Protein 4FPP (pdb70)

CATH classification: 1.10.287.130 (+1 more: 3.30.565.10)

B-factor: mean 61.93, std 11.4, range [32.65, 135.32]

InterPro domains:
  IPR018762 Histidine phosphotransferase ChpT, C-terminal [PF10090] (123-243)
  IPR036890 Histidine kinase/HSP90-like ATPase superfamily [G3DSA:3.30.565.10] (117-253)

GO terms:
  GO:0042802 identical protein binding (F, IPI)
  GO:0005515 protein binding (F, IPI)

Radius of gyration: 26.77 Å; Cα contacts (8 Å, |Δi|>4): 1273; chains: 3; bounding box: 65×86×62 Å

Foldseek 3Di:
DVLVVLQVVLLCVQLVVLVVLLVVLVVLCPDPPNVVCVPVSVVSNVVSVLLNVLSVVLCCQLPVDDPDWDKDWVVVLVSSLCSNVVPAAEDEAEDEDTDIDIRLRSSLQSLQSVLLRVLCRPYFYWYWYWDDDDQKIKIKIKRADANRDNDPLLVCLLVLHDGDDDDSNSNSSNVVNNVSLVVQPKHKDKDDDHRMIMIMIMGGD/DDDPPLVVLQVVLLCVQLVVLVVQQVVLVVVCPPPPDCVCVVVSVVSNVVSVLLNVLVVVLCCQLPVDDPDKDWDWLVVLVVSQQSNCVVDAEEEAEAEDTDTHIRLRSNLQSLQSVLLVVQERPYFYWYWYWDDDDQKIKIKIKGAAAPGDDDVLLVCLLVLHDDPDDDSNSNSSNVVNNVSQVVQVKHKDKDDDHSMIMIMMMGGD/DPDPVLVVLQVVLVCVQLVVLVVLLVVLVVLCVDPVNVVCVPVSVVSNVVSVLLNVLSVVLCCQLPVDDLDKDKDWVVVLVSSLQSNLVPAAEDEAEDEDTDIGIRLRSNLQSLQSVLLSVQANPYFYWYWYWDADDQKIKIKIKHAYQRRDRDPLLVCLLVLHDRDDDDSNSNSSNVVNNVSQVVQVKHWDWDDDHRMIMIMIMGGD

Nearest PDB structures (foldseek):
  4fmt-assembly1_A  TM=9.912E-01  e=1.846E-37  Caulobacter vibrioides CB15
  4qpk-assembly1_A  TM=8.972E-01  e=1.925E-17  Brucella abortus 2308
  4qpj-assembly1_B  TM=9.052E-01  e=1.692E-16  Brucella abortus 2308
  4q20-assembly1_A  TM=5.730E-01  e=1.114E-08  Caulobacter vibrioides CB15
  5c93-assembly1_A  TM=5.324E-01  e=6.746E-09  Lactiplantibacillus plantarum 16

Secondary structure (DSSP, 8-state):
-HHHHHHHHHHHHHHHHHHHHHHHHHHHHH-TT-GGGHHHHHHHHHHHHHHHHHHHHHHHHHTT--SS---EEHHHHHHHHHHHHTTSSSEEEE-PPS-EE-HHHHHHHHHHHHHHHTT-TT--EEEEEEEEETTEEEEEEEEESTT----HHHHHHHTTPPP-SS-HHHHHHHHHHHHHHHHTT-EEEEEEETTEEEEEEEEE-/----HHHHHHHHHHHHHHHHHHHHHHHHHHHHH--S-GGGHHHHHHHHHHHHHHHHHHHHHHHHHTT--SS--EEEHHHHHHHHHHHHTTSSSEEEE---S-EEEHHHHHHHHHHHHHHHHT-SS--EEEEEEE--TTEEEEEEEEESTT----HHHHHHHTT---SSS-HHHHHHHHHHHHHHHHTT-EEEEEEETTEEEEEEEEE-/--SHHHHHHHHHHHHHHHHHHHHHHHHHHHHHH-TT-GGGHHHHHHHHHHHHHHHHHHHHHHHHHTS---SS--EEHHHHHHHHHHHHTTSSSEEEE-PPS-EE-HHHHHHHHHHHHHHHHT-TT--EEEEEEEEETTEEEEEEEEESTT----HHHHHHTTTPPP-SS-HHHHHHHHHHHHHHHHTT-EEEEEEETTEEEEEEEEE-

Organism: Caulobacter vibrioides (strain ATCC 19089 / CIP 103742 / CB 15) (NCBI:txid190650)

Solvent-accessible surface area: 27509 Å² total; per-residue (Å²): 151,122,80,66,60,49,25,52,62,28,41,68,134,49,40,111,42,4,40,46,8,33,99,10,0,87,76,15,21,144,48,126,102,14,75,153,26,123,109,11,2,106,68,19,26,59,42,6,46,44,60,36,60,22,22,86,48,4,15,179,8,0,16,58,20,65,93,68,108,97,110,30,67,1,101,80,0,21,64,7,0,14,5,8,8,13,28,66,105,6,14,4,22,22,69,10,131,62,56,66,3,35,3,33,0,0,27,0,0,0,0,0,0,26,7,0,4,55,2,1,87,9,8,25,59,0,20,0,88,7,91,60,47,146,56,97,4,48,4,51,0,30,0,115,14,73,124,12,136,12,75,82,15,7,55,23,0,5,156,47,81,111,56,90,166,35,116,22,22,23,27,0,5,0,10,25,0,16,58,17,0,153,96,29,48,5,107,34,60,52,93,114,25,168,74,96,2,4,0,21,4,52,1,65,92,137,154,8,1,58,17,0,5,64,2,1,39,32,4,1,137,41,2,42,62,3,7,60,23,0,35,57,0,24,31,72,13,140,35,113,100,47,75,138,97,129,107,92,1,51,93,74,1,18,62,8,1,88,63,1,22,39,27,0,64,6,8,82,15,0,2,10,13,60,71,79,103,98,101,42,53,1,142,108,1,65,162,34,1,76,16,11,6,62,62,72,165,6,78,16,66,26,99,15,134,88,48,74,2,30,6,34,0,0,9,0,0,0,0,0,0,29,6,0,7,68,2,5,99,42,10,22,67,0,27,0,79,8,87,67,49,145,71,96,6,44,4,54,0,31,0,144,10,69,226,13,140,12,84,82,26,13,60,27,0,10,130,43,81,107,51,97,161,46,105,22,20,27,24,0,6,0,8,0,0,8,31,4,0,142,80,28,48,7,112,41,60,50,90,110,25,170,73,84,0,0,0,17,4,49,1,59,106,69,104,32,26,70,14,0,1,46,2,1,34,27,2,0,136,48,1,31,41,3,2,37,8,0,30,9,0,5,60,15,16,124,61,119,104,14,71,159,21,121,116,8,2,49,74,17,2,36,45,6,4,43,59,2,39,28,22,1,69,4,7,123,11,0,3,12,12,71,58,74,109,88,105,35,73,1,112,81,0,19,76,10,1,15,10,6,9,13,30,63,160,6,21,4,21,24,60,10,120,73,53,74,4,37,6,34,0,0,9,0,0,0,0,0,1,26,4,0,5,51,2,1,86,11,6,29,65,0,23,0,84,3,89,62,50,147,58,92,5,49,4,50,0,31,0,109,11,78,162,11,137,10,74,82,14,6,54,16,0,6,140,42,86,106,63,98,147,25,123,18,20,22,24,0,4,0,5,0,0,14,8,6,0,112,49,28,52,8,111,39,59,48,95,111,26,170,73,79,1,2,0,23,3,51,1,60,87

Structure (mmCIF, N/CA/C/O backbone):
data_4FPP
#
_entry.id   4FPP
#
_cell.length_a   103.540
_cell.length_b   210.160
_cell.length_c   93.930
_cell.angle_alpha   90.00
_cell.angle_beta   90.00
_cell.angle_gamma   90.00
#
_symmetry.space_group_name_H-M   'C 2 2 21'
#
loop_
_entity.id
_entity.type
_entity.pdbx_description
1 polymer phosphotransferase
2 non-polymer 'NICKEL (II) ION'
3 non-polymer GLYCEROL
4 non-polymer 'MAGNESIUM ION'
5 water water
#
loop_
_atom_site.group_PDB
_atom_site.id
_atom_site.type_symbol
_atom_site.label_atom_id
_atom_site.label_alt_id
_atom_site.label_comp_id
_atom_site.label_asym_id
_atom_site.label_entity_id
_atom_site.label_seq_id
_atom_site.pdbx_PDB_ins_code
_atom_site.Cartn_x
_atom_site.Cartn_y
_atom_site.Cartn_z
_atom_site.occupancy
_atom_site.B_iso_or_equiv
_atom_site.auth_seq_id
_atom_site.auth_comp_id
_atom_site.auth_asym_id
_atom_site.auth_atom_id
_atom_site.pdbx_PDB_model_num
ATOM 1 N N . PRO A 1 43 ? 57.871 -1.851 70.708 1.00 62.34 21 PRO A N 1
ATOM 2 C CA . PRO A 1 43 ? 57.371 -0.415 70.814 1.00 60.44 21 PRO A CA 1
ATOM 3 C C . PRO A 1 43 ? 57.494 0.396 69.511 1.00 59.60 21 PRO A C 1
ATOM 4 O O . PRO A 1 43 ? 57.470 1.670 69.502 1.00 59.97 21 PRO A O 1
ATOM 8 N N . ASP A 1 44 ? 57.628 -0.338 68.426 1.00 56.66 22 ASP A N 1
ATOM 9 C CA . ASP A 1 44 ? 57.751 0.203 67.122 1.00 55.61 22 ASP A CA 1
ATOM 10 C C . ASP A 1 44 ? 56.468 0.893 66.668 1.00 52.86 22 ASP A C 1
ATOM 11 O O . ASP A 1 44 ? 56.526 1.928 66.018 1.00 51.73 22 ASP A O 1
ATOM 16 N N . PHE A 1 45 ? 55.322 0.300 66.944 1.00 49.80 23 PHE A N 1
ATOM 17 C CA . PHE A 1 45 ? 54.057 0.895 66.533 1.00 49.33 23 PHE A CA 1
ATOM 18 C C . PHE A 1 45 ? 53.834 2.224 67.282 1.00 50.07 23 PHE A C 1
ATOM 19 O O . PHE A 1 45 ? 53.582 3.263 66.661 1.00 49.06 23 PHE A O 1
ATOM 27 N N . ALA A 1 46 ? 53.919 2.161 68.615 1.00 49.20 24 ALA A N 1
ATOM 28 C CA . ALA A 1 46 ? 53.791 3.301 69.508 1.00 48.79 24 ALA A CA 1
ATOM 29 C C . ALA A 1 46 ? 54.690 4.510 69.072 1.00 48.27 24 ALA A C 1
ATOM 30 O O . ALA A 1 46 ? 54.217 5.627 68.960 1.00 48.07 24 ALA A O 1
ATOM 32 N N . ALA A 1 47 ? 55.975 4.242 68.810 1.00 48.07 25 ALA A N 1
ATOM 33 C CA . ALA A 1 47 ? 56.902 5.241 68.364 1.00 47.63 25 ALA A CA 1
ATOM 34 C C . ALA A 1 47 ? 56.478 5.812 67.036 1.00 47.57 25 ALA A C 1
ATOM 35 O O . ALA A 1 47 ? 56.565 6.988 66.829 1.00 48.24 25 ALA A O 1
ATOM 37 N N . MET A 1 48 ? 56.003 5.012 66.131 1.00 48.25 26 MET A N 1
ATOM 38 C CA . MET A 1 48 ? 55.532 5.603 64.884 1.00 50.45 26 MET A CA 1
ATOM 39 C C . MET A 1 48 ? 54.357 6.492 65.104 1.00 48.67 26 MET A C 1
ATOM 40 O O . MET A 1 48 ? 54.257 7.498 64.447 1.00 47.33 26 MET A O 1
ATOM 45 N N . LEU A 1 49 ? 53.463 6.125 66.013 1.00 47.70 27 LEU A N 1
ATOM 46 C CA . LEU A 1 49 ? 52.317 7.010 66.227 1.00 47.69 27 LEU A CA 1
ATOM 47 C C . LEU A 1 49 ? 52.809 8.339 66.882 1.00 47.50 27 LEU A C 1
ATOM 48 O O . LEU A 1 49 ? 52.355 9.446 66.531 1.00 47.21 27 LEU A O 1
ATOM 53 N N . ALA A 1 50 ? 53.797 8.218 67.765 1.00 46.68 28 ALA A N 1
ATOM 54 C CA . ALA A 1 50 ? 54.348 9.412 68.445 1.00 46.74 28 ALA A CA 1
ATOM 55 C C . ALA A 1 50 ? 54.999 10.313 67.403 1.00 45.56 28 ALA A C 1
ATOM 56 O O . ALA A 1 50 ? 54.879 11.500 67.517 1.00 45.44 28 ALA A O 1
ATOM 58 N N . ALA A 1 51 ? 55.714 9.726 66.447 1.00 45.16 29 ALA A N 1
ATOM 59 C CA . ALA A 1 51 ? 56.379 10.478 65.379 1.00 45.08 29 ALA A CA 1
ATOM 60 C C . ALA A 1 51 ? 55.292 11.200 64.585 1.00 45.94 29 ALA A C 1
ATOM 61 O O . ALA A 1 51 ? 55.399 12.360 64.313 1.00 44.59 29 ALA A O 1
ATOM 63 N N . ARG A 1 52 ? 54.212 10.509 64.244 1.00 46.78 30 ARG A N 1
ATOM 64 C CA . ARG A 1 52 ? 53.115 11.169 63.537 1.00 48.42 30 ARG A CA 1
ATOM 65 C C . ARG A 1 52 ? 52.677 12.453 64.255 1.00 48.46 30 ARG A C 1
ATOM 66 O O . ARG A 1 52 ? 52.754 13.551 63.703 1.00 46.11 30 ARG A O 1
ATOM 74 N N . LEU A 1 53 ? 52.220 12.286 65.491 1.00 49.40 31 LEU A N 1
ATOM 75 C CA . LEU A 1 53 ? 51.748 13.359 66.356 1.00 49.63 31 LEU A CA 1
ATOM 76 C C . LEU A 1 53 ? 52.746 14.497 66.389 1.00 50.05 31 LEU A C 1
ATOM 77 O O . LEU A 1 53 ? 52.355 15.666 66.186 1.00 51.08 31 LEU A O 1
ATOM 82 N N . CYS A 1 54 ? 54.017 14.180 66.611 1.00 49.68 32 CYS A N 1
ATOM 83 C CA . CYS A 1 54 ? 55.018 15.222 66.665 1.00 50.70 32 CYS A CA 1
ATOM 84 C C . CYS A 1 54 ? 55.126 15.991 65.371 1.00 51.32 32 CYS A C 1
ATOM 85 O O . CYS A 1 54 ? 55.304 17.199 65.383 1.00 50.77 32 CYS A O 1
ATOM 88 N N . HIS A 1 55 ? 55.046 15.290 64.259 1.00 51.48 33 HIS A N 1
ATOM 89 C CA . HIS A 1 55 ? 55.151 15.952 62.988 1.00 52.99 33 HIS A CA 1
ATOM 90 C C . HIS A 1 55 ? 53.953 16.903 62.742 1.00 51.15 33 HIS A C 1
ATOM 91 O O . HIS A 1 55 ? 54.130 17.943 62.231 1.00 48.70 33 HIS A O 1
ATOM 98 N N . ASP A 1 56 ? 52.732 16.513 63.117 1.00 50.70 34 ASP A N 1
ATOM 99 C CA . ASP A 1 56 ? 51.632 17.350 62.894 1.00 50.76 34 ASP A CA 1
ATOM 100 C C . ASP A 1 56 ? 51.696 18.582 63.814 1.00 51.04 34 ASP A C 1
ATOM 101 O O . ASP A 1 56 ? 51.298 19.667 63.410 1.00 50.76 34 ASP A O 1
ATOM 106 N N . PHE A 1 57 ? 52.198 18.428 65.041 1.00 48.93 35 PHE A N 1
ATOM 107 C CA . PHE A 1 57 ? 52.165 19.548 65.966 1.00 48.42 35 PHE A CA 1
ATOM 108 C C . PHE A 1 57 ? 53.287 20.547 65.705 1.00 48.55 35 PHE A C 1
ATOM 109 O O . PHE A 1 57 ? 53.110 21.699 65.947 1.00 48.00 35 PHE A O 1
ATOM 117 N N . ILE A 1 58 ? 54.417 20.069 65.192 1.00 49.52 36 ILE A N 1
ATOM 118 C CA . ILE A 1 58 ? 55.613 20.849 65.002 1.00 50.65 36 ILE A CA 1
ATOM 119 C C . ILE A 1 58 ? 55.461 21.998 63.995 1.00 51.55 36 ILE A C 1
ATOM 120 O O . ILE A 1 58 ? 56.066 23.080 64.185 1.00 51.04 36 ILE A O 1
ATOM 125 N N . SER A 1 59 ? 54.647 21.796 62.964 1.00 50.74 37 SER A N 1
ATOM 126 C CA . SER A 1 59 ? 54.454 22.884 62.030 1.00 50.79 37 SER A CA 1
ATOM 127 C C . SER A 1 59 ? 53.881 24.145 62.707 1.00 49.32 37 SER A C 1
ATOM 128 O O . SER A 1 59 ? 54.484 25.236 62.627 1.00 48.62 37 SER A O 1
ATOM 131 N N . PRO A 1 60 ? 52.703 24.002 63.347 1.00 47.90 38 PRO A N 1
ATOM 132 C CA . PRO A 1 60 ? 52.176 25.282 63.843 1.00 46.16 38 PRO A CA 1
ATOM 133 C C . PRO A 1 60 ? 52.992 25.843 65.012 1.00 46.38 38 PRO A C 1
ATOM 134 O O . PRO A 1 60 ? 52.993 27.075 65.248 1.00 46.88 38 PRO A O 1
ATOM 138 N N . ALA A 1 61 ? 53.698 24.976 65.725 1.00 45.61 39 ALA A N 1
ATOM 139 C CA . ALA A 1 61 ? 54.468 25.386 66.917 1.00 44.42 39 ALA A CA 1
ATOM 140 C C . ALA A 1 61 ? 55.726 26.116 66.429 1.00 44.22 39 ALA A C 1
ATOM 141 O O . ALA A 1 61 ? 56.145 27.123 66.980 1.00 42.62 39 ALA A O 1
ATOM 143 N N . SER A 1 62 ? 56.336 25.611 65.380 1.00 44.24 40 SER A N 1
ATOM 144 C CA . SER A 1 62 ? 57.438 26.343 64.808 1.00 46.42 40 SER A CA 1
ATOM 145 C C . SER A 1 62 ? 56.963 27.746 64.302 1.00 45.96 40 SER A C 1
ATOM 146 O O . SER A 1 62 ? 57.598 28.764 64.535 1.00 46.90 40 SER A O 1
ATOM 149 N N . ALA A 1 63 ? 55.823 27.778 63.651 1.00 45.83 41 ALA A N 1
ATOM 150 C CA . ALA A 1 63 ? 55.255 29.019 63.176 1.00 46.13 41 ALA A CA 1
ATOM 151 C C . ALA A 1 63 ? 55.093 30.079 64.255 1.00 46.67 41 ALA A C 1
ATOM 152 O O . ALA A 1 63 ? 55.385 31.225 64.044 1.00 48.74 41 ALA A O 1
ATOM 154 N N . ILE A 1 64 ? 54.621 29.691 65.414 1.00 45.47 42 ILE A N 1
ATOM 155 C CA . ILE A 1 64 ? 54.514 30.605 66.504 1.00 44.83 42 ILE A CA 1
ATOM 156 C C . ILE A 1 64 ? 55.882 31.096 66.867 1.00 46.34 42 ILE A C 1
ATOM 157 O O . ILE A 1 64 ? 56.085 32.251 67.052 1.00 47.39 42 ILE A O 1
ATOM 162 N N . VAL A 1 65 ? 56.842 30.213 66.944 1.00 46.77 43 VAL A N 1
ATOM 163 C CA . VAL A 1 65 ? 58.152 30.643 67.334 1.00 47.74 43 VAL A CA 1
ATOM 164 C C . VAL A 1 65 ? 58.667 31.634 66.327 1.00 49.50 43 VAL A C 1
ATOM 165 O O . VAL A 1 65 ? 59.164 32.659 66.685 1.00 48.22 43 VAL A O 1
ATOM 169 N N . SER A 1 66 ? 58.511 31.324 65.062 1.00 49.31 44 SER A N 1
ATOM 170 C CA . SER A 1 66 ? 58.959 32.214 64.025 1.00 50.24 44 SER A CA 1
ATOM 171 C C . SER A 1 66 ? 58.263 33.550 64.119 1.00 50.20 44 SER A C 1
ATOM 172 O O . SER A 1 66 ? 58.888 34.572 64.086 1.00 50.79 44 SER A O 1
ATOM 175 N N . GLY A 1 67 ? 56.957 33.529 64.255 1.00 49.80 45 GLY A N 1
ATOM 176 C CA . GLY A 1 67 ? 56.215 34.748 64.396 1.00 49.29 45 GLY A CA 1
ATOM 177 C C . GLY A 1 67 ? 56.772 35.647 65.466 1.00 49.63 45 GLY A C 1
ATOM 178 O O . GLY A 1 67 ? 56.933 36.814 65.270 1.00 48.85 45 GLY A O 1
ATOM 179 N N . LEU A 1 68 ? 57.045 35.092 66.619 1.00 48.63 46 LEU A N 1
ATOM 180 C CA . LEU A 1 68 ? 57.554 35.879 67.726 1.00 48.28 46 LEU A CA 1
ATOM 181 C C . LEU A 1 68 ? 59.011 36.358 67.520 1.00 50.03 46 LEU A C 1
ATOM 182 O O . LEU A 1 68 ? 59.399 37.407 68.061 1.00 50.64 46 LEU A O 1
ATOM 187 N N . ASP A 1 69 ? 59.816 35.598 66.772 1.00 49.80 47 ASP A N 1
ATOM 188 C CA . ASP A 1 69 ? 61.156 36.017 66.375 1.00 52.14 47 ASP A CA 1
ATOM 189 C C . ASP A 1 69 ? 61.067 37.304 65.501 1.00 53.86 47 ASP A C 1
ATOM 190 O O . ASP A 1 69 ? 61.800 38.274 65.715 1.00 53.80 47 ASP A O 1
ATOM 195 N N . LEU A 1 70 ? 60.107 37.318 64.576 1.00 54.50 48 LEU A N 1
ATOM 196 C CA . LEU A 1 70 ? 59.838 38.485 63.755 1.00 56.65 48 LEU A CA 1
ATOM 197 C C . LEU A 1 70 ? 59.408 39.694 64.575 1.00 58.49 48 LEU A C 1
ATOM 198 O O . LEU A 1 70 ? 59.961 40.759 64.409 1.00 59.59 48 LEU A O 1
ATOM 203 N N . LEU A 1 71 ? 58.469 39.532 65.499 1.00 60.15 49 LEU A N 1
ATOM 204 C CA . LEU A 1 71 ? 58.134 40.608 66.453 1.00 62.14 49 LEU A CA 1
ATOM 205 C C . LEU A 1 71 ? 59.342 41.243 67.103 1.00 64.44 49 LEU A C 1
ATOM 206 O O . LEU A 1 71 ? 59.486 42.465 67.087 1.00 66.68 49 LEU A O 1
ATOM 211 N N . GLU A 1 72 ? 60.230 40.428 67.648 1.00 65.83 50 GLU A N 1
ATOM 212 C CA . GLU A 1 72 ? 61.458 40.924 68.305 1.00 68.24 50 GLU A CA 1
ATOM 213 C C . GLU A 1 72 ? 62.588 41.446 67.393 1.00 67.86 50 GLU A C 1
ATOM 214 O O . GLU A 1 72 ? 63.465 42.147 67.875 1.00 68.51 50 GLU A O 1
ATOM 220 N N . ASP A 1 73 ? 62.590 41.080 66.117 1.00 66.89 51 ASP A N 1
ATOM 221 C CA . ASP A 1 73 ? 63.712 41.362 65.257 1.00 67.17 51 ASP A CA 1
ATOM 222 C C . ASP A 1 73 ? 63.601 42.838 64.819 1.00 68.96 51 ASP A C 1
ATOM 223 O O . ASP A 1 73 ? 62.632 43.204 64.108 1.00 68.62 51 ASP A O 1
ATOM 228 N N . PRO A 1 74 ? 64.582 43.694 65.222 1.00 70.28 52 PRO A N 1
ATOM 229 C CA . PRO A 1 74 ? 64.316 45.130 65.068 1.00 71.10 52 PRO A CA 1
ATOM 230 C C . PRO A 1 74 ? 64.324 45.506 63.585 1.00 71.85 52 PRO A C 1
ATOM 231 O O . PRO A 1 74 ? 64.011 46.635 63.241 1.00 73.84 52 PRO A O 1
ATOM 235 N N . SER A 1 75 ? 64.648 44.540 62.729 1.00 71.69 53 SER A N 1
ATOM 236 C CA . SER A 1 75 ? 64.796 44.713 61.307 1.00 71.28 53 SER A CA 1
ATOM 237 C C . SER A 1 75 ? 63.617 44.136 60.439 1.00 71.04 53 SER A C 1
ATOM 238 O O . SER A 1 75 ? 63.639 44.246 59.199 1.00 71.17 53 SER A O 1
ATOM 241 N N . ALA A 1 76 ? 62.591 43.537 61.071 1.00 69.47 54 ALA A N 1
ATOM 242 C CA . ALA A 1 76 ? 61.412 43.026 60.342 1.00 67.96 54 ALA A CA 1
ATOM 243 C C . ALA A 1 76 ? 60.126 43.716 60.762 1.00 67.93 54 ALA A C 1
ATOM 244 O O . ALA A 1 76 ? 59.008 43.196 60.538 1.00 66.43 54 ALA A O 1
ATOM 246 N N . GLN A 1 77 ? 60.276 44.846 61.445 1.00 68.72 55 GLN A N 1
ATOM 247 C CA . GLN A 1 77 ? 59.123 45.655 61.900 1.00 69.96 55 GLN A CA 1
ATOM 248 C C . GLN A 1 77 ? 58.119 45.947 60.782 1.00 69.63 55 GLN A C 1
ATOM 249 O O . GLN A 1 77 ? 56.921 46.178 61.018 1.00 70.27 55 GLN A O 1
ATOM 255 N N . ASP A 1 78 ? 58.574 45.796 59.551 1.00 69.63 56 ASP A N 1
ATOM 256 C CA . ASP A 1 78 ? 57.648 45.865 58.408 1.00 70.42 56 ASP A CA 1
ATOM 257 C C . ASP A 1 78 ? 56.563 44.771 58.358 1.00 69.23 56 ASP A C 1
ATOM 258 O O . ASP A 1 78 ? 55.553 44.927 57.617 1.00 69.33 56 ASP A O 1
ATOM 263 N N . MET A 1 79 ? 56.764 43.686 59.122 1.00 66.77 57 MET A N 1
ATOM 264 C CA . MET A 1 79 ? 55.863 42.539 59.063 1.00 65.52 57 MET A CA 1
ATOM 265 C C . MET A 1 79 ? 55.179 42.266 60.383 1.00 63.76 57 MET A C 1
ATOM 266 O O . MET A 1 79 ? 54.690 41.142 60.577 1.00 63.50 57 MET A O 1
ATOM 271 N N . ARG A 1 80 ? 55.193 43.230 61.295 1.00 61.33 58 ARG A N 1
ATOM 272 C CA . ARG A 1 80 ? 54.690 43.049 62.635 1.00 60.31 58 ARG A CA 1
ATOM 273 C C . ARG A 1 80 ? 53.303 42.457 62.594 1.00 59.74 58 ARG A C 1
ATOM 274 O O . ARG A 1 80 ? 53.014 41.513 63.324 1.00 58.16 58 ARG A O 1
ATOM 282 N N . ASP A 1 81 ? 52.427 42.995 61.747 1.00 58.80 59 ASP A N 1
ATOM 283 C CA . ASP A 1 81 ? 51.061 42.500 61.761 1.00 59.86 59 ASP A CA 1
ATOM 284 C C . ASP A 1 81 ? 50.832 41.059 61.216 1.00 57.75 59 ASP A C 1
ATOM 285 O O . ASP A 1 81 ? 49.916 40.363 61.643 1.00 56.12 59 ASP A O 1
ATOM 290 N N . ASP A 1 82 ? 51.625 40.685 60.233 1.00 55.74 60 ASP A N 1
ATOM 291 C CA . ASP A 1 82 ? 51.538 39.387 59.653 1.00 55.39 60 ASP A CA 1
ATOM 292 C C . ASP A 1 82 ? 52.105 38.363 60.639 1.00 55.27 60 ASP A C 1
ATOM 293 O O . ASP A 1 82 ? 51.592 37.258 60.731 1.00 55.08 60 ASP A O 1
ATOM 298 N N . ALA A 1 83 ? 53.117 38.780 61.419 1.00 54.39 61 ALA A N 1
ATOM 299 C CA . ALA A 1 83 ? 53.765 37.954 62.448 1.00 52.81 61 ALA A CA 1
ATOM 300 C C . ALA A 1 83 ? 52.757 37.666 63.560 1.00 52.46 61 ALA A C 1
ATOM 301 O O . ALA A 1 83 ? 52.503 36.499 63.886 1.00 52.20 61 ALA A O 1
ATOM 303 N N . MET A 1 84 ? 52.099 38.706 64.051 1.00 51.52 62 MET A N 1
ATOM 304 C CA . MET A 1 84 ? 51.088 38.609 65.112 1.00 52.46 62 MET A CA 1
ATOM 305 C C . MET A 1 84 ? 49.925 37.744 64.666 1.00 52.05 62 MET A C 1
ATOM 306 O O . MET A 1 84 ? 49.484 36.928 65.421 1.00 51.83 62 MET A O 1
ATOM 311 N N . ASN A 1 85 ? 49.416 37.946 63.447 1.00 51.90 63 ASN A N 1
ATOM 312 C CA . ASN A 1 85 ? 48.408 37.076 62.834 1.00 50.71 63 ASN A CA 1
ATOM 313 C C . ASN A 1 85 ? 48.833 35.611 62.701 1.00 49.20 63 ASN A C 1
ATOM 314 O O . ASN A 1 85 ? 48.021 34.707 62.896 1.00 46.64 63 ASN A O 1
ATOM 319 N N . LEU A 1 86 ? 50.099 35.393 62.382 1.00 48.98 64 LEU A N 1
ATOM 320 C CA . LEU A 1 86 ? 50.608 34.037 62.262 1.00 49.84 64 LEU A CA 1
ATOM 321 C C . LEU A 1 86 ? 50.686 33.352 63.652 1.00 49.82 64 LEU A C 1
ATOM 322 O O . LEU A 1 86 ? 50.408 32.168 63.759 1.00 50.15 64 LEU A O 1
ATOM 327 N N . ILE A 1 87 ? 51.020 34.101 64.714 1.00 49.30 65 ILE A N 1
ATOM 328 C CA . ILE A 1 87 ? 51.068 33.519 66.052 1.00 47.71 65 ILE A CA 1
ATOM 329 C C . ILE A 1 87 ? 49.626 33.122 66.441 1.00 47.30 65 ILE A C 1
ATOM 330 O O . ILE A 1 87 ? 49.370 32.055 66.976 1.00 46.86 65 ILE A O 1
ATOM 335 N N . ALA A 1 88 ? 48.677 33.975 66.118 1.00 45.76 66 ALA A N 1
ATOM 336 C CA . ALA A 1 88 ? 47.274 33.794 66.537 1.00 46.50 66 ALA A CA 1
ATOM 337 C C . ALA A 1 88 ? 46.681 32.599 65.807 1.00 47.04 66 ALA A C 1
ATOM 338 O O . ALA A 1 88 ? 45.982 31.782 66.339 1.00 47.42 66 ALA A O 1
ATOM 340 N N . SER A 1 89 ? 46.986 32.515 64.536 1.00 46.13 67 SER A N 1
ATOM 341 C CA . SER A 1 89 ? 46.437 31.457 63.749 1.00 47.49 67 SER A CA 1
ATOM 342 C C . SER A 1 89 ? 47.083 30.128 64.010 1.00 47.03 67 SER A C 1
ATOM 343 O O . SER A 1 89 ? 46.413 29.143 64.011 1.00 47.34 67 SER A O 1
ATOM 346 N N . SER A 1 90 ? 48.376 30.108 64.227 1.00 45.42 68 SER A N 1
ATOM 347 C CA . SER A 1 90 ? 49.042 28.884 64.545 1.00 44.57 68 SER A CA 1
ATOM 348 C C . SER A 1 90 ? 48.526 28.343 65.844 1.00 44.47 68 SER A C 1
ATOM 349 O O . SER A 1 90 ? 48.298 27.184 65.983 1.00 43.62 68 SER A O 1
ATOM 352 N N . ALA A 1 91 ? 48.317 29.213 66.795 1.00 43.12 69 ALA A N 1
ATOM 353 C CA . ALA A 1 91 ? 47.883 28.785 68.081 1.00 44.17 69 ALA A CA 1
ATOM 354 C C . ALA A 1 91 ? 46.512 28.216 67.992 1.00 43.96 69 ALA A C 1
ATOM 355 O O . ALA A 1 91 ? 46.185 27.322 68.697 1.00 42.47 69 ALA A O 1
ATOM 357 N N . ARG A 1 92 ? 45.706 28.738 67.104 1.00 42.97 70 ARG A N 1
ATOM 358 C CA . ARG A 1 92 ? 44.405 28.199 66.917 1.00 43.35 70 ARG A CA 1
ATOM 359 C C . ARG A 1 92 ? 44.530 26.860 66.230 1.00 44.48 70 ARG A C 1
ATOM 360 O O . ARG A 1 92 ? 43.832 25.950 66.541 1.00 44.48 70 ARG A O 1
ATOM 368 N N . LYS A 1 93 ? 45.441 26.743 65.296 1.00 45.66 71 LYS A N 1
ATOM 369 C CA . LYS A 1 93 ? 45.596 25.472 64.556 1.00 46.35 71 LYS A CA 1
ATOM 370 C C . LYS A 1 93 ? 45.975 24.372 65.568 1.00 46.48 71 LYS A C 1
ATOM 371 O O . LYS A 1 93 ? 45.355 23.350 65.607 1.00 45.96 71 LYS A O 1
ATOM 377 N N . LEU A 1 94 ? 46.953 24.650 66.419 1.00 47.43 72 LEU A N 1
ATOM 378 C CA . LEU A 1 94 ? 47.379 23.742 67.453 1.00 48.02 72 LEU A CA 1
ATOM 379 C C . LEU A 1 94 ? 46.280 23.315 68.354 1.00 47.64 72 LEU A C 1
ATOM 380 O O . LEU A 1 94 ? 46.127 22.148 68.610 1.00 49.14 72 LEU A O 1
ATOM 385 N N . ALA A 1 95 ? 45.517 24.244 68.871 1.00 46.59 73 ALA A N 1
ATOM 386 C CA . ALA A 1 95 ? 44.369 23.852 69.696 1.00 47.47 73 ALA A CA 1
ATOM 387 C C . ALA A 1 95 ? 43.480 22.897 68.912 1.00 46.87 73 ALA A C 1
ATOM 388 O O . ALA A 1 95 ? 43.057 21.909 69.461 1.00 47.46 73 ALA A O 1
ATOM 390 N N . ASP A 1 96 ? 43.185 23.180 67.658 1.00 45.53 74 ASP A N 1
ATOM 391 C CA . ASP A 1 96 ? 42.272 22.316 66.897 1.00 44.26 74 ASP A CA 1
ATOM 392 C C . ASP A 1 96 ? 42.811 20.873 66.728 1.00 44.24 74 ASP A C 1
ATOM 393 O O . ASP A 1 96 ? 42.069 19.903 66.807 1.00 43.41 74 ASP A O 1
ATOM 398 N N . LEU A 1 97 ? 44.098 20.761 66.479 1.00 44.12 75 LEU A N 1
ATOM 399 C CA . LEU A 1 97 ? 44.779 19.512 66.285 1.00 45.41 75 LEU A CA 1
ATOM 400 C C . LEU A 1 97 ? 44.852 18.704 67.611 1.00 46.25 75 LEU A C 1
ATOM 401 O O . LEU A 1 97 ? 44.652 17.466 67.654 1.00 45.41 75 LEU A O 1
ATOM 406 N N . LEU A 1 98 ? 45.115 19.414 68.705 1.00 45.57 76 LEU A N 1
ATOM 407 C CA . LEU A 1 98 ?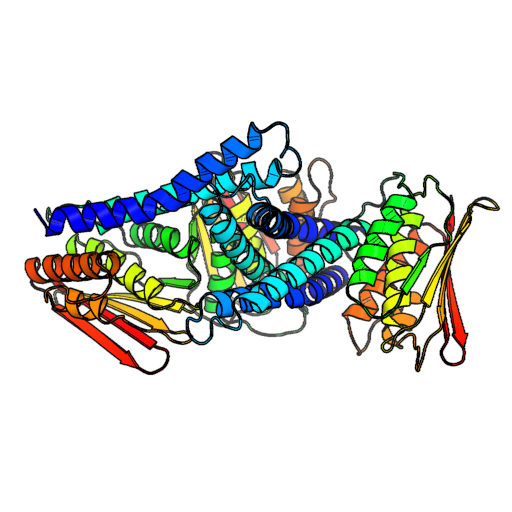 45.157 18.756 69.987 1.00 45.66 76 LEU A CA 1
ATOM 408 C C . LEU A 1 98 ? 43.775 18.314 70.455 1.00 46.48 76 LEU A C 1
ATOM 409 O O . LEU A 1 98 ? 43.659 17.177 70.921 1.00 46.70 76 LEU A O 1
ATOM 414 N N . GLN A 1 99 ? 42.751 19.163 70.357 1.00 46.18 77 GLN A N 1
ATOM 415 C CA . GLN A 1 99 ? 41.397 18.694 70.728 1.00 48.06 77 GLN A CA 1
ATOM 416 C C . GLN A 1 99 ? 40.985 17.384 69.952 1.00 47.64 77 GLN A C 1
ATOM 417 O O . GLN A 1 99 ? 40.544 16.403 70.524 1.00 47.10 77 GLN A O 1
ATOM 423 N N . PHE A 1 100 ? 41.227 17.385 68.654 1.00 47.55 78 PHE A N 1
ATOM 424 C CA . PHE A 1 100 ? 41.065 16.205 67.761 1.00 46.71 78 PHE A CA 1
ATOM 425 C C . PHE A 1 100 ? 41.925 14.986 68.172 1.00 45.26 78 PHE A C 1
ATOM 426 O O . PHE A 1 100 ? 41.389 13.930 68.329 1.00 43.55 78 PHE A O 1
ATOM 434 N N . THR A 1 101 ? 43.247 15.147 68.294 1.00 45.67 79 THR A N 1
ATOM 435 C CA . THR A 1 101 ? 44.150 14.021 68.635 1.00 47.28 79 THR A CA 1
ATOM 436 C C . THR A 1 101 ? 43.877 13.313 69.966 1.00 48.77 79 THR A C 1
ATOM 437 O O . THR A 1 101 ? 44.065 12.104 70.087 1.00 48.59 79 THR A O 1
ATOM 441 N N . ARG A 1 102 ? 43.432 14.061 70.950 1.00 48.66 80 ARG A N 1
ATOM 442 C CA . ARG A 1 102 ? 43.012 13.493 72.195 1.00 50.44 80 ARG A CA 1
ATOM 443 C C . ARG A 1 102 ? 41.878 12.442 72.047 1.00 49.45 80 ARG A C 1
ATOM 444 O O . ARG A 1 102 ? 41.826 11.474 72.804 1.00 49.28 80 ARG A O 1
ATOM 452 N N . VAL A 1 103 ? 40.907 12.655 71.180 1.00 49.18 81 VAL A N 1
ATOM 453 C CA . VAL A 1 103 ? 39.869 11.626 71.004 1.00 49.11 81 VAL A CA 1
ATOM 454 C C . VAL A 1 103 ? 40.217 10.613 69.900 1.00 50.64 81 VAL A C 1
ATOM 455 O O . VAL A 1 103 ? 40.043 9.400 70.069 1.00 51.09 81 VAL A O 1
ATOM 459 N N . ALA A 1 104 ? 40.720 11.101 68.775 1.00 49.90 82 ALA A N 1
ATOM 460 C CA . ALA A 1 104 ? 41.057 10.211 67.685 1.00 50.71 82 ALA A CA 1
ATOM 461 C C . ALA A 1 104 ? 42.137 9.185 68.048 1.00 50.25 82 ALA A C 1
ATOM 462 O O . ALA A 1 104 ? 42.091 8.041 67.604 1.00 48.67 82 ALA A O 1
ATOM 464 N N . PHE A 1 105 ? 43.096 9.590 68.858 1.00 50.04 83 PHE A N 1
ATOM 465 C CA . PHE A 1 105 ? 44.240 8.739 69.123 1.00 50.54 83 PHE A CA 1
ATOM 466 C C . PHE A 1 105 ? 44.382 8.406 70.587 1.00 52.53 83 PHE A C 1
ATOM 467 O O . PHE A 1 105 ? 44.837 7.312 70.921 1.00 51.87 83 PHE A O 1
ATOM 475 N N . GLY A 1 106 ? 44.010 9.363 71.450 1.00 53.83 84 GLY A N 1
ATOM 476 C CA . GLY A 1 106 ? 44.340 9.315 72.825 1.00 57.20 84 GLY A CA 1
ATOM 477 C C . GLY A 1 106 ? 43.326 8.607 73.679 1.00 59.88 84 GLY A C 1
ATOM 478 O O . GLY A 1 106 ? 43.605 8.365 74.835 1.00 62.90 84 GLY A O 1
ATOM 479 N N . ALA A 1 107 ? 42.152 8.293 73.155 1.00 60.73 85 ALA A N 1
ATOM 480 C CA . ALA A 1 107 ? 41.050 7.841 73.991 1.00 62.34 85 ALA A CA 1
ATOM 481 C C . ALA A 1 107 ? 41.382 6.388 74.299 1.00 65.56 85 ALA A C 1
ATOM 482 O O . ALA A 1 107 ? 42.096 5.738 73.488 1.00 68.02 85 ALA A O 1
ATOM 484 N N . SER A 1 108 ? 40.870 5.845 75.413 1.00 67.81 86 SER A N 1
ATOM 485 C CA . SER A 1 108 ? 40.979 4.361 75.635 1.00 70.10 86 SER A CA 1
ATOM 486 C C . SER A 1 108 ? 39.771 3.493 75.160 1.00 70.92 86 SER A C 1
ATOM 487 O O . SER A 1 108 ? 38.637 3.996 75.113 1.00 71.19 86 SER A O 1
ATOM 490 N N . ALA A 1 109 ? 40.031 2.193 74.853 1.00 72.31 87 ALA A N 1
ATOM 491 C CA . ALA A 1 109 ? 38.990 1.144 74.605 1.00 72.57 87 ALA A CA 1
ATOM 492 C C . ALA A 1 109 ? 37.791 1.069 75.576 1.00 73.08 87 ALA A C 1
ATOM 493 O O . ALA A 1 109 ? 36.735 0.467 75.245 1.00 73.10 87 ALA A O 1
ATOM 495 N N . SER A 1 110 ? 37.968 1.705 76.749 1.00 73.64 88 SER A N 1
ATOM 496 C CA . SER A 1 110 ? 36.994 1.748 77.860 1.00 73.89 88 SER A CA 1
ATOM 497 C C . SER A 1 110 ? 35.598 2.325 77.477 1.00 73.10 88 SER A C 1
ATOM 498 O O . SER A 1 110 ? 35.510 3.238 76.669 1.00 73.94 88 SER A O 1
ATOM 501 N N . ALA A 1 111 ? 34.506 1.789 78.027 1.00 72.19 89 ALA A N 1
ATOM 502 C CA . ALA A 1 111 ? 33.163 2.175 77.540 1.00 71.45 89 ALA A CA 1
ATOM 503 C C . ALA A 1 111 ? 32.697 3.593 77.926 1.00 71.11 89 ALA A C 1
ATOM 504 O O . ALA A 1 111 ? 32.640 3.936 79.096 1.00 72.02 89 ALA A O 1
ATOM 506 N N . GLU A 1 112 ? 32.302 4.383 76.929 1.00 69.90 90 GLU A N 1
ATOM 507 C CA . GLU A 1 112 ? 32.082 5.821 77.103 1.00 68.92 90 GLU A CA 1
ATOM 508 C C . GLU A 1 112 ? 31.353 6.324 75.842 1.00 67.15 90 GLU A C 1
ATOM 509 O O . GLU A 1 112 ? 31.773 5.998 74.740 1.00 67.95 90 GLU A O 1
ATOM 515 N N . ASN A 1 113 ? 30.269 7.069 75.989 1.00 64.85 91 ASN A N 1
ATOM 516 C CA . ASN A 1 113 ? 29.584 7.682 74.877 1.00 63.19 91 ASN A CA 1
ATOM 517 C C . ASN A 1 113 ? 30.058 9.134 74.577 1.00 62.72 91 ASN A C 1
ATOM 518 O O . ASN A 1 113 ? 30.414 9.893 75.500 1.00 62.43 91 ASN A O 1
ATOM 523 N N . PHE A 1 114 ? 30.045 9.526 73.296 1.00 59.61 92 PHE A N 1
ATOM 524 C CA . PHE A 1 114 ? 30.346 10.887 72.912 1.00 58.95 92 PHE A CA 1
ATOM 525 C C . PHE A 1 114 ? 29.162 11.417 72.193 1.00 59.29 92 PHE A C 1
ATOM 526 O O . PHE A 1 114 ? 28.498 10.649 71.497 1.00 60.49 92 PHE A O 1
ATOM 534 N N . ASP A 1 115 ? 28.914 12.729 72.295 1.00 58.54 93 ASP A N 1
ATOM 535 C CA . ASP A 1 115 ? 27.954 13.352 71.433 1.00 58.13 93 ASP A CA 1
ATOM 536 C C . ASP A 1 115 ? 28.543 13.610 70.016 1.00 56.95 93 ASP A C 1
ATOM 537 O O . ASP A 1 115 ? 29.614 14.199 69.901 1.00 55.96 93 ASP A O 1
ATOM 542 N N . SER A 1 116 ? 27.819 13.176 68.977 1.00 55.00 94 SER A N 1
ATOM 543 C CA . SER A 1 116 ? 28.226 13.348 67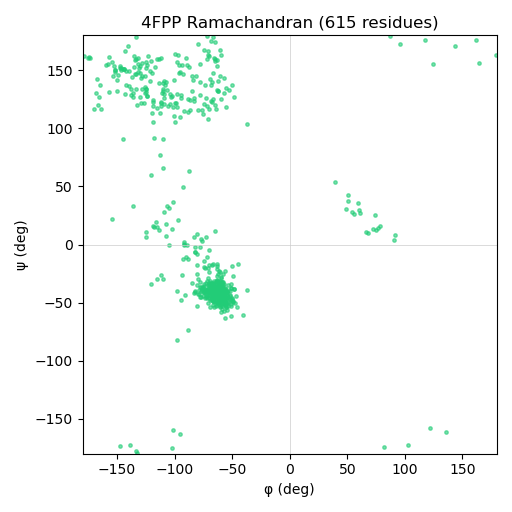.571 1.00 54.10 94 SER A CA 1
ATOM 544 C C . SER A 1 116 ? 28.446 14.804 67.168 1.00 53.52 94 SER A C 1
ATOM 545 O O . SER A 1 116 ? 29.328 15.090 66.389 1.00 53.60 94 SER A O 1
ATOM 548 N N . ARG A 1 117 ? 27.696 15.724 67.757 1.00 54.03 95 ARG A N 1
ATOM 549 C CA . ARG A 1 117 ? 27.924 17.158 67.598 1.00 54.09 95 ARG A CA 1
ATOM 550 C C . ARG A 1 117 ? 29.313 17.549 68.091 1.00 53.02 95 ARG A C 1
ATOM 551 O O . ARG A 1 117 ? 29.995 18.374 67.493 1.00 51.71 95 ARG A O 1
ATOM 559 N N . GLU A 1 118 ? 29.714 17.007 69.222 1.00 52.06 96 GLU A N 1
ATOM 560 C CA . GLU A 1 118 ? 31.041 17.296 69.683 1.00 52.96 96 GLU A CA 1
ATOM 561 C C . GLU A 1 118 ? 32.040 16.697 68.713 1.00 52.89 96 GLU A C 1
ATOM 562 O O . GLU A 1 118 ? 33.040 17.340 68.440 1.00 53.68 96 GLU A O 1
ATOM 568 N N . LEU A 1 119 ? 31.762 15.497 68.163 1.00 51.44 97 LEU A N 1
ATOM 569 C CA . LEU A 1 119 ? 32.669 14.907 67.159 1.00 50.59 97 LEU A CA 1
ATOM 570 C C . LEU A 1 119 ? 32.719 15.784 65.910 1.00 49.07 97 LEU A C 1
ATOM 571 O O . LEU A 1 119 ? 33.791 15.990 65.362 1.00 47.18 97 LEU A O 1
ATOM 576 N N . GLU A 1 120 ? 31.570 16.327 65.495 1.00 48.74 98 GLU A N 1
ATOM 577 C CA . GLU A 1 120 ? 31.522 17.205 64.341 1.00 48.57 98 GLU A CA 1
ATOM 578 C C . GLU A 1 120 ? 32.451 18.363 64.561 1.00 48.33 98 GLU A C 1
ATOM 579 O O . GLU A 1 120 ? 33.292 18.677 63.749 1.00 47.63 98 GLU A O 1
ATOM 585 N N . LYS A 1 121 ? 32.294 18.993 65.718 1.00 48.05 99 LYS A N 1
ATOM 586 C CA . LYS A 1 121 ? 33.198 20.028 66.086 1.00 48.02 99 LYS A CA 1
ATOM 587 C C . LYS A 1 121 ? 34.700 19.688 65.971 1.00 46.65 99 LYS A C 1
ATOM 588 O O . LYS A 1 121 ? 35.437 20.487 65.430 1.00 45.97 99 LYS A O 1
ATOM 594 N N . LEU A 1 122 ? 35.151 18.538 66.499 1.00 45.23 100 LEU A N 1
ATOM 595 C CA . LEU A 1 122 ? 36.559 18.115 66.386 1.00 45.16 100 LEU A CA 1
ATOM 596 C C . LEU A 1 122 ? 37.014 17.929 64.918 1.00 44.84 100 LEU A C 1
ATOM 597 O O . LEU A 1 122 ? 38.103 18.274 64.553 1.00 44.63 100 LEU A O 1
ATOM 602 N N . ALA A 1 123 ? 36.181 17.302 64.114 1.00 46.03 101 ALA A N 1
ATOM 603 C CA . ALA A 1 123 ? 36.494 17.053 62.678 1.00 46.88 101 ALA A CA 1
ATOM 604 C C . ALA A 1 123 ? 36.473 18.414 61.954 1.00 46.46 101 ALA A C 1
ATOM 605 O O . ALA A 1 123 ? 37.367 18.704 61.182 1.00 47.31 101 ALA A O 1
ATOM 607 N N . GLN A 1 124 ? 35.504 19.262 62.279 1.00 46.09 102 GLN A N 1
ATOM 608 C CA . GLN A 1 124 ? 35.494 20.614 61.671 1.00 46.11 102 GLN A CA 1
ATOM 609 C C . GLN A 1 124 ? 36.804 21.346 61.942 1.00 46.16 102 GLN A C 1
ATOM 610 O O . GLN A 1 124 ? 37.301 22.055 61.054 1.00 45.59 102 GLN A O 1
ATOM 616 N N . GLY A 1 125 ? 37.354 21.196 63.165 1.00 44.86 103 GLY A N 1
ATOM 617 C CA . GLY A 1 125 ? 38.588 21.869 63.498 1.00 44.57 103 GLY A CA 1
ATOM 618 C C . GLY A 1 125 ? 39.806 21.478 62.679 1.00 44.64 103 GLY A C 1
ATOM 619 O O . GLY A 1 125 ? 40.698 22.253 62.457 1.00 46.82 103 GLY A O 1
ATOM 620 N N . VAL A 1 126 ? 39.862 20.251 62.243 1.00 44.34 104 VAL A N 1
ATOM 621 C CA . VAL A 1 126 ? 40.959 19.724 61.510 1.00 45.17 104 VAL A CA 1
ATOM 622 C C . VAL A 1 126 ? 40.822 20.039 60.001 1.00 44.85 104 VAL A C 1
ATOM 623 O O . VAL A 1 126 ? 41.829 20.309 59.293 1.00 42.63 104 VAL A O 1
ATOM 627 N N . PHE A 1 127 ? 39.583 20.078 59.540 1.00 44.56 105 PHE A N 1
ATOM 628 C CA . PHE A 1 127 ? 39.302 20.499 58.165 1.00 45.55 105 PHE A CA 1
ATOM 629 C C . PHE A 1 127 ? 39.523 22.014 57.957 1.00 45.69 105 PHE A C 1
ATOM 630 O O . PHE A 1 127 ? 39.698 22.440 56.824 1.00 45.62 105 PHE A O 1
ATOM 638 N N . ALA A 1 128 ? 39.520 22.810 59.037 1.00 43.17 106 ALA A N 1
ATOM 639 C CA . ALA A 1 128 ? 39.812 24.222 58.962 1.00 42.64 106 ALA A CA 1
ATOM 640 C C . ALA A 1 128 ? 41.220 24.523 58.436 1.00 43.80 106 ALA A C 1
ATOM 641 O O . ALA A 1 128 ? 41.456 25.608 57.860 1.00 42.83 106 ALA A O 1
ATOM 643 N N . HIS A 1 129 ? 42.139 23.560 58.547 1.00 43.59 107 HIS A N 1
ATOM 644 C CA . HIS A 1 129 ? 43.561 23.819 58.274 1.00 43.93 107 HIS A CA 1
ATOM 645 C C . HIS A 1 129 ? 44.079 23.079 57.054 1.00 44.99 107 HIS A C 1
ATOM 646 O O . HIS A 1 129 ? 45.277 23.015 56.861 1.00 45.34 107 HIS A O 1
ATOM 653 N N . VAL A 1 130 ? 43.160 22.528 56.258 1.00 45.50 108 VAL A N 1
ATOM 654 C CA . VAL A 1 130 ? 43.481 21.878 54.967 1.00 46.45 108 VAL A CA 1
ATOM 655 C C . VAL A 1 130 ? 42.497 22.368 53.902 1.00 47.07 108 VAL A C 1
ATOM 656 O O . VAL A 1 130 ? 41.571 23.162 54.180 1.00 48.94 108 VAL A O 1
ATOM 660 N N . ARG A 1 131 ? 42.662 21.912 52.674 1.00 48.58 109 ARG A N 1
ATOM 661 C CA . ARG A 1 131 ? 41.866 22.425 51.556 1.00 48.63 109 ARG A CA 1
ATOM 662 C C . ARG A 1 131 ? 40.459 21.881 51.484 1.00 48.28 109 ARG A C 1
ATOM 663 O O . ARG A 1 131 ? 39.561 22.640 51.246 1.00 48.06 109 ARG A O 1
ATOM 671 N N . PRO A 1 132 ? 40.260 20.566 51.656 1.00 48.00 110 PRO A N 1
ATOM 672 C CA . PRO A 1 132 ? 38.898 20.114 51.420 1.00 48.07 110 PRO A CA 1
ATOM 673 C C . PRO A 1 132 ? 37.857 20.660 52.397 1.00 48.00 110 PRO A C 1
ATOM 674 O O . PRO A 1 132 ? 38.182 20.958 53.534 1.00 46.90 110 PRO A O 1
ATOM 678 N N . THR A 1 133 ? 36.592 20.629 51.998 1.00 48.67 111 THR A N 1
ATOM 679 C CA . THR A 1 133 ? 35.502 20.990 52.893 1.00 50.06 111 THR A CA 1
ATOM 680 C C . THR A 1 133 ? 34.842 19.744 53.522 1.00 50.15 111 THR A C 1
ATOM 681 O O . THR A 1 133 ? 34.970 18.627 52.978 1.00 49.34 111 THR A O 1
ATOM 685 N N . LEU A 1 134 ? 34.177 19.910 54.665 1.00 48.27 112 LEU A N 1
ATOM 686 C CA . LEU A 1 134 ? 33.549 18.787 55.356 1.00 48.73 112 LEU A CA 1
ATOM 687 C C . LEU A 1 134 ? 32.053 18.930 55.244 1.00 48.85 112 LEU A C 1
ATOM 688 O O . LEU A 1 134 ? 31.529 20.003 55.523 1.00 49.61 112 LEU A O 1
ATOM 693 N N . ASP A 1 135 ? 31.360 17.865 54.879 1.00 49.27 113 ASP A N 1
ATOM 694 C CA . ASP A 1 135 ? 29.882 17.767 54.905 1.00 50.19 113 ASP A CA 1
ATOM 695 C C . ASP A 1 135 ? 29.532 16.627 55.896 1.00 51.14 113 ASP A C 1
ATOM 696 O O . ASP A 1 135 ? 29.527 15.438 55.519 1.00 49.85 113 ASP A O 1
ATOM 701 N N . TRP A 1 136 ? 29.323 16.984 57.174 1.00 50.84 114 TRP A N 1
ATOM 702 C CA . TRP A 1 136 ? 28.978 16.069 58.212 1.00 51.89 114 TRP A CA 1
ATOM 703 C C . TRP A 1 136 ? 27.515 15.827 58.175 1.00 53.37 114 TRP A C 1
ATOM 704 O O . TRP A 1 136 ? 26.757 16.791 58.238 1.00 54.83 114 TRP A O 1
ATOM 715 N N . GLN A 1 137 ? 27.090 14.567 58.096 1.00 55.18 115 GLN A N 1
ATOM 716 C CA . GLN A 1 137 ? 25.664 14.242 57.942 1.00 56.28 115 GLN A CA 1
ATOM 717 C C . GLN A 1 137 ? 25.145 13.299 59.007 1.00 57.19 115 GLN A C 1
ATOM 718 O O . GLN A 1 137 ? 24.002 12.854 58.948 1.00 59.22 115 GLN A O 1
ATOM 724 N N . ILE A 1 138 ? 25.954 12.987 59.994 1.00 57.03 116 ILE A N 1
ATOM 725 C CA . ILE A 1 138 ? 25.495 12.215 61.118 1.00 56.05 116 ILE A CA 1
ATOM 726 C C . ILE A 1 138 ? 24.482 13.019 61.900 1.00 58.12 116 ILE A C 1
ATOM 727 O O . ILE A 1 138 ? 24.744 14.185 62.286 1.00 59.40 116 ILE A O 1
ATOM 732 N N . GLU A 1 139 ? 23.306 12.438 62.102 1.00 59.15 117 GLU A N 1
ATOM 733 C CA . GLU A 1 139 ? 22.233 13.077 62.818 1.00 61.67 117 GLU A CA 1
ATOM 734 C C . GLU A 1 139 ? 22.650 13.048 64.288 1.00 61.51 117 GLU A C 1
ATOM 735 O O . GLU A 1 139 ? 23.173 12.031 64.750 1.00 61.19 117 GLU A O 1
ATOM 741 N N . PRO A 1 140 ? 22.441 14.154 65.029 1.00 61.54 118 PRO A N 1
ATOM 742 C CA . PRO A 1 140 ? 23.026 14.268 66.394 1.00 61.04 118 PRO A CA 1
ATOM 743 C C . PRO A 1 140 ? 22.468 13.217 67.299 1.00 59.73 118 PRO A C 1
ATOM 744 O O . PRO A 1 140 ? 21.264 13.002 67.311 1.00 59.48 118 PRO A O 1
ATOM 748 N N . GLN A 1 141 ? 23.359 12.561 68.028 1.00 58.81 119 GLN A N 1
ATOM 749 C CA . GLN A 1 141 ? 23.044 11.344 68.762 1.00 58.90 119 GLN A CA 1
ATOM 750 C C . GLN A 1 141 ? 24.305 10.949 69.456 1.00 58.69 119 GLN A C 1
ATOM 751 O O . GLN A 1 141 ? 25.384 11.412 69.080 1.00 59.27 119 GLN A O 1
ATOM 757 N N . ALA A 1 142 ? 24.178 10.100 70.462 1.00 58.19 120 ALA A N 1
ATOM 758 C CA . ALA A 1 142 ? 25.303 9.598 71.222 1.00 57.89 120 ALA A CA 1
ATOM 759 C C . ALA A 1 142 ? 25.979 8.443 70.483 1.00 57.74 120 ALA A C 1
ATOM 760 O O . ALA A 1 142 ? 25.315 7.653 69.854 1.00 59.02 120 ALA A O 1
ATOM 762 N N . MET A 1 143 ? 27.297 8.333 70.581 1.00 56.63 121 MET A N 1
ATOM 763 C CA . MET A 1 143 ? 28.012 7.342 69.815 1.00 57.28 121 MET A CA 1
ATOM 764 C C . MET A 1 143 ? 28.989 6.627 70.741 1.00 57.15 121 MET A C 1
ATOM 765 O O . MET A 1 143 ? 29.683 7.285 71.501 1.00 58.01 121 MET A O 1
ATOM 770 N N . ASN A 1 144 ? 29.052 5.314 70.705 1.00 55.61 122 ASN A N 1
ATOM 771 C CA . ASN A 1 144 ? 29.932 4.607 71.598 1.00 55.19 122 ASN A CA 1
ATOM 772 C C . ASN A 1 144 ? 31.366 4.901 71.266 1.00 55.06 122 ASN A C 1
ATOM 773 O O . ASN A 1 144 ? 31.621 5.619 70.352 1.00 56.60 122 ASN A O 1
ATOM 778 N N . LYS A 1 145 ? 32.299 4.347 72.012 1.00 54.22 123 LYS A N 1
ATOM 779 C CA . LYS A 1 145 ? 33.683 4.737 71.885 1.00 54.10 123 LYS A CA 1
ATOM 780 C C . LYS A 1 145 ? 34.429 4.296 70.634 1.00 54.60 123 LYS A C 1
ATOM 781 O O . LYS A 1 145 ? 35.225 5.032 70.107 1.00 54.17 123 LYS A O 1
ATOM 787 N N . PRO A 1 146 ? 34.195 3.087 70.175 1.00 55.28 124 PRO A N 1
ATOM 788 C CA . PRO A 1 146 ? 34.787 2.652 68.921 1.00 54.65 124 PRO A CA 1
ATOM 789 C C . PRO A 1 146 ? 34.192 3.421 67.756 1.00 54.09 124 PRO A C 1
ATOM 790 O O . PRO A 1 146 ? 34.916 3.867 66.916 1.00 55.79 124 PRO A O 1
ATOM 794 N N . SER A 1 147 ? 32.885 3.577 67.719 1.00 53.64 125 SER A N 1
ATOM 795 C CA . SER A 1 147 ? 32.276 4.473 66.723 1.00 53.92 125 SER A CA 1
ATOM 796 C C . SER A 1 147 ? 33.023 5.835 66.669 1.00 53.36 125 SER A C 1
ATOM 797 O O . SER A 1 147 ? 33.256 6.389 65.593 1.00 53.33 125 SER A O 1
ATOM 800 N N . SER A 1 148 ? 33.336 6.391 67.848 1.00 51.73 126 SER A N 1
ATOM 801 C CA . SER A 1 148 ? 33.798 7.756 67.949 1.00 51.00 126 SER A CA 1
ATOM 802 C C . SER A 1 148 ? 35.245 7.869 67.532 1.00 49.96 126 SER A C 1
ATOM 803 O O . SER A 1 148 ? 35.588 8.757 66.771 1.00 49.81 126 SER A O 1
ATOM 806 N N . ARG A 1 149 ? 36.087 6.961 67.998 1.00 49.43 127 ARG A N 1
ATOM 807 C CA . ARG A 1 149 ? 37.480 6.948 67.559 1.00 49.57 127 ARG A CA 1
ATOM 808 C C . ARG A 1 149 ? 37.468 6.675 66.028 1.00 49.91 127 ARG A C 1
ATOM 809 O O . ARG A 1 149 ? 38.288 7.245 65.273 1.00 47.75 127 ARG A O 1
ATOM 817 N N . ALA A 1 150 ? 36.526 5.833 65.593 1.00 49.17 128 ALA A N 1
ATOM 818 C CA . ALA A 1 150 ? 36.559 5.437 64.221 1.00 50.45 128 ALA A CA 1
ATOM 819 C C . ALA A 1 150 ? 36.174 6.623 63.354 1.00 49.97 128 ALA A C 1
ATOM 820 O O . ALA A 1 150 ? 36.797 6.869 62.332 1.00 50.59 128 ALA A O 1
ATOM 822 N N . VAL A 1 151 ? 35.147 7.356 63.745 1.00 49.76 129 VAL A N 1
ATOM 823 C CA . VAL A 1 151 ? 34.645 8.343 62.831 1.00 48.93 129 VAL A CA 1
ATOM 824 C C . VAL A 1 151 ? 35.650 9.470 62.601 1.00 49.45 129 VAL A C 1
ATOM 825 O O . VAL A 1 151 ? 35.793 10.027 61.473 1.00 49.05 129 VAL A O 1
ATOM 829 N N . LEU A 1 152 ? 36.353 9.809 63.668 1.00 48.82 130 LEU A N 1
ATOM 830 C CA . LEU A 1 152 ? 37.277 10.934 63.609 1.00 48.52 130 LEU A CA 1
ATOM 831 C C . LEU A 1 152 ? 38.444 10.583 62.655 1.00 48.29 130 LEU A C 1
ATOM 832 O O . LEU A 1 152 ? 38.813 11.379 61.771 1.00 47.29 130 LEU A O 1
ATOM 837 N N . ASN A 1 153 ? 39.058 9.432 62.901 1.00 47.14 131 ASN A N 1
ATOM 838 C CA . ASN A 1 153 ? 40.065 8.911 61.983 1.00 47.90 131 ASN A CA 1
ATOM 839 C C . ASN A 1 153 ? 39.615 8.825 60.540 1.00 47.85 131 ASN A C 1
ATOM 840 O O . ASN A 1 153 ? 40.368 9.199 59.678 1.00 47.98 131 ASN A O 1
ATOM 845 N N . ILE A 1 154 ? 38.394 8.360 60.302 1.00 49.27 132 ILE A N 1
ATOM 846 C CA . ILE A 1 154 ? 37.875 8.143 58.941 1.00 50.62 132 ILE A CA 1
ATOM 847 C C . ILE A 1 154 ? 37.774 9.530 58.278 1.00 51.01 132 ILE A C 1
ATOM 848 O O . ILE A 1 154 ? 38.170 9.714 57.126 1.00 50.55 132 ILE A O 1
ATOM 853 N N . ALA A 1 155 ? 37.272 10.513 59.027 1.00 50.93 133 ALA A N 1
ATOM 854 C CA . ALA A 1 155 ? 37.063 11.856 58.473 1.00 49.64 133 ALA A CA 1
ATOM 855 C C . ALA A 1 155 ? 38.396 12.459 58.039 1.00 49.76 133 ALA A C 1
ATOM 856 O O . ALA A 1 155 ? 38.546 12.968 56.909 1.00 49.85 133 ALA A O 1
ATOM 858 N N . GLN A 1 156 ? 39.404 12.330 58.875 1.00 48.55 134 GLN A N 1
ATOM 859 C CA . GLN A 1 156 ? 40.708 12.858 58.469 1.00 47.73 134 GLN A CA 1
ATOM 860 C C . GLN A 1 156 ? 41.429 12.104 57.318 1.00 46.83 134 GLN A C 1
ATOM 861 O O . GLN A 1 156 ? 42.218 12.690 56.549 1.00 46.40 134 GLN A O 1
ATOM 867 N N . ILE A 1 157 ? 41.214 10.814 57.231 1.00 46.47 135 ILE A N 1
ATOM 868 C CA . ILE A 1 157 ? 41.839 10.026 56.149 1.00 45.72 135 ILE A CA 1
ATOM 869 C C . ILE A 1 157 ? 41.193 10.465 54.843 1.00 46.48 135 ILE A C 1
ATOM 870 O O . ILE A 1 157 ? 41.877 10.613 53.840 1.00 46.89 135 ILE A O 1
ATOM 875 N N . ALA A 1 158 ? 39.885 10.712 54.894 1.00 46.57 136 ALA A N 1
ATOM 876 C CA . ALA A 1 158 ? 39.110 11.239 53.790 1.00 47.88 136 ALA A CA 1
ATOM 877 C C . ALA A 1 158 ? 39.636 12.646 53.371 1.00 49.09 136 ALA A C 1
ATOM 878 O O . ALA A 1 158 ? 39.913 12.872 52.181 1.00 49.37 136 ALA A O 1
ATOM 880 N N . ALA A 1 159 ? 39.835 13.555 54.342 1.00 47.60 137 ALA A N 1
ATOM 881 C CA . ALA A 1 159 ? 40.448 14.807 54.036 1.00 47.26 137 ALA A CA 1
ATOM 882 C C . ALA A 1 159 ? 41.799 14.583 53.384 1.00 48.39 137 ALA A C 1
ATOM 883 O O . ALA A 1 159 ? 42.036 15.217 52.352 1.00 48.82 137 ALA A O 1
ATOM 885 N N . SER A 1 160 ? 42.698 13.765 53.968 1.00 48.31 138 SER A N 1
ATOM 886 C CA . SER A 1 160 ? 44.066 13.712 53.417 1.00 50.67 138 SER A CA 1
ATOM 887 C C . SER A 1 160 ? 44.068 12.877 52.101 1.00 52.23 138 SER A C 1
ATOM 888 O O . SER A 1 160 ? 45.134 12.638 51.500 1.00 52.10 138 SER A O 1
ATOM 891 N N . ALA A 1 161 ? 42.886 12.433 51.670 1.00 53.04 139 ALA A N 1
ATOM 892 C CA . ALA A 1 161 ? 42.810 11.768 50.380 1.00 55.11 139 ALA A CA 1
ATOM 893 C C . ALA A 1 161 ? 42.586 12.846 49.328 1.00 56.31 139 ALA A C 1
ATOM 894 O O . ALA A 1 161 ? 42.718 12.571 48.119 1.00 56.54 139 ALA A O 1
ATOM 896 N N . LEU A 1 162 ? 42.247 14.062 49.786 1.00 57.34 140 LEU A N 1
ATOM 897 C CA . LEU A 1 162 ? 41.917 15.191 48.879 1.00 57.44 140 LEU A CA 1
ATOM 898 C C . LEU A 1 162 ? 42.969 16.271 48.889 1.00 59.95 140 LEU A C 1
ATOM 899 O O . LEU A 1 162 ? 42.701 17.410 49.259 1.00 62.02 140 LEU A O 1
ATOM 904 N N . PRO A 1 163 ? 44.164 15.958 48.410 1.00 61.52 141 PRO A N 1
ATOM 905 C CA . PRO A 1 163 ? 45.229 16.930 48.374 1.00 62.57 141 PRO A CA 1
ATOM 906 C C . PRO A 1 163 ? 45.090 18.059 47.286 1.00 62.87 141 PRO A C 1
ATOM 907 O O . PRO A 1 163 ? 46.036 18.832 47.093 1.00 64.86 141 PRO A O 1
ATOM 911 N N . ALA A 1 164 ? 43.998 18.166 46.559 1.00 60.34 142 ALA A N 1
ATOM 912 C CA . ALA A 1 164 ? 43.814 19.408 45.809 1.00 59.00 142 ALA A CA 1
ATOM 913 C C . ALA A 1 164 ? 42.393 19.843 45.982 1.00 57.55 142 ALA A C 1
ATOM 914 O O . ALA A 1 164 ? 41.816 20.396 45.065 1.00 56.89 142 ALA A O 1
ATOM 916 N N . GLY A 1 165 ? 41.821 19.561 47.151 1.00 55.47 143 GLY A N 1
ATOM 917 C CA . GLY A 1 165 ? 40.511 20.095 47.468 1.00 54.52 143 GLY A CA 1
ATOM 918 C C . GLY A 1 165 ? 39.379 19.151 47.162 1.00 54.35 143 GLY A C 1
ATOM 919 O O . GLY A 1 165 ? 39.586 18.091 46.557 1.00 54.84 143 GLY A O 1
ATOM 920 N N . GLY A 1 166 ? 38.188 19.534 47.583 1.00 53.51 144 GLY A N 1
ATOM 921 C CA . GLY A 1 166 ? 37.024 18.722 47.393 1.00 54.34 144 GLY A CA 1
ATOM 922 C C . GLY A 1 166 ? 36.144 18.650 48.620 1.00 55.44 144 GLY A C 1
ATOM 923 O O . GLY A 1 166 ? 36.211 19.525 49.492 1.00 56.49 144 GLY A O 1
ATOM 924 N N . VAL A 1 167 ? 35.282 17.638 48.672 1.00 55.18 145 VAL A N 1
ATOM 925 C CA . VAL A 1 167 ? 34.279 17.460 49.699 1.00 54.49 145 VAL A CA 1
ATOM 926 C C . VAL A 1 167 ? 34.490 16.067 50.287 1.00 54.42 145 VAL A C 1
ATOM 927 O O . VAL A 1 167 ? 34.712 15.071 49.549 1.00 53.23 145 VAL A O 1
ATOM 931 N N . ALA A 1 168 ? 34.470 16.016 51.621 1.00 53.34 146 ALA A N 1
ATOM 932 C CA . ALA A 1 168 ? 34.448 14.789 52.385 1.00 51.97 146 ALA A CA 1
ATOM 933 C C . ALA A 1 168 ? 33.095 14.765 53.051 1.00 52.36 146 ALA A C 1
ATOM 934 O O . ALA A 1 168 ? 32.789 15.612 53.928 1.00 52.29 146 ALA A O 1
ATOM 936 N N . THR A 1 169 ? 32.276 13.821 52.632 1.00 51.29 147 THR A N 1
ATOM 937 C CA . THR A 1 169 ? 30.943 13.700 53.124 1.00 53.11 147 THR A CA 1
ATOM 938 C C . THR A 1 169 ? 30.951 12.592 54.209 1.00 53.91 147 THR A C 1
ATOM 939 O O . THR A 1 169 ? 31.374 11.476 53.940 1.00 53.92 147 THR A O 1
ATOM 943 N N . VAL A 1 170 ? 30.545 12.898 55.449 1.00 53.42 148 VAL A N 1
ATOM 944 C CA . VAL A 1 170 ? 30.630 11.887 56.502 1.00 53.09 148 VAL A CA 1
ATOM 945 C C . VAL A 1 170 ? 29.261 11.379 56.931 1.00 54.34 148 VAL A C 1
ATOM 946 O O . VAL A 1 170 ? 28.447 12.164 57.357 1.00 54.81 148 VAL A O 1
ATOM 950 N N . LYS A 1 171 ? 29.013 10.063 56.814 1.00 54.88 149 LYS A N 1
ATOM 951 C CA . LYS A 1 171 ? 27.715 9.497 57.192 1.00 55.59 149 LYS A CA 1
ATOM 952 C C . LYS A 1 171 ? 27.883 8.455 58.293 1.00 55.60 149 LYS A C 1
ATOM 953 O O . LYS A 1 171 ? 28.944 7.903 58.460 1.00 55.49 149 LYS A O 1
ATOM 959 N N . GLY A 1 172 ? 26.832 8.187 59.044 1.00 55.91 150 GLY A N 1
ATOM 960 C CA . GLY A 1 172 ? 26.955 7.350 60.213 1.00 57.85 150 GLY A CA 1
ATOM 961 C C . GLY A 1 172 ? 25.548 7.090 60.632 1.00 60.08 150 GLY A C 1
ATOM 962 O O . GLY A 1 172 ? 24.830 8.021 60.917 1.00 59.93 150 GLY A O 1
ATOM 963 N N . VAL A 1 173 ? 25.138 5.823 60.583 1.00 62.38 151 VAL A N 1
ATOM 964 C CA . VAL A 1 173 ? 23.772 5.373 60.943 1.00 63.93 151 VAL A CA 1
ATOM 965 C C . VAL A 1 173 ? 23.847 4.263 62.006 1.00 64.04 151 VAL A C 1
ATOM 966 O O . VAL A 1 173 ? 24.603 3.330 61.832 1.00 64.02 151 VAL A O 1
ATOM 970 N N . ALA A 1 174 ? 23.080 4.380 63.097 1.00 65.08 152 ALA A N 1
ATOM 971 C CA . ALA A 1 174 ? 22.847 3.247 64.025 1.00 66.17 152 ALA A CA 1
ATOM 972 C C . ALA A 1 174 ? 21.660 2.421 63.505 1.00 67.60 152 ALA A C 1
ATOM 973 O O . ALA A 1 174 ? 20.534 2.909 63.450 1.00 67.91 152 ALA A O 1
ATOM 975 N N . ALA A 1 175 ? 21.919 1.179 63.126 1.00 68.55 153 ALA A N 1
ATOM 976 C CA . ALA A 1 175 ? 20.882 0.313 62.629 1.00 70.11 153 ALA A CA 1
ATOM 977 C C . ALA A 1 175 ? 21.368 -1.133 62.764 1.00 71.52 153 ALA A C 1
ATOM 978 O O . ALA A 1 175 ? 22.608 -1.405 62.827 1.00 71.61 153 ALA A O 1
ATOM 980 N N . ASP A 1 176 ? 20.393 -2.050 62.855 1.00 72.56 154 ASP A N 1
ATOM 981 C CA . ASP A 1 176 ? 20.664 -3.496 62.817 1.00 73.57 154 ASP A CA 1
ATOM 982 C C . ASP A 1 176 ? 21.780 -3.983 63.798 1.00 72.04 154 ASP A C 1
ATOM 983 O O . ASP A 1 176 ? 22.610 -4.822 63.449 1.00 71.88 154 ASP A O 1
ATOM 988 N N . GLY A 1 177 ? 21.783 -3.478 65.030 1.00 70.62 155 GLY A N 1
ATOM 989 C CA . GLY A 1 177 ? 22.819 -3.899 66.001 1.00 68.59 155 GLY A CA 1
ATOM 990 C C . GLY A 1 177 ? 24.216 -3.330 65.697 1.00 66.88 155 GLY A C 1
ATOM 991 O O . GLY A 1 177 ? 25.231 -3.814 66.223 1.00 66.16 155 GLY A O 1
ATOM 992 N N . ARG A 1 178 ? 24.277 -2.337 64.805 1.00 64.91 156 ARG A N 1
ATOM 993 C CA . ARG A 1 178 ? 25.573 -1.740 64.409 1.00 63.39 156 ARG A CA 1
ATOM 994 C C . ARG A 1 178 ? 25.576 -0.226 64.347 1.00 61.66 156 ARG A C 1
ATOM 995 O O . ARG A 1 178 ? 24.543 0.436 64.196 1.00 60.56 156 ARG A O 1
ATOM 1003 N N . PHE A 1 179 ? 26.773 0.325 64.358 1.00 59.87 157 PHE A N 1
ATOM 1004 C CA . PHE A 1 179 ? 26.887 1.692 63.902 1.00 58.79 157 PHE A CA 1
ATOM 1005 C C . PHE A 1 179 ? 27.811 1.692 62.708 1.00 56.92 157 PHE A C 1
ATOM 1006 O O . PHE A 1 179 ? 28.950 1.251 62.822 1.00 55.20 157 PHE A O 1
ATOM 1014 N N . SER A 1 180 ? 27.329 2.223 61.594 1.00 55.64 158 SER A N 1
ATOM 1015 C CA . SER A 1 180 ? 28.018 2.069 60.325 1.00 56.08 158 SER A CA 1
ATOM 1016 C C . SER A 1 180 ? 28.429 3.408 59.765 1.00 55.78 158 SER A C 1
ATOM 1017 O O . SER A 1 180 ? 27.597 4.246 59.511 1.00 55.59 158 SER A O 1
ATOM 1020 N N . ILE A 1 181 ? 29.724 3.605 59.589 1.00 55.65 159 ILE A N 1
ATOM 1021 C CA . ILE A 1 181 ? 30.233 4.885 59.165 1.00 56.15 159 ILE A CA 1
ATOM 1022 C C . ILE A 1 181 ? 30.720 4.758 57.722 1.00 56.42 159 ILE A C 1
ATOM 1023 O O . ILE A 1 181 ? 31.310 3.756 57.404 1.00 57.43 159 ILE A O 1
ATOM 1028 N N . ILE A 1 182 ? 30.497 5.767 56.881 1.00 56.51 160 ILE A N 1
ATOM 1029 C CA . ILE A 1 182 ? 31.188 5.884 55.582 1.00 57.47 160 ILE A CA 1
ATOM 1030 C C . ILE A 1 182 ? 31.625 7.343 55.296 1.00 57.18 160 ILE A C 1
ATOM 1031 O O . ILE A 1 182 ? 30.826 8.241 55.440 1.00 57.55 160 ILE A O 1
ATOM 1036 N N . ALA A 1 183 ? 32.886 7.578 54.946 1.00 56.55 161 ALA A N 1
ATOM 1037 C CA . ALA A 1 183 ? 33.269 8.890 54.438 1.00 57.19 161 ALA A CA 1
ATOM 1038 C C . ALA A 1 183 ? 33.582 8.804 52.971 1.00 57.71 161 ALA A C 1
ATOM 1039 O O . ALA A 1 183 ? 34.426 8.009 52.600 1.00 57.68 161 ALA A O 1
ATOM 1041 N N . ASP A 1 184 ? 32.932 9.636 52.158 1.00 58.28 162 ASP A N 1
ATOM 1042 C CA . ASP A 1 184 ? 33.188 9.774 50.719 1.00 59.03 162 ASP A CA 1
ATOM 1043 C C . ASP A 1 184 ? 33.999 11.002 50.496 1.00 57.70 162 ASP A C 1
ATOM 1044 O O . ASP A 1 184 ? 33.560 12.107 50.840 1.00 57.42 162 ASP A O 1
ATOM 1049 N N . ALA A 1 185 ? 35.189 10.814 49.959 1.00 55.26 163 ALA A N 1
ATOM 1050 C CA . ALA A 1 185 ? 36.010 11.895 49.474 1.00 54.13 163 ALA A CA 1
ATOM 1051 C C . ALA A 1 185 ? 35.849 12.060 47.919 1.00 55.00 163 ALA A C 1
ATOM 1052 O O . ALA A 1 185 ? 35.962 11.074 47.168 1.00 53.62 163 ALA A O 1
ATOM 1054 N N . LYS A 1 186 ? 35.580 13.285 47.463 1.00 55.65 164 LYS A N 1
ATOM 1055 C CA . LYS A 1 186 ? 35.382 13.612 46.028 1.00 57.48 164 LYS A CA 1
ATOM 1056 C C . LYS A 1 186 ? 36.125 14.898 45.672 1.00 57.95 164 LYS A C 1
ATOM 1057 O O . LYS A 1 186 ? 35.898 15.955 46.319 1.00 58.23 164 LYS A O 1
ATOM 1063 N N . GLY A 1 187 ? 36.959 14.865 44.639 1.00 57.93 165 GLY A N 1
ATOM 1064 C CA . GLY A 1 187 ? 37.629 16.093 44.182 1.00 57.73 165 GLY A CA 1
ATOM 1065 C C . GLY A 1 187 ? 38.811 15.674 43.337 1.00 58.63 165 GLY A C 1
ATOM 1066 O O . GLY A 1 187 ? 39.080 14.450 43.218 1.00 58.51 165 GLY A O 1
ATOM 1067 N N . PRO A 1 188 ? 39.527 16.656 42.749 1.00 58.48 166 PRO A N 1
ATOM 1068 C CA . PRO A 1 188 ? 40.496 16.253 41.698 1.00 58.50 166 PRO A CA 1
ATOM 1069 C C . PRO A 1 188 ? 41.604 15.344 42.232 1.00 58.78 166 PRO A C 1
ATOM 1070 O O . PRO A 1 188 ? 42.198 15.661 43.215 1.00 57.99 166 PRO A O 1
ATOM 1074 N N . ARG A 1 189 ? 41.887 14.229 41.547 1.00 59.06 167 ARG A N 1
ATOM 1075 C CA . ARG A 1 189 ? 42.985 13.342 41.918 1.00 59.57 167 ARG A CA 1
ATOM 1076 C C . ARG A 1 189 ? 42.846 12.752 43.347 1.00 58.45 167 ARG A C 1
ATOM 1077 O O . ARG A 1 189 ? 43.850 12.457 43.975 1.00 58.93 167 ARG A O 1
ATOM 1085 N N . ALA A 1 190 ? 41.608 12.569 43.807 1.00 56.60 168 ALA A N 1
ATOM 1086 C CA . ALA A 1 190 ? 41.289 11.887 45.057 1.00 55.96 168 ALA A CA 1
ATOM 1087 C C . ALA A 1 190 ? 41.913 10.521 45.029 1.00 56.88 168 ALA A C 1
ATOM 1088 O O . ALA A 1 190 ? 41.791 9.800 44.040 1.00 57.09 168 ALA A O 1
ATOM 1090 N N . ARG A 1 191 ? 42.550 10.146 46.134 1.00 57.74 169 ARG A N 1
ATOM 1091 C CA . ARG A 1 191 ? 43.443 8.991 46.142 1.00 57.50 169 ARG A CA 1
ATOM 1092 C C . ARG A 1 191 ? 43.839 8.509 47.557 1.00 56.79 169 ARG A C 1
ATOM 1093 O O . ARG A 1 191 ? 44.442 9.285 48.368 1.00 55.73 169 ARG A O 1
ATOM 1101 N N . LEU A 1 192 ? 43.492 7.254 47.854 1.00 55.48 170 LEU A N 1
ATOM 1102 C CA . LEU A 1 192 ? 44.032 6.528 49.015 1.00 54.63 170 LEU A CA 1
ATOM 1103 C C . LEU A 1 192 ? 45.448 6.100 48.703 1.00 55.25 170 LEU A C 1
ATOM 1104 O O . LEU A 1 192 ? 45.645 5.285 47.810 1.00 55.46 170 LEU A O 1
ATOM 1109 N N . ARG A 1 193 ? 46.467 6.649 49.364 1.00 54.84 171 ARG A N 1
ATOM 1110 C CA . ARG A 1 193 ? 47.813 6.189 48.997 1.00 55.19 171 ARG A CA 1
ATOM 1111 C C . ARG A 1 193 ? 48.020 4.712 49.350 1.00 54.75 171 ARG A C 1
ATOM 1112 O O . ARG A 1 193 ? 47.311 4.191 50.199 1.00 54.42 171 ARG A O 1
ATOM 1120 N N . PRO A 1 194 ? 49.022 4.045 48.722 1.00 54.79 172 PRO A N 1
ATOM 1121 C CA . PRO A 1 194 ? 49.277 2.644 49.067 1.00 54.44 172 PRO A CA 1
ATOM 1122 C C . PRO A 1 194 ? 49.511 2.362 50.561 1.00 54.63 172 PRO A C 1
ATOM 1123 O O . PRO A 1 194 ? 48.949 1.367 51.040 1.00 55.35 172 PRO A O 1
ATOM 1127 N N . GLU A 1 195 ? 50.257 3.223 51.290 1.00 54.06 173 GLU A N 1
ATOM 1128 C CA . GLU A 1 195 ? 50.528 3.020 52.757 1.00 54.16 173 GLU A CA 1
ATOM 1129 C C . GLU A 1 195 ? 49.238 3.058 53.513 1.00 52.20 173 GLU A C 1
ATOM 1130 O O . GLU A 1 195 ? 49.109 2.345 54.489 1.00 51.72 173 GLU A O 1
ATOM 1136 N N . VAL A 1 196 ? 48.305 3.928 53.096 1.00 51.37 174 VAL A N 1
ATOM 1137 C CA . VAL A 1 196 ? 46.980 4.055 53.775 1.00 49.98 174 VAL A CA 1
ATOM 1138 C C . VAL A 1 196 ? 46.234 2.769 53.571 1.00 50.94 174 VAL A C 1
ATOM 1139 O O . VAL A 1 196 ? 45.779 2.169 54.520 1.00 50.66 174 VAL A O 1
ATOM 1143 N N . LEU A 1 197 ? 46.173 2.284 52.329 1.00 51.51 175 LEU A N 1
ATOM 1144 C CA . LEU A 1 197 ? 45.479 1.042 52.075 1.00 51.89 175 LEU A CA 1
ATOM 1145 C C . LEU A 1 197 ? 46.110 -0.154 52.783 1.00 50.84 175 LEU A C 1
ATOM 1146 O O . LEU A 1 197 ? 45.426 -1.016 53.251 1.00 51.50 175 LEU A O 1
ATOM 1151 N N . ALA A 1 198 ? 47.413 -0.250 52.806 1.00 50.59 176 ALA A N 1
ATOM 1152 C CA . ALA A 1 198 ? 48.007 -1.363 53.534 1.00 52.07 176 ALA A CA 1
ATOM 1153 C C . ALA A 1 198 ? 47.639 -1.216 55.076 1.00 51.86 176 ALA A C 1
ATOM 1154 O O . ALA A 1 198 ? 47.259 -2.191 55.768 1.00 50.79 176 ALA A O 1
ATOM 1156 N N . GLY A 1 199 ? 47.679 0.000 55.601 1.00 51.67 177 GLY A N 1
ATOM 1157 C CA . GLY A 1 199 ? 47.303 0.159 57.028 1.00 51.67 177 GLY A CA 1
ATOM 1158 C C . GLY A 1 199 ? 45.852 -0.243 57.279 1.00 53.12 177 GLY A C 1
ATOM 1159 O O . GLY A 1 199 ? 45.538 -0.942 58.256 1.00 53.08 177 GLY A O 1
ATOM 1160 N N . LEU A 1 200 ? 44.942 0.181 56.408 1.00 53.45 178 LEU A N 1
ATOM 1161 C CA . LEU A 1 200 ? 43.544 -0.132 56.603 1.00 55.47 178 LEU A CA 1
ATOM 1162 C C . LEU A 1 200 ? 43.242 -1.660 56.583 1.00 57.84 178 LEU A C 1
ATOM 1163 O O . LEU A 1 200 ? 42.204 -2.107 57.176 1.00 57.89 178 LEU A O 1
ATOM 1168 N N . LYS A 1 201 ? 44.110 -2.429 55.899 1.00 58.59 179 LYS A N 1
ATOM 1169 C CA . LYS A 1 201 ? 44.056 -3.891 55.958 1.00 60.78 179 LYS A CA 1
ATOM 1170 C C . LYS A 1 201 ? 44.931 -4.515 57.034 1.00 61.90 179 LYS A C 1
ATOM 1171 O O . LYS A 1 201 ? 44.982 -5.720 57.135 1.00 63.19 179 LYS A O 1
ATOM 1177 N N . GLY A 1 202 ? 45.625 -3.738 57.846 1.00 63.01 180 GLY A N 1
ATOM 1178 C CA . GLY A 1 202 ? 46.450 -4.336 58.897 1.00 63.09 180 GLY A CA 1
ATOM 1179 C C . GLY A 1 202 ? 47.779 -4.887 58.392 1.00 64.79 180 GLY A C 1
ATOM 1180 O O . GLY A 1 202 ? 48.444 -5.669 59.085 1.00 65.57 180 GLY A O 1
ATOM 1181 N N . GLU A 1 203 ? 48.193 -4.505 57.193 1.00 64.39 181 GLU A N 1
ATOM 1182 C CA . GLU A 1 203 ? 49.418 -5.031 56.638 1.00 66.06 181 GLU A CA 1
ATOM 1183 C C . GLU A 1 203 ? 50.569 -4.168 57.051 1.00 66.46 181 GLU A C 1
ATOM 1184 O O . GLU A 1 203 ? 50.375 -2.984 57.310 1.00 67.87 181 GLU A O 1
ATOM 1190 N N . PRO A 1 204 ? 51.772 -4.732 57.090 1.00 66.72 182 PRO A N 1
ATOM 1191 C CA . PRO A 1 204 ? 52.960 -4.002 57.457 1.00 67.35 182 PRO A CA 1
ATOM 1192 C C . PRO A 1 204 ? 53.215 -2.853 56.495 1.00 68.75 182 PRO A C 1
ATOM 1193 O O . PRO A 1 204 ? 52.612 -2.775 55.430 1.00 68.64 182 PRO A O 1
ATOM 1197 N N . LEU A 1 205 ? 54.110 -1.969 56.856 1.00 70.93 183 LEU A N 1
ATOM 1198 C CA . LEU A 1 205 ? 54.377 -0.844 56.013 1.00 72.65 183 LEU A CA 1
ATOM 1199 C C . LEU A 1 205 ? 55.539 -1.197 55.155 1.00 74.21 183 LEU A C 1
ATOM 1200 O O . LEU A 1 205 ? 56.575 -1.583 55.639 1.00 75.15 183 LEU A O 1
ATOM 1205 N N . ALA A 1 206 ? 55.370 -1.072 53.862 1.00 76.58 184 ALA A N 1
ATOM 1206 C CA . ALA A 1 206 ? 56.436 -1.435 52.959 1.00 79.19 184 ALA A CA 1
ATOM 1207 C C . ALA A 1 206 ? 57.501 -0.431 52.557 1.00 80.99 184 ALA A C 1
ATOM 1208 O O . ALA A 1 206 ? 58.647 -0.501 52.986 1.00 82.40 184 ALA A O 1
ATOM 1210 N N . GLU A 1 207 ? 57.090 0.491 51.706 1.00 82.29 185 GLU A N 1
ATOM 1211 C CA . GLU A 1 207 ? 57.845 1.675 51.393 1.00 83.83 185 GLU A CA 1
ATOM 1212 C C . GLU A 1 207 ? 56.666 2.581 51.100 1.00 83.76 185 GLU A C 1
ATOM 1213 O O . GLU A 1 207 ? 55.745 2.203 50.386 1.00 85.00 185 GLU A O 1
ATOM 1219 N N . GLY A 1 208 ? 56.697 3.770 51.677 1.00 82.37 186 GLY A N 1
ATOM 1220 C CA . GLY A 1 208 ? 55.562 4.664 51.725 1.00 79.51 186 GLY A CA 1
ATOM 1221 C C . GLY A 1 208 ? 55.712 5.294 53.086 1.00 77.18 186 GLY A C 1
ATOM 1222 O O . GLY A 1 208 ? 56.544 4.857 53.859 1.00 78.18 186 GLY A O 1
ATOM 1223 N N . LEU A 1 209 ? 54.928 6.311 53.388 1.00 73.68 187 LEU A N 1
ATOM 1224 C CA . LEU A 1 209 ? 55.166 7.108 54.575 1.00 69.51 187 LEU A CA 1
ATOM 1225 C C . LEU A 1 209 ? 54.559 6.555 55.861 1.00 66.26 187 LEU A C 1
ATOM 1226 O O . LEU A 1 209 ? 53.406 6.198 55.895 1.00 65.33 187 LEU A O 1
ATOM 1231 N N . GLY A 1 210 ? 55.358 6.507 56.912 1.00 62.47 188 GLY A N 1
ATOM 1232 C CA . GLY A 1 210 ? 54.916 6.081 58.239 1.00 58.60 188 GLY A CA 1
ATOM 1233 C C . GLY A 1 210 ? 53.710 6.777 58.857 1.00 55.65 188 GLY A C 1
ATOM 1234 O O . GLY A 1 210 ? 52.930 6.124 59.524 1.00 52.00 188 GLY A O 1
ATOM 1235 N N . GLY A 1 211 ? 53.540 8.081 58.600 1.00 53.60 189 GLY A N 1
ATOM 1236 C CA . GLY A 1 211 ? 52.477 8.841 59.213 1.00 51.62 189 GLY A CA 1
ATOM 1237 C C . GLY A 1 211 ? 51.067 8.515 58.757 1.00 51.63 189 GLY A C 1
ATOM 1238 O O . GLY A 1 211 ? 50.201 8.213 59.548 1.00 50.80 189 GLY A O 1
ATOM 1239 N N . PRO A 1 212 ? 50.821 8.557 57.445 1.00 51.71 190 PRO A N 1
ATOM 1240 C CA . PRO A 1 212 ? 49.571 8.033 56.888 1.00 50.87 190 PRO A CA 1
ATOM 1241 C C . PRO A 1 212 ? 49.302 6.557 57.288 1.00 49.61 190 PRO A C 1
ATOM 1242 O O . PRO A 1 212 ? 48.136 6.191 57.615 1.00 47.43 190 PRO A O 1
ATOM 1246 N N . TRP A 1 213 ? 50.329 5.731 57.288 1.00 48.68 191 TRP A N 1
ATOM 1247 C CA . TRP A 1 213 ? 50.171 4.327 57.614 1.00 50.02 191 TRP A CA 1
ATOM 1248 C C . TRP A 1 213 ? 49.717 4.079 59.018 1.00 49.93 191 TRP A C 1
ATOM 1249 O O . TRP A 1 213 ? 48.775 3.379 59.243 1.00 50.13 191 TRP A O 1
ATOM 1260 N N . VAL A 1 214 ? 50.420 4.644 59.969 1.00 49.77 192 VAL A N 1
ATOM 1261 C CA . VAL A 1 214 ? 50.148 4.355 61.344 1.00 49.10 192 VAL A CA 1
ATOM 1262 C C . VAL A 1 214 ? 48.744 4.716 61.735 1.00 48.99 192 VAL A C 1
ATOM 1263 O O . VAL A 1 214 ? 48.137 4.045 62.521 1.00 48.68 192 VAL A O 1
ATOM 1267 N N . GLN A 1 215 ? 48.208 5.767 61.161 1.00 49.65 193 GLN A N 1
ATOM 1268 C CA . GLN A 1 215 ? 46.853 6.126 61.460 1.00 48.79 193 GLN A CA 1
ATOM 1269 C C . GLN A 1 215 ? 45.876 5.098 60.942 1.00 48.22 193 GLN A C 1
ATOM 1270 O O . GLN A 1 215 ? 44.972 4.713 61.626 1.00 47.84 193 GLN A O 1
ATOM 1276 N N . ALA A 1 216 ? 46.077 4.656 59.716 1.00 47.42 194 ALA A N 1
ATOM 1277 C CA . ALA A 1 216 ? 45.210 3.669 59.089 1.00 47.18 194 ALA A CA 1
ATOM 1278 C C . ALA A 1 216 ? 45.301 2.346 59.840 1.00 47.05 194 ALA A C 1
ATOM 1279 O O . ALA A 1 216 ? 44.253 1.755 60.086 1.00 47.78 194 ALA A O 1
ATOM 1281 N N . ALA A 1 217 ? 46.510 1.914 60.227 1.00 45.59 195 ALA A N 1
ATOM 1282 C CA . ALA A 1 217 ? 46.638 0.625 60.984 1.00 47.93 195 ALA A CA 1
ATOM 1283 C C . ALA A 1 217 ? 46.020 0.697 62.344 1.00 48.06 195 ALA A C 1
ATOM 1284 O O . ALA A 1 217 ? 45.413 -0.244 62.794 1.00 48.41 195 ALA A O 1
ATOM 1286 N N . TYR A 1 218 ? 46.203 1.841 63.011 1.00 49.27 196 TYR A N 1
ATOM 1287 C CA . TYR A 1 218 ? 45.606 2.106 64.283 1.00 48.19 196 TYR A CA 1
ATOM 1288 C C . TYR A 1 218 ? 44.095 2.006 64.128 1.00 49.24 196 TYR A C 1
ATOM 1289 O O . TYR A 1 218 ? 43.440 1.387 64.974 1.00 49.57 196 TYR A O 1
ATOM 1298 N N . LEU A 1 219 ? 43.525 2.635 63.095 1.00 49.01 197 LEU A N 1
ATOM 1299 C CA . LEU A 1 219 ? 42.062 2.559 62.875 1.00 49.82 197 LEU A CA 1
ATOM 1300 C C . LEU A 1 219 ? 41.671 1.072 62.623 1.00 51.39 197 LEU A C 1
ATOM 1301 O O . LEU A 1 219 ? 40.635 0.567 63.104 1.00 51.97 197 LEU A O 1
ATOM 1306 N N . ASN A 1 220 ? 42.478 0.369 61.841 1.00 51.11 198 ASN A N 1
ATOM 1307 C CA . ASN A 1 220 ? 42.151 -1.061 61.607 1.00 54.65 198 ASN A CA 1
ATOM 1308 C C . ASN A 1 220 ? 42.121 -1.896 62.928 1.00 54.36 198 ASN A C 1
ATOM 1309 O O . ASN A 1 220 ? 41.168 -2.608 63.206 1.00 54.38 198 ASN A O 1
ATOM 1314 N N . ALA A 1 221 ? 43.191 -1.786 63.697 1.00 54.34 199 ALA A N 1
ATOM 1315 C CA . ALA A 1 221 ? 43.318 -2.487 64.963 1.00 55.27 199 ALA A CA 1
ATOM 1316 C C . ALA A 1 221 ? 42.149 -2.147 65.861 1.00 55.53 199 ALA A C 1
ATOM 1317 O O . ALA A 1 221 ? 41.525 -3.062 66.394 1.00 57.32 199 ALA A O 1
ATOM 1319 N N . LEU A 1 222 ? 41.800 -0.867 66.031 1.00 54.21 200 LEU A N 1
ATOM 1320 C CA . LEU A 1 222 ? 40.667 -0.589 66.933 1.00 54.11 200 LEU A CA 1
ATOM 1321 C C . LEU A 1 222 ? 39.301 -1.074 66.419 1.00 54.31 200 LEU A C 1
ATOM 1322 O O . LEU A 1 222 ? 38.449 -1.464 67.215 1.00 54.75 200 LEU A O 1
ATOM 1327 N N . VAL A 1 223 ? 39.045 -0.987 65.120 1.00 54.82 201 VAL A N 1
ATOM 1328 C CA . VAL A 1 223 ? 37.770 -1.506 64.573 1.00 55.96 201 VAL A CA 1
ATOM 1329 C C . VAL A 1 223 ? 37.763 -3.062 64.707 1.00 57.26 201 VAL A C 1
ATOM 1330 O O . VAL A 1 223 ? 36.733 -3.642 65.007 1.00 58.25 201 VAL A O 1
ATOM 1334 N N . ARG A 1 224 ? 38.911 -3.720 64.560 1.00 59.04 202 ARG A N 1
ATOM 1335 C CA . ARG A 1 224 ? 38.933 -5.203 64.650 1.00 61.04 202 ARG A CA 1
ATOM 1336 C C . ARG A 1 224 ? 38.765 -5.601 66.101 1.00 61.20 202 ARG A C 1
ATOM 1337 O O . ARG A 1 224 ? 38.012 -6.527 66.413 1.00 61.51 202 ARG A O 1
ATOM 1345 N N . ALA A 1 225 ? 39.428 -4.890 67.009 1.00 60.20 203 ALA A N 1
ATOM 1346 C CA . ALA A 1 225 ? 39.306 -5.268 68.407 1.00 59.90 203 ALA A CA 1
ATOM 1347 C C . ALA A 1 225 ? 37.859 -5.100 68.824 1.00 59.12 203 ALA A C 1
ATOM 1348 O O . ALA A 1 225 ? 37.369 -5.808 69.704 1.00 59.08 203 ALA A O 1
ATOM 1350 N N . ALA A 1 226 ? 37.150 -4.209 68.166 1.00 57.30 204 ALA A N 1
ATOM 1351 C CA . ALA A 1 226 ? 35.754 -4.013 68.508 1.00 57.96 204 ALA A CA 1
ATOM 1352 C C . ALA A 1 226 ? 34.810 -5.033 67.867 1.00 58.80 204 ALA A C 1
ATOM 1353 O O . ALA A 1 226 ? 33.588 -5.007 68.115 1.00 60.33 204 ALA A O 1
ATOM 1355 N N . GLY A 1 227 ? 35.325 -5.888 66.986 1.00 58.50 205 GLY A N 1
ATOM 1356 C CA . GLY A 1 227 ? 34.455 -6.794 66.289 1.00 58.28 205 GLY A CA 1
ATOM 1357 C C . GLY A 1 227 ? 33.883 -6.331 64.961 1.00 58.59 205 GLY A C 1
ATOM 1358 O O . GLY A 1 227 ? 33.086 -7.048 64.393 1.00 59.59 205 GLY A O 1
ATOM 1359 N N . GLY A 1 228 ? 34.254 -5.152 64.448 1.00 57.70 206 GLY A N 1
ATOM 1360 C CA . GLY A 1 228 ? 33.715 -4.706 63.141 1.00 57.16 206 GLY A CA 1
ATOM 1361 C C . GLY A 1 228 ? 34.671 -4.888 61.973 1.00 56.19 206 GLY A C 1
ATOM 1362 O O . GLY A 1 228 ? 35.594 -5.662 62.067 1.00 56.33 206 GLY A O 1
ATOM 1363 N N . GLN A 1 229 ? 34.455 -4.166 60.880 1.00 55.75 207 GLN A N 1
ATOM 1364 C CA . GLN A 1 229 ? 35.231 -4.368 59.642 1.00 56.53 207 GLN A CA 1
ATOM 1365 C C . GLN A 1 229 ? 35.403 -3.036 58.943 1.00 55.74 207 GLN A C 1
ATOM 1366 O O . GLN A 1 229 ? 34.531 -2.190 59.050 1.00 55.61 207 GLN A O 1
ATOM 1372 N N . ILE A 1 230 ? 36.505 -2.891 58.220 1.00 55.16 208 ILE A N 1
ATOM 1373 C CA . ILE A 1 230 ? 36.790 -1.729 57.381 1.00 55.78 208 ILE A CA 1
ATOM 1374 C C . ILE A 1 230 ? 36.459 -2.125 55.904 1.00 55.91 208 ILE A C 1
ATOM 1375 O O . ILE A 1 230 ? 36.729 -3.275 55.513 1.00 54.91 208 ILE A O 1
ATOM 1380 N N . ALA A 1 231 ? 35.886 -1.183 55.122 1.00 54.66 209 ALA A N 1
ATOM 1381 C CA . ALA A 1 231 ? 35.782 -1.323 53.664 1.00 54.81 209 ALA A CA 1
ATOM 1382 C C . ALA A 1 231 ? 36.171 -0.024 53.010 1.00 55.05 209 ALA A C 1
ATOM 1383 O O . ALA A 1 231 ? 35.998 1.060 53.574 1.00 53.76 209 ALA A O 1
ATOM 1385 N N . VAL A 1 232 ? 36.654 -0.152 51.789 1.00 54.31 210 VAL A N 1
ATOM 1386 C CA . VAL A 1 232 ? 37.149 0.940 50.993 1.00 54.49 210 VAL A CA 1
ATOM 1387 C C . VAL A 1 232 ? 36.441 0.812 49.613 1.00 55.61 210 VAL A C 1
ATOM 1388 O O . VAL A 1 232 ? 36.149 -0.344 49.135 1.00 54.69 210 VAL A O 1
ATOM 1392 N N . GLU A 1 233 ? 36.186 1.962 48.980 1.00 55.76 211 GLU A N 1
ATOM 1393 C CA . GLU A 1 233 ? 35.775 2.059 47.570 1.00 56.93 211 GLU A CA 1
ATOM 1394 C C . GLU A 1 233 ? 36.761 3.020 46.913 1.00 56.99 211 GLU A C 1
ATOM 1395 O O . GLU A 1 233 ? 37.200 3.984 47.533 1.00 56.76 211 GLU A O 1
ATOM 1401 N N . ILE A 1 234 ? 37.099 2.774 45.657 1.00 56.68 212 ILE A N 1
ATOM 1402 C CA . ILE A 1 234 ? 37.961 3.634 44.904 1.00 56.41 212 ILE A CA 1
ATOM 1403 C C . ILE A 1 234 ? 37.327 3.756 43.550 1.00 57.69 212 ILE A C 1
ATOM 1404 O O . ILE A 1 234 ? 36.962 2.721 42.955 1.00 57.08 212 ILE A O 1
ATOM 1409 N N . GLY A 1 235 ? 37.190 5.001 43.085 1.00 57.35 213 GLY A N 1
ATOM 1410 C CA . GLY A 1 235 ? 36.736 5.384 41.729 1.00 58.64 213 GLY A CA 1
ATOM 1411 C C . GLY A 1 235 ? 37.557 6.551 41.151 1.00 59.36 213 GLY A C 1
ATOM 1412 O O . GLY A 1 235 ? 38.558 7.000 41.718 1.00 58.88 213 GLY A O 1
ATOM 1413 N N . GLU A 1 236 ? 37.129 7.055 40.016 1.00 59.49 214 GLU A N 1
ATOM 1414 C CA . GLU A 1 236 ? 37.746 8.235 39.437 1.00 60.77 214 GLU A CA 1
ATOM 1415 C C . GLU A 1 236 ? 37.469 9.507 40.292 1.00 59.04 214 GLU A C 1
ATOM 1416 O O . GLU A 1 236 ? 36.289 9.872 40.504 1.00 57.98 214 GLU A O 1
ATOM 1422 N N . ASP A 1 237 ? 38.513 10.202 40.738 1.00 57.83 215 ASP A N 1
ATOM 1423 C CA . ASP A 1 237 ? 38.304 11.441 41.577 1.00 58.42 215 ASP A CA 1
ATOM 1424 C C . ASP A 1 237 ? 37.445 11.148 42.815 1.00 57.62 215 ASP A C 1
ATOM 1425 O O . ASP A 1 237 ? 36.720 12.015 43.313 1.00 57.47 215 ASP A O 1
ATOM 1430 N N . ARG A 1 238 ? 37.462 9.905 43.287 1.00 57.86 216 ARG A N 1
ATOM 1431 C CA . ARG A 1 238 ? 36.749 9.583 44.483 1.00 58.26 216 ARG A CA 1
ATOM 1432 C C . ARG A 1 238 ? 37.347 8.419 45.286 1.00 57.76 216 ARG A C 1
ATOM 1433 O O . ARG A 1 238 ? 37.895 7.451 44.717 1.00 57.15 216 ARG A O 1
ATOM 1441 N N . ALA A 1 239 ? 37.180 8.488 46.597 1.00 55.72 217 ALA A N 1
ATOM 1442 C CA . ALA A 1 239 ? 37.540 7.386 47.479 1.00 55.86 217 ALA A CA 1
ATOM 1443 C C . ALA A 1 239 ? 36.579 7.371 48.671 1.00 56.34 217 ALA A C 1
ATOM 1444 O O . ALA A 1 239 ? 35.994 8.417 49.041 1.00 56.77 217 ALA A O 1
ATOM 1446 N N . SER A 1 240 ? 36.344 6.214 49.258 1.00 54.84 218 SER A N 1
ATOM 1447 C CA . SER A 1 240 ? 35.515 6.267 50.439 1.00 55.61 218 SER A CA 1
ATOM 1448 C C . SER A 1 240 ? 36.054 5.268 51.408 1.00 54.68 218 SER A C 1
ATOM 1449 O O . SER A 1 240 ? 36.595 4.282 51.008 1.00 53.75 218 SER A O 1
ATOM 1452 N N . ILE A 1 241 ? 35.909 5.540 52.690 1.00 53.45 219 ILE A N 1
ATOM 1453 C CA . ILE A 1 241 ? 36.397 4.662 53.683 1.00 52.95 219 ILE A CA 1
ATOM 1454 C C . ILE A 1 241 ? 35.225 4.436 54.586 1.00 52.85 219 ILE A C 1
ATOM 1455 O O . ILE A 1 241 ? 34.581 5.412 55.033 1.00 52.79 219 ILE A O 1
ATOM 1460 N N . ALA A 1 242 ? 35.002 3.167 54.917 1.00 51.51 220 ALA A N 1
ATOM 1461 C CA . ALA A 1 242 ? 33.853 2.756 55.710 1.00 53.37 220 ALA A CA 1
ATOM 1462 C C . ALA A 1 242 ? 34.245 1.831 56.838 1.00 53.80 220 ALA A C 1
ATOM 1463 O O . ALA A 1 242 ? 35.222 1.090 56.756 1.00 53.66 220 ALA A O 1
ATOM 1465 N N . ALA A 1 243 ? 33.495 1.928 57.925 1.00 54.25 221 ALA A N 1
ATOM 1466 C CA . ALA A 1 243 ? 33.705 1.013 59.017 1.00 54.26 221 ALA A CA 1
ATOM 1467 C C . ALA A 1 243 ? 32.379 0.816 59.686 1.00 54.87 221 ALA A C 1
ATOM 1468 O O . ALA A 1 243 ? 31.535 1.727 59.709 1.00 55.85 221 ALA A O 1
ATOM 1470 N N . TRP A 1 244 ? 32.167 -0.398 60.173 1.00 54.91 222 TRP A N 1
ATOM 1471 C CA . TRP A 1 244 ? 31.107 -0.613 61.109 1.00 55.84 222 TRP A CA 1
ATOM 1472 C C . TRP A 1 244 ? 31.674 -1.221 62.372 1.00 55.33 222 TRP A C 1
ATOM 1473 O O . TRP A 1 244 ? 32.782 -1.779 62.382 1.00 54.80 222 TRP A O 1
ATOM 1484 N N . VAL A 1 245 ? 30.882 -1.115 63.421 1.00 55.05 223 VAL A N 1
ATOM 1485 C CA . VAL A 1 245 ? 31.263 -1.568 64.721 1.00 56.36 223 VAL A CA 1
ATOM 1486 C C . VAL A 1 245 ? 29.939 -1.938 65.414 1.00 57.65 223 VAL A C 1
ATOM 1487 O O . VAL A 1 245 ? 28.906 -1.388 65.054 1.00 56.43 223 VAL A O 1
ATOM 1491 N N . PRO A 1 246 ? 29.934 -2.922 66.349 1.00 59.32 224 PRO A N 1
ATOM 1492 C CA . PRO A 1 246 ? 28.638 -3.150 67.052 1.00 61.00 224 PRO A CA 1
ATOM 1493 C C . PRO A 1 246 ? 28.247 -1.964 67.932 1.00 62.77 224 PRO A C 1
ATOM 1494 O O . PRO A 1 246 ? 29.133 -1.285 68.535 1.00 62.83 224 PRO A O 1
ATOM 1498 N N . ALA A 1 247 ? 26.941 -1.738 68.045 1.00 64.48 225 ALA A N 1
ATOM 1499 C CA . ALA A 1 247 ? 26.410 -0.710 68.921 1.00 66.92 225 ALA A CA 1
ATOM 1500 C C . ALA A 1 247 ? 25.025 -1.112 69.422 1.00 69.22 225 ALA A C 1
ATOM 1501 O O . ALA A 1 247 ? 24.215 -1.719 68.701 1.00 70.35 225 ALA A O 1
ATOM 1504 N N . VAL B 1 40 ? 10.767 49.684 50.217 1.00 78.50 18 VAL B N 1
ATOM 1505 C CA . VAL B 1 40 ? 12.093 50.249 50.636 1.00 78.82 18 VAL B CA 1
ATOM 1506 C C . VAL B 1 40 ? 13.168 49.490 49.861 1.00 78.33 18 VAL B C 1
ATOM 1507 O O . VAL B 1 40 ? 12.916 48.353 49.445 1.00 78.19 18 VAL B O 1
ATOM 1511 N N . GLN B 1 41 ? 14.350 50.103 49.667 1.00 77.67 19 GLN B N 1
ATOM 1512 C CA . GLN B 1 41 ? 15.256 49.656 48.584 1.00 76.85 19 GLN B CA 1
ATOM 1513 C C . GLN B 1 41 ? 16.598 49.011 48.988 1.00 74.47 19 GLN B C 1
ATOM 1514 O O . GLN B 1 41 ? 17.274 49.457 49.921 1.00 74.41 19 GLN B O 1
ATOM 1520 N N . GLY B 1 42 ? 16.954 47.951 48.266 1.00 72.02 20 GLY B N 1
ATOM 1521 C CA . GLY B 1 42 ? 18.132 47.115 48.567 1.00 69.02 20 GLY B CA 1
ATOM 1522 C C . GLY B 1 42 ? 19.437 47.792 48.192 1.00 67.10 20 GLY B C 1
ATOM 1523 O O . GLY B 1 42 ? 19.446 48.784 47.482 1.00 67.82 20 GLY B O 1
ATOM 1524 N N . PRO B 1 43 ? 20.565 47.248 48.645 1.00 65.07 21 PRO B N 1
ATOM 1525 C CA . PRO B 1 43 ? 21.851 47.873 48.393 1.00 63.18 21 PRO B CA 1
ATOM 1526 C C . PRO B 1 43 ? 22.427 47.405 47.047 1.00 61.95 21 PRO B C 1
ATOM 1527 O O . PRO B 1 43 ? 23.501 46.749 46.976 1.00 59.82 21 PRO B O 1
ATOM 1531 N N . ASP B 1 44 ? 21.699 47.738 45.980 1.00 61.09 22 ASP B N 1
ATOM 1532 C CA . ASP B 1 44 ? 22.040 47.245 44.648 1.00 60.54 22 ASP B CA 1
ATOM 1533 C C . ASP B 1 44 ? 23.376 47.812 44.163 1.00 59.29 22 ASP B C 1
ATOM 1534 O O . ASP B 1 44 ? 24.202 47.102 43.597 1.00 60.00 22 ASP B O 1
ATOM 1539 N N . PHE B 1 45 ? 23.593 49.095 44.426 1.00 57.96 23 PHE B N 1
ATOM 1540 C CA . PHE B 1 45 ? 24.763 49.792 43.996 1.00 56.51 23 PHE B CA 1
ATOM 1541 C C . PHE B 1 45 ? 25.984 49.235 44.759 1.00 55.49 23 PHE B C 1
ATOM 1542 O O . PHE B 1 45 ? 26.985 48.901 44.161 1.00 55.46 23 PHE B O 1
ATOM 1550 N N . ALA B 1 46 ? 25.868 49.069 46.065 1.00 54.87 24 ALA B N 1
ATOM 1551 C CA . ALA B 1 46 ? 26.962 48.453 46.858 1.00 53.90 24 ALA B CA 1
ATOM 1552 C C . ALA B 1 46 ? 27.325 47.021 46.448 1.00 53.52 24 ALA B C 1
ATOM 1553 O O . ALA B 1 46 ? 28.510 46.621 46.454 1.00 52.26 24 ALA B O 1
ATOM 1555 N N . ALA B 1 47 ? 26.298 46.229 46.164 1.00 54.13 25 ALA B N 1
ATOM 1556 C CA . ALA B 1 47 ? 26.503 44.844 45.689 1.00 54.34 25 ALA B CA 1
ATOM 1557 C C . ALA B 1 47 ? 27.272 44.864 44.412 1.00 55.58 25 ALA B C 1
ATOM 1558 O O . ALA B 1 47 ? 28.184 44.084 44.245 1.00 56.02 25 ALA B O 1
ATOM 1560 N N . MET B 1 48 ? 26.897 45.743 43.477 1.00 57.15 26 MET B N 1
ATOM 1561 C CA . MET B 1 48 ? 27.610 45.781 42.206 1.00 58.30 26 MET B CA 1
ATOM 1562 C C . MET B 1 48 ? 29.079 46.156 42.403 1.00 57.75 26 MET B C 1
ATOM 1563 O O . MET B 1 48 ? 29.944 45.653 41.709 1.00 58.39 26 MET B O 1
ATOM 1568 N N . LEU B 1 49 ? 29.363 47.073 43.323 1.00 56.93 27 LEU B N 1
ATOM 1569 C CA . LEU B 1 49 ? 30.727 47.490 43.556 1.00 55.88 27 LEU B CA 1
ATOM 1570 C C . LEU B 1 49 ? 31.454 46.310 44.246 1.00 55.94 27 LEU B C 1
ATOM 1571 O O . LEU B 1 49 ? 32.582 45.938 43.892 1.00 56.22 27 LEU B O 1
ATOM 1576 N N . ALA B 1 50 ? 30.778 45.666 45.177 1.00 55.70 28 ALA B N 1
ATOM 1577 C CA . ALA B 1 50 ? 31.340 44.418 45.749 1.00 55.59 28 ALA B CA 1
ATOM 1578 C C . ALA B 1 50 ? 31.677 43.306 44.704 1.00 56.17 28 ALA B C 1
ATOM 1579 O O . ALA B 1 50 ? 32.819 42.720 44.709 1.00 56.56 28 ALA B O 1
ATOM 1581 N N . ALA B 1 51 ? 30.708 43.008 43.836 1.00 55.87 29 ALA B N 1
ATOM 1582 C CA . ALA B 1 51 ? 30.955 42.075 42.709 1.00 56.86 29 ALA B CA 1
ATOM 1583 C C . ALA B 1 51 ? 32.168 42.469 41.902 1.00 57.36 29 ALA B C 1
ATOM 1584 O O . ALA B 1 51 ? 32.919 41.614 41.466 1.00 57.88 29 ALA B O 1
ATOM 1586 N N . ARG B 1 52 ? 32.332 43.758 41.677 1.00 58.65 30 ARG B N 1
ATOM 1587 C CA . ARG B 1 52 ? 33.467 44.251 40.911 1.00 59.18 30 ARG B CA 1
ATOM 1588 C C . ARG B 1 52 ? 34.803 44.038 41.649 1.00 59.33 30 ARG B C 1
ATOM 1589 O O . ARG B 1 52 ? 35.783 43.595 41.054 1.00 59.26 30 ARG B O 1
ATOM 1597 N N . LEU B 1 53 ? 34.864 44.394 42.928 1.00 60.17 31 LEU B N 1
ATOM 1598 C CA . LEU B 1 53 ? 36.055 44.102 43.727 1.00 60.10 31 LEU B CA 1
ATOM 1599 C C . LEU B 1 53 ? 36.347 42.620 43.737 1.00 59.63 31 LEU B C 1
ATOM 1600 O O . LEU B 1 53 ? 37.495 42.232 43.549 1.00 58.82 31 LEU B O 1
ATOM 1605 N N . CYS B 1 54 ? 35.318 41.794 43.894 1.00 59.97 32 CYS B N 1
ATOM 1606 C CA . CYS B 1 54 ? 35.550 40.317 43.886 1.00 61.35 32 CYS B CA 1
ATOM 1607 C C . CYS B 1 54 ? 36.089 39.825 42.573 1.00 61.90 32 CYS B C 1
ATOM 1608 O O . CYS B 1 54 ? 37.080 39.047 42.583 1.00 62.01 32 CYS B O 1
ATOM 1611 N N . HIS B 1 55 ? 35.513 40.308 41.460 1.00 62.00 33 HIS B N 1
ATOM 1612 C CA . HIS B 1 55 ? 35.985 39.850 40.137 1.00 63.12 33 HIS B CA 1
ATOM 1613 C C . HIS B 1 55 ? 37.463 40.181 40.000 1.00 62.07 33 HIS B C 1
ATOM 1614 O O . HIS B 1 55 ? 38.272 39.322 39.659 1.00 62.64 33 HIS B O 1
ATOM 1621 N N . ASP B 1 56 ? 37.823 41.403 40.339 1.00 60.56 34 ASP B N 1
ATOM 1622 C CA . ASP B 1 56 ? 39.173 41.832 40.168 1.00 61.44 34 ASP B CA 1
ATOM 1623 C C . ASP B 1 56 ? 40.197 41.069 41.038 1.00 60.90 34 ASP B C 1
ATOM 1624 O O . ASP B 1 56 ? 41.244 40.699 40.552 1.00 61.17 34 ASP B O 1
ATOM 1629 N N . PHE B 1 57 ? 39.867 40.839 42.319 1.00 59.64 35 PHE B N 1
ATOM 1630 C CA . PHE B 1 57 ? 40.718 40.112 43.251 1.00 58.64 35 PHE B CA 1
ATOM 1631 C C . PHE B 1 57 ? 40.871 38.633 42.888 1.00 58.80 35 PHE B C 1
ATOM 1632 O O . PHE B 1 57 ? 41.945 38.050 43.011 1.00 57.75 35 PHE B O 1
ATOM 1640 N N . ILE B 1 58 ? 39.784 38.043 42.429 1.00 60.13 36 ILE B N 1
ATOM 1641 C CA . ILE B 1 58 ? 39.799 36.646 42.103 1.00 61.93 36 ILE B CA 1
ATOM 1642 C C . ILE B 1 58 ? 40.852 36.246 41.062 1.00 62.69 36 ILE B C 1
ATOM 1643 O O . ILE B 1 58 ? 41.478 35.219 41.297 1.00 63.34 36 ILE B O 1
ATOM 1648 N N . SER B 1 59 ? 41.120 37.043 39.991 1.00 62.62 37 SER B N 1
ATOM 1649 C CA . SER B 1 59 ? 42.120 36.583 39.006 1.00 62.61 37 SER B CA 1
ATOM 1650 C C . SER B 1 59 ? 43.439 36.305 39.691 1.00 61.07 37 SER B C 1
ATOM 1651 O O . SER B 1 59 ? 43.885 35.180 39.705 1.00 61.08 37 SER B O 1
ATOM 1654 N N . PRO B 1 60 ? 44.072 37.312 40.276 1.00 60.99 38 PRO B N 1
ATOM 1655 C CA . PRO B 1 60 ? 45.386 36.932 40.810 1.00 61.54 38 PRO B CA 1
ATOM 1656 C C . PRO B 1 60 ? 45.297 35.908 42.013 1.00 62.33 38 PRO B C 1
ATOM 1657 O O . PRO B 1 60 ? 46.122 34.963 42.126 1.00 62.49 38 PRO B O 1
ATOM 1661 N N . ALA B 1 61 ? 44.269 36.021 42.844 1.00 62.46 39 ALA B N 1
ATOM 1662 C CA . ALA B 1 61 ? 44.131 35.043 43.962 1.00 62.69 39 ALA B CA 1
ATOM 1663 C C . ALA B 1 61 ? 44.083 33.623 43.395 1.00 63.31 39 ALA B C 1
ATOM 1664 O O . ALA B 1 61 ? 44.714 32.712 43.921 1.00 61.96 39 ALA B O 1
ATOM 1666 N N . SER B 1 62 ? 43.364 33.449 42.291 1.00 64.56 40 SER B N 1
ATOM 1667 C CA . SER B 1 62 ? 43.326 32.140 41.631 1.00 66.10 40 SER B CA 1
ATOM 1668 C C . SER B 1 62 ? 44.671 31.702 41.086 1.00 65.15 40 SER B C 1
ATOM 1669 O O . SER B 1 62 ? 45.007 30.546 41.119 1.00 65.34 40 SER B O 1
ATOM 1672 N N . ALA B 1 63 ? 45.402 32.660 40.569 1.00 65.32 41 ALA B N 1
ATOM 1673 C CA . ALA B 1 63 ? 46.652 32.391 39.941 1.00 65.39 41 ALA B CA 1
ATOM 1674 C C . ALA B 1 63 ? 47.540 31.870 40.992 1.00 65.21 41 ALA B C 1
ATOM 1675 O O . ALA B 1 63 ? 48.369 31.047 40.736 1.00 66.53 41 ALA B O 1
ATOM 1677 N N . ILE B 1 64 ? 47.373 32.373 42.192 1.00 64.69 42 ILE B N 1
ATOM 1678 C CA . ILE B 1 64 ? 48.244 31.981 43.264 1.00 61.78 42 ILE B CA 1
ATOM 1679 C C . ILE B 1 64 ? 47.945 30.563 43.637 1.00 61.80 42 ILE B C 1
ATOM 1680 O O . ILE B 1 64 ? 48.816 29.746 43.708 1.00 60.92 42 ILE B O 1
ATOM 1685 N N . VAL B 1 65 ? 46.694 30.259 43.865 1.00 62.51 43 VAL B N 1
ATOM 1686 C CA . VAL B 1 65 ? 46.368 28.909 44.170 1.00 63.96 43 VAL B CA 1
ATOM 1687 C C . VAL B 1 65 ? 46.977 28.050 43.096 1.00 65.39 43 VAL B C 1
ATOM 1688 O O . VAL B 1 65 ? 47.561 27.035 43.370 1.00 65.35 43 VAL B O 1
ATOM 1692 N N . SER B 1 66 ? 46.834 28.475 41.856 1.00 66.70 44 SER B N 1
ATOM 1693 C CA . SER B 1 66 ? 47.281 27.680 40.740 1.00 67.53 44 SER B CA 1
ATOM 1694 C C . SER B 1 66 ? 48.765 27.477 40.749 1.00 67.79 44 SER B C 1
ATOM 1695 O O . SER B 1 66 ? 49.228 26.391 40.558 1.00 68.15 44 SER B O 1
ATOM 1698 N N . GLY B 1 67 ? 49.515 28.523 40.996 1.00 67.91 45 GLY B N 1
ATOM 1699 C CA . GLY B 1 67 ? 50.940 28.363 41.120 1.00 68.96 45 GLY B CA 1
ATOM 1700 C C . GLY B 1 67 ? 51.312 27.337 42.169 1.00 70.52 45 GLY B C 1
ATOM 1701 O O . GLY B 1 67 ? 52.237 26.584 42.000 1.00 70.82 45 GLY B O 1
ATOM 1702 N N . LEU B 1 68 ? 50.581 27.315 43.265 1.00 70.59 46 LEU B N 1
ATOM 1703 C CA . LEU B 1 68 ? 50.889 26.419 44.382 1.00 71.50 46 LEU B CA 1
ATOM 1704 C C . LEU B 1 68 ? 50.623 25.018 43.945 1.00 73.11 46 LEU B C 1
ATOM 1705 O O . LEU B 1 68 ? 51.455 24.128 44.167 1.00 73.13 46 LEU B O 1
ATOM 1710 N N . ASP B 1 69 ? 49.465 24.818 43.313 1.00 74.85 47 ASP B N 1
ATOM 1711 C CA . ASP B 1 69 ? 49.153 23.523 42.751 1.00 77.14 47 ASP B CA 1
ATOM 1712 C C . ASP B 1 69 ? 50.245 22.885 41.894 1.00 78.52 47 ASP B C 1
ATOM 1713 O O . ASP B 1 69 ? 50.438 21.659 41.944 1.00 79.58 47 ASP B O 1
ATOM 1718 N N . LEU B 1 70 ? 50.940 23.715 41.104 1.00 80.30 48 LEU B N 1
ATOM 1719 C CA . LEU B 1 70 ? 52.058 23.275 40.282 1.00 81.49 48 LEU B CA 1
ATOM 1720 C C . LEU B 1 70 ? 53.305 22.948 41.060 1.00 82.20 48 LEU B C 1
ATOM 1721 O O . LEU B 1 70 ? 53.945 21.919 40.821 1.00 83.93 48 LEU B O 1
ATOM 1726 N N . LEU B 1 71 ? 53.659 23.833 41.981 1.00 82.39 49 LEU B N 1
ATOM 1727 C CA . LEU B 1 71 ? 54.798 23.632 42.890 1.00 82.15 49 LEU B CA 1
ATOM 1728 C C . LEU B 1 71 ? 54.727 22.263 43.578 1.00 82.83 49 LEU B C 1
ATOM 1729 O O . LEU B 1 71 ? 55.763 21.633 43.780 1.00 83.73 49 LEU B O 1
ATOM 1734 N N . GLU B 1 72 ? 53.522 21.824 43.926 1.00 84.12 50 GLU B N 1
ATOM 1735 C CA . GLU B 1 72 ? 53.336 20.538 44.588 1.00 85.47 50 GLU B CA 1
ATOM 1736 C C . GLU B 1 72 ? 53.322 19.395 43.579 1.00 86.22 50 GLU B C 1
ATOM 1737 O O . GLU B 1 72 ? 53.901 18.335 43.819 1.00 87.62 50 GLU B O 1
ATOM 1743 N N . ASP B 1 73 ? 52.657 19.617 42.450 1.00 86.47 51 ASP B N 1
ATOM 1744 C CA . ASP B 1 73 ? 52.566 18.606 41.403 1.00 86.61 51 ASP B CA 1
ATOM 1745 C C . ASP B 1 73 ? 54.032 18.202 41.284 1.00 86.34 51 ASP B C 1
ATOM 1746 O O . ASP B 1 73 ? 54.919 19.055 41.234 1.00 86.52 51 ASP B O 1
ATOM 1751 N N . PRO B 1 74 ? 54.272 16.902 41.389 1.00 86.18 52 PRO B N 1
ATOM 1752 C CA . PRO B 1 74 ? 55.626 16.364 41.312 1.00 86.22 52 PRO B CA 1
ATOM 1753 C C . PRO B 1 74 ? 55.861 16.023 39.865 1.00 86.72 52 PRO B C 1
ATOM 1754 O O . PRO B 1 74 ? 56.926 15.536 39.485 1.00 87.67 52 PRO B O 1
ATOM 1758 N N . SER B 1 75 ? 54.842 16.288 39.056 1.00 87.21 53 SER B N 1
ATOM 1759 C CA . SER B 1 75 ? 54.937 16.004 37.643 1.00 87.67 53 SER B CA 1
ATOM 1760 C C . SER B 1 75 ? 56.115 16.576 36.885 1.00 87.93 53 SER B C 1
ATOM 1761 O O . SER B 1 75 ? 56.798 15.858 36.182 1.00 89.37 53 SER B O 1
ATOM 1764 N N . ALA B 1 76 ? 56.315 17.882 37.000 1.00 87.92 54 ALA B N 1
ATOM 1765 C CA . ALA B 1 76 ? 57.380 18.551 36.264 1.00 87.53 54 ALA B CA 1
ATOM 1766 C C . ALA B 1 76 ? 57.970 19.684 37.089 1.00 87.87 54 ALA B C 1
ATOM 1767 O O . ALA B 1 76 ? 57.495 20.820 37.039 1.00 88.54 54 ALA B O 1
ATOM 1769 N N . GLN B 1 77 ? 59.005 19.362 37.852 1.00 88.50 55 GLN B N 1
ATOM 1770 C CA . GLN B 1 77 ? 59.663 20.341 38.702 1.00 89.27 55 GLN B CA 1
ATOM 1771 C C . GLN B 1 77 ? 60.624 21.192 37.904 1.00 89.89 55 GLN B C 1
ATOM 1772 O O . GLN B 1 77 ? 61.388 21.973 38.464 1.00 90.01 55 GLN B O 1
ATOM 1778 N N . ASP B 1 78 ? 60.580 21.047 36.586 1.00 90.82 56 ASP B N 1
ATOM 1779 C CA . ASP B 1 78 ? 61.298 22.019 35.706 1.00 91.31 56 ASP B CA 1
ATOM 1780 C C . ASP B 1 78 ? 60.515 23.339 35.700 1.00 91.66 56 ASP B C 1
ATOM 1781 O O . ASP B 1 78 ? 61.031 24.414 35.326 1.00 91.81 56 ASP B O 1
ATOM 1786 N N . MET B 1 79 ? 59.238 23.216 36.080 1.00 92.02 57 MET B N 1
ATOM 1787 C CA . MET B 1 79 ? 58.356 24.353 36.350 1.00 91.83 57 MET B CA 1
ATOM 1788 C C . MET B 1 79 ? 58.247 24.558 37.866 1.00 90.49 57 MET B C 1
ATOM 1789 O O . MET B 1 79 ? 57.172 24.877 38.387 1.00 91.22 57 MET B O 1
ATOM 1794 N N . ARG B 1 80 ? 59.345 24.334 38.581 1.00 88.77 58 ARG B N 1
ATOM 1795 C CA . ARG B 1 80 ? 59.407 24.738 39.974 1.00 87.26 58 ARG B CA 1
ATOM 1796 C C . ARG B 1 80 ? 59.666 26.236 39.918 1.00 86.78 58 ARG B C 1
ATOM 1797 O O . ARG B 1 80 ? 59.142 27.027 40.713 1.00 87.03 58 ARG B O 1
ATOM 1805 N N . ASP B 1 81 ? 60.464 26.624 38.942 1.00 85.95 59 ASP B N 1
ATOM 1806 C CA . ASP B 1 81 ? 61.039 27.932 38.975 1.00 85.84 59 ASP B CA 1
ATOM 1807 C C . ASP B 1 81 ? 60.028 28.989 38.574 1.00 85.64 59 ASP B C 1
ATOM 1808 O O . ASP B 1 81 ? 60.012 30.118 39.090 1.00 86.06 59 ASP B O 1
ATOM 1813 N N . ASP B 1 82 ? 59.196 28.602 37.615 1.00 85.37 60 ASP B N 1
ATOM 1814 C CA . ASP B 1 82 ? 58.254 29.520 36.999 1.00 84.52 60 ASP B CA 1
ATOM 1815 C C . ASP B 1 82 ? 57.057 29.732 37.893 1.00 83.55 60 ASP B C 1
ATOM 1816 O O . ASP B 1 82 ? 56.540 30.861 37.986 1.00 84.08 60 ASP B O 1
ATOM 1821 N N . ALA B 1 83 ? 56.626 28.628 38.520 1.00 82.11 61 ALA B N 1
ATOM 1822 C CA . ALA B 1 83 ? 55.455 28.591 39.386 1.00 80.61 61 ALA B CA 1
ATOM 1823 C C . ALA B 1 83 ? 55.625 29.641 40.474 1.00 79.93 61 ALA B C 1
ATOM 1824 O O . ALA B 1 83 ? 54.774 30.546 40.637 1.00 80.03 61 ALA B O 1
ATOM 1826 N N . MET B 1 84 ? 56.757 29.554 41.167 1.00 79.30 62 MET B N 1
ATOM 1827 C CA . MET B 1 84 ? 57.208 30.602 42.066 1.00 78.93 62 MET B CA 1
ATOM 1828 C C . MET B 1 84 ? 56.949 31.969 41.462 1.00 78.61 62 MET B C 1
ATOM 1829 O O . MET B 1 84 ? 56.180 32.793 41.999 1.00 79.72 62 MET B O 1
ATOM 1834 N N . ASN B 1 85 ? 57.543 32.224 40.314 1.00 78.02 63 ASN B N 1
ATOM 1835 C CA . ASN B 1 85 ? 57.352 33.552 39.722 1.00 76.59 63 ASN B CA 1
ATOM 1836 C C . ASN B 1 85 ? 55.918 33.963 39.460 1.00 74.41 63 ASN B C 1
ATOM 1837 O O . ASN B 1 85 ? 55.592 35.136 39.579 1.00 74.91 63 ASN B O 1
ATOM 1842 N N . LEU B 1 86 ? 55.081 32.990 39.108 1.00 72.14 64 LEU B N 1
ATOM 1843 C CA . LEU B 1 86 ? 53.632 33.169 38.982 1.00 69.93 64 LEU B CA 1
ATOM 1844 C C . LEU B 1 86 ? 52.962 33.512 40.328 1.00 69.08 64 LEU B C 1
ATOM 1845 O O . LEU B 1 86 ? 52.035 34.324 40.393 1.00 69.05 64 LEU B O 1
ATOM 1850 N N . ILE B 1 87 ? 53.416 32.853 41.392 1.00 67.67 65 ILE B N 1
ATOM 1851 C CA . ILE B 1 87 ? 52.880 33.098 42.714 1.00 65.55 65 ILE B CA 1
ATOM 1852 C C . ILE B 1 87 ? 53.335 34.473 43.110 1.00 65.60 65 ILE B C 1
ATOM 1853 O O . ILE B 1 87 ? 52.522 35.289 43.563 1.00 66.60 65 ILE B O 1
ATOM 1858 N N . ALA B 1 88 ? 54.612 34.748 42.919 1.00 64.80 66 ALA B N 1
ATOM 1859 C CA . ALA B 1 88 ? 55.182 36.019 43.337 1.00 65.66 66 ALA B CA 1
ATOM 1860 C C . ALA B 1 88 ? 54.540 37.165 42.540 1.00 66.68 66 ALA B C 1
ATOM 1861 O O . ALA B 1 88 ? 54.334 38.313 42.996 1.00 67.07 66 ALA B O 1
ATOM 1863 N N . SER B 1 89 ? 54.187 36.825 41.326 1.00 66.84 67 SER B N 1
ATOM 1864 C CA . SER B 1 89 ? 53.800 37.821 40.415 1.00 67.90 67 SER B CA 1
ATOM 1865 C C . SER B 1 89 ? 52.333 38.192 40.696 1.00 67.39 67 SER B C 1
ATOM 1866 O O . SER B 1 89 ? 51.993 39.392 40.896 1.00 67.30 67 SER B O 1
ATOM 1869 N N . SER B 1 90 ? 51.473 37.172 40.730 1.00 66.39 68 SER B N 1
ATOM 1870 C CA . SER B 1 90 ? 50.089 37.407 41.085 1.00 66.84 68 SER B CA 1
ATOM 1871 C C . SER B 1 90 ? 49.943 38.002 42.504 1.00 66.27 68 SER B C 1
ATOM 1872 O O . SER B 1 90 ? 49.027 38.784 42.749 1.00 66.79 68 SER B O 1
ATOM 1875 N N . ALA B 1 91 ? 50.837 37.677 43.429 1.00 65.07 69 ALA B N 1
ATOM 1876 C CA . ALA B 1 91 ? 50.661 38.205 44.799 1.00 64.02 69 ALA B CA 1
ATOM 1877 C C . ALA B 1 91 ? 51.008 39.649 44.881 1.00 64.58 69 ALA B C 1
ATOM 1878 O O . ALA B 1 91 ? 50.403 40.388 45.653 1.00 64.13 69 ALA B O 1
ATOM 1880 N N . ARG B 1 92 ? 52.021 40.065 44.125 1.00 65.93 70 ARG B N 1
ATOM 1881 C CA . ARG B 1 92 ? 52.366 41.490 44.060 1.00 67.53 70 ARG B CA 1
ATOM 1882 C C . ARG B 1 92 ? 51.173 42.224 43.384 1.00 66.18 70 ARG B C 1
ATOM 1883 O O . ARG B 1 92 ? 50.814 43.330 43.763 1.00 66.43 70 ARG B O 1
ATOM 1891 N N . LYS B 1 93 ? 50.543 41.569 42.426 1.00 65.10 71 LYS B N 1
ATOM 1892 C CA . LYS B 1 93 ? 49.414 42.169 41.727 1.00 64.91 71 LYS B CA 1
ATOM 1893 C C . LYS B 1 93 ? 48.294 42.467 42.750 1.00 64.22 71 LYS B C 1
ATOM 1894 O O . LYS B 1 93 ? 47.853 43.617 42.917 1.00 63.40 71 LYS B O 1
ATOM 1900 N N . LEU B 1 94 ? 47.926 41.426 43.480 1.00 63.87 72 LEU B N 1
ATOM 1901 C CA . LEU B 1 94 ? 46.830 41.457 44.402 1.00 63.08 72 LEU B CA 1
ATOM 1902 C C . LEU B 1 94 ? 47.038 42.528 45.455 1.00 63.33 72 LEU B C 1
ATOM 1903 O O . LEU B 1 94 ? 46.127 43.296 45.732 1.00 63.57 72 LEU B O 1
ATOM 1908 N N . ALA B 1 95 ? 48.235 42.605 46.034 1.00 63.95 73 ALA B N 1
ATOM 1909 C CA . ALA B 1 95 ? 48.478 43.606 47.071 1.00 63.88 73 ALA B CA 1
ATOM 1910 C C . ALA B 1 95 ? 48.443 45.010 46.466 1.00 64.07 73 ALA B C 1
ATOM 1911 O O . ALA B 1 95 ? 47.907 45.935 47.087 1.00 65.29 73 ALA B O 1
ATOM 1913 N N . ASP B 1 96 ? 49.045 45.171 45.281 1.00 64.14 74 ASP B N 1
ATOM 1914 C CA . ASP B 1 96 ? 48.921 46.402 44.468 1.00 64.65 74 ASP B CA 1
ATOM 1915 C C . ASP B 1 96 ? 47.437 46.811 44.269 1.00 63.78 74 ASP B C 1
ATOM 1916 O O . ASP B 1 96 ? 47.079 47.944 44.554 1.00 64.72 74 ASP B O 1
ATOM 1921 N N . LEU B 1 97 ? 46.590 45.902 43.797 1.00 62.93 75 LEU B N 1
ATOM 1922 C CA . LEU B 1 97 ? 45.162 46.207 43.593 1.00 62.23 75 LEU B CA 1
ATOM 1923 C C . LEU B 1 97 ? 44.478 46.587 44.908 1.00 61.92 75 LEU B C 1
ATOM 1924 O O . LEU B 1 97 ? 43.707 47.568 44.986 1.00 61.66 75 LEU B O 1
ATOM 1929 N N . LEU B 1 98 ? 44.775 45.841 45.978 1.00 61.23 76 LEU B N 1
ATOM 1930 C CA . LEU B 1 98 ? 44.154 46.157 47.269 1.00 59.82 76 LEU B CA 1
ATOM 1931 C C . LEU B 1 98 ? 44.523 47.540 47.835 1.00 59.88 76 LEU B C 1
ATOM 1932 O O . LEU B 1 98 ? 43.667 48.235 48.376 1.00 58.66 76 LEU B O 1
ATOM 1937 N N . GLN B 1 99 ? 45.803 47.914 47.710 1.00 60.87 77 GLN B N 1
ATOM 1938 C CA . GLN B 1 99 ? 46.273 49.176 48.256 1.00 62.28 77 GLN B CA 1
ATOM 1939 C C . GLN B 1 99 ? 45.640 50.326 47.434 1.00 61.30 77 GLN B C 1
ATOM 1940 O O . GLN B 1 99 ? 45.250 51.370 47.960 1.00 59.31 77 GLN B O 1
ATOM 1946 N N . PHE B 1 100 ? 45.549 50.104 46.128 1.00 60.87 78 PHE B N 1
ATOM 1947 C CA . PHE B 1 100 ? 44.901 51.046 45.285 1.00 59.97 78 PHE B CA 1
ATOM 1948 C C . PHE B 1 100 ? 43.427 51.138 45.720 1.00 58.96 78 PHE B C 1
ATOM 1949 O O . PHE B 1 100 ? 42.951 52.240 45.917 1.00 57.49 78 PHE B O 1
ATOM 1957 N N . THR B 1 101 ? 42.753 50.015 45.849 1.00 58.53 79 THR B N 1
ATOM 1958 C CA . THR B 1 101 ? 41.341 50.000 46.130 1.00 59.45 79 THR B CA 1
ATOM 1959 C C . THR B 1 101 ? 40.959 50.629 47.445 1.00 60.15 79 THR B C 1
ATOM 1960 O O . THR B 1 101 ? 39.921 51.223 47.556 1.00 60.04 79 THR B O 1
ATOM 1964 N N . ARG B 1 102 ? 41.802 50.498 48.446 1.00 60.59 80 ARG B N 1
ATOM 1965 C CA . ARG B 1 102 ? 41.497 51.022 49.762 1.00 61.59 80 ARG B CA 1
ATOM 1966 C C . ARG B 1 102 ? 41.142 52.480 49.707 1.00 61.19 80 ARG B C 1
ATOM 1967 O O . ARG B 1 102 ? 40.266 52.940 50.394 1.00 62.16 80 ARG B O 1
ATOM 1975 N N . VAL B 1 103 ? 41.867 53.206 48.890 1.00 60.83 81 VAL B N 1
ATOM 1976 C CA . VAL B 1 103 ? 41.727 54.636 48.811 1.00 61.21 81 VAL B CA 1
ATOM 1977 C C . VAL B 1 103 ? 40.843 55.078 47.671 1.00 61.12 81 VAL B C 1
ATOM 1978 O O . VAL B 1 103 ? 40.080 56.002 47.810 1.00 61.77 81 VAL B O 1
ATOM 1982 N N . ALA B 1 104 ? 40.969 54.423 46.534 1.00 60.78 82 ALA B N 1
ATOM 1983 C CA . ALA B 1 104 ? 40.152 54.785 45.354 1.00 60.60 82 ALA B CA 1
ATOM 1984 C C . ALA B 1 104 ? 38.661 54.583 45.655 1.00 61.28 82 ALA B C 1
ATOM 1985 O O . ALA B 1 104 ? 37.803 55.425 45.360 1.00 61.78 82 ALA B O 1
ATOM 1987 N N . PHE B 1 105 ? 38.340 53.482 46.297 1.00 62.52 83 PHE B N 1
ATOM 1988 C CA . PHE B 1 105 ? 36.945 53.216 46.642 1.00 64.52 83 PHE B CA 1
ATOM 1989 C C . PHE B 1 105 ? 36.664 53.260 48.149 1.00 65.00 83 PHE B C 1
ATOM 1990 O O . PHE B 1 105 ? 35.563 53.504 48.556 1.00 65.38 83 PHE B O 1
ATOM 1998 N N . GLY B 1 106 ? 37.655 53.000 48.980 1.00 66.91 84 GLY B N 1
ATOM 1999 C CA . GLY B 1 106 ? 37.351 52.672 50.362 1.00 68.68 84 GLY B CA 1
ATOM 2000 C C . GLY B 1 106 ? 37.343 53.864 51.270 1.00 71.09 84 GLY B C 1
ATOM 2001 O O . GLY B 1 106 ? 37.102 53.742 52.478 1.00 72.38 84 GLY B O 1
ATOM 2002 N N . ALA B 1 107 ? 37.612 55.035 50.729 1.00 72.48 85 ALA B N 1
ATOM 2003 C CA . ALA B 1 107 ? 37.832 56.158 51.617 1.00 75.76 85 ALA B CA 1
ATOM 2004 C C . ALA B 1 107 ? 36.517 56.559 52.336 1.00 78.26 85 ALA B C 1
ATOM 2005 O O . ALA B 1 107 ? 35.444 55.951 52.081 1.00 79.64 85 ALA B O 1
ATOM 2007 N N . SER B 1 108 ? 36.621 57.530 53.263 1.00 80.64 86 SER B N 1
ATOM 2008 C CA . SER B 1 108 ? 35.441 58.236 53.866 1.00 82.59 86 SER B CA 1
ATOM 2009 C C . SER B 1 108 ? 35.175 59.575 53.148 1.00 83.59 86 SER B C 1
ATOM 2010 O O . SER B 1 108 ? 36.069 60.076 52.433 1.00 84.79 86 SER B O 1
ATOM 2013 N N . ALA B 1 109 ? 33.980 60.163 53.321 1.00 84.45 87 ALA B N 1
ATOM 2014 C CA . ALA B 1 109 ? 33.796 61.619 52.978 1.00 84.97 87 ALA B CA 1
ATOM 2015 C C . ALA B 1 109 ? 34.366 62.606 54.053 1.00 85.18 87 ALA B C 1
ATOM 2016 O O . ALA B 1 109 ? 34.315 63.846 53.859 1.00 85.83 87 ALA B O 1
ATOM 2018 N N . SER B 1 110 ? 34.915 62.075 55.164 1.00 85.40 88 SER B N 1
ATOM 2019 C CA . SER B 1 110 ? 35.503 62.933 56.213 1.00 85.04 88 SER B CA 1
ATOM 2020 C C . SER B 1 110 ? 36.777 63.631 55.667 1.00 84.80 88 SER B C 1
ATOM 2021 O O . SER B 1 110 ? 37.565 63.011 54.919 1.00 84.59 88 SER B O 1
ATOM 2024 N N . ALA B 1 111 ? 36.960 64.915 56.010 1.00 84.22 89 ALA B N 1
ATOM 2025 C CA . ALA B 1 111 ? 38.101 65.675 55.499 1.00 83.60 89 ALA B CA 1
ATOM 2026 C C . ALA B 1 111 ? 39.379 65.041 55.979 1.00 83.27 89 ALA B C 1
ATOM 2027 O O . ALA B 1 111 ? 39.454 64.558 57.126 1.00 84.58 89 ALA B O 1
ATOM 2029 N N . GLU B 1 112 ? 40.362 65.009 55.087 1.00 82.16 90 GLU B N 1
ATOM 2030 C CA . GLU B 1 112 ? 41.694 64.453 55.352 1.00 81.59 90 GLU B CA 1
ATOM 2031 C C . GLU B 1 112 ? 42.459 64.795 54.114 1.00 80.85 90 GLU B C 1
ATOM 2032 O O . GLU B 1 112 ? 41.844 65.084 53.097 1.00 81.26 90 GLU B O 1
ATOM 2038 N N . ASN B 1 113 ? 43.781 64.778 54.185 1.00 80.35 91 ASN B N 1
ATOM 2039 C CA . ASN B 1 113 ? 44.603 65.175 53.052 1.00 80.04 91 ASN B CA 1
ATOM 2040 C C . ASN B 1 113 ? 45.543 64.061 52.722 1.00 79.77 91 ASN B C 1
ATOM 2041 O O . ASN B 1 113 ? 45.873 63.254 53.603 1.00 81.10 91 ASN B O 1
ATOM 2046 N N . PHE B 1 114 ? 45.934 63.968 51.454 1.00 78.85 92 PHE B N 1
ATOM 2047 C CA . PHE B 1 114 ? 46.818 62.890 50.984 1.00 78.03 92 PHE B CA 1
ATOM 2048 C C . PHE B 1 114 ? 47.969 63.478 50.256 1.00 78.36 92 PHE B C 1
ATOM 2049 O O . PHE B 1 114 ? 47.866 64.551 49.677 1.00 79.79 92 PHE B O 1
ATOM 2057 N N . ASP B 1 115 ? 49.045 62.714 50.213 1.00 78.81 93 ASP B N 1
ATOM 2058 C CA . ASP B 1 115 ? 50.311 63.139 49.666 1.00 78.04 93 ASP B CA 1
ATOM 2059 C C . ASP B 1 115 ? 50.342 62.657 48.229 1.00 77.29 93 ASP B C 1
ATOM 2060 O O . ASP B 1 115 ? 50.484 61.437 47.958 1.00 75.95 93 ASP B O 1
ATOM 2065 N N . SER B 1 116 ? 50.241 63.638 47.311 1.00 76.74 94 SER B N 1
ATOM 2066 C CA . SER B 1 116 ? 50.342 63.393 45.867 1.00 75.80 94 SER B CA 1
ATOM 2067 C C . SER B 1 116 ? 51.365 62.332 45.431 1.00 75.57 94 SER B C 1
ATOM 2068 O O . SER B 1 116 ? 51.058 61.576 44.518 1.00 75.40 94 SER B O 1
ATOM 2071 N N . ARG B 1 117 ? 52.553 62.245 46.053 1.00 75.69 95 ARG B N 1
ATOM 2072 C CA . ARG B 1 117 ? 53.516 61.188 45.612 1.00 76.24 95 ARG B CA 1
ATOM 2073 C C . ARG B 1 117 ? 53.073 59.777 46.021 1.00 75.89 95 ARG B C 1
ATOM 2074 O O . ARG B 1 117 ? 53.368 58.775 45.324 1.00 76.14 95 ARG B O 1
ATOM 2082 N N . GLU B 1 118 ? 52.377 59.686 47.156 1.00 75.59 96 GLU B N 1
ATOM 2083 C CA . GLU B 1 118 ? 51.901 58.378 47.604 1.00 75.29 96 GLU B CA 1
ATOM 2084 C C . GLU B 1 118 ? 50.736 57.974 46.701 1.00 73.52 96 GLU B C 1
ATOM 2085 O O . GLU B 1 118 ? 50.651 56.801 46.285 1.00 74.06 96 GLU B O 1
ATOM 2091 N N . LEU B 1 119 ? 49.888 58.949 46.352 1.00 71.27 97 LEU B N 1
ATOM 2092 C CA . LEU B 1 119 ? 48.800 58.699 45.383 1.00 69.11 97 LEU B CA 1
ATOM 2093 C C . LEU B 1 119 ? 49.388 58.228 44.081 1.00 68.33 97 LEU B C 1
ATOM 2094 O O . LEU B 1 119 ? 48.815 57.368 43.405 1.00 66.54 97 LEU B O 1
ATOM 2099 N N . GLU B 1 120 ? 50.576 58.766 43.754 1.00 68.52 98 GLU B N 1
ATOM 2100 C CA . GLU B 1 120 ? 51.267 58.344 42.524 1.00 68.58 98 GLU B CA 1
ATOM 2101 C C . GLU B 1 120 ? 51.582 56.862 42.592 1.00 68.61 98 GLU B C 1
ATOM 2102 O O . GLU B 1 120 ? 51.314 56.145 41.636 1.00 69.45 98 GLU B O 1
ATOM 2108 N N . LYS B 1 121 ? 52.109 56.392 43.737 1.00 69.31 99 LYS B N 1
ATOM 2109 C CA . LYS B 1 121 ? 52.521 54.996 43.858 1.00 69.20 99 LYS B CA 1
ATOM 2110 C C . LYS B 1 121 ? 51.322 54.066 43.772 1.00 67.85 99 LYS B C 1
ATOM 2111 O O . LYS B 1 121 ? 51.356 53.016 43.052 1.00 68.24 99 LYS B O 1
ATOM 2117 N N . LEU B 1 122 ? 50.247 54.438 44.467 1.00 66.36 100 LEU B N 1
ATOM 2118 C CA . LEU B 1 122 ? 48.958 53.712 44.250 1.00 65.92 100 LEU B CA 1
ATOM 2119 C C . LEU B 1 122 ? 48.608 53.492 42.750 1.00 66.54 100 LEU B C 1
ATOM 2120 O O . LEU B 1 122 ? 48.472 52.355 42.307 1.00 66.47 100 LEU B O 1
ATOM 2125 N N . ALA B 1 123 ? 48.576 54.549 41.927 1.00 67.88 101 ALA B N 1
ATOM 2126 C CA . ALA B 1 123 ? 48.248 54.355 40.496 1.00 68.30 101 ALA B CA 1
ATOM 2127 C C . ALA B 1 123 ? 49.314 53.560 39.796 1.00 69.24 101 ALA B C 1
ATOM 2128 O O . ALA B 1 123 ? 49.025 52.609 39.053 1.00 69.36 101 ALA B O 1
ATOM 2130 N N . GLN B 1 124 ? 50.568 53.966 40.035 1.00 70.00 102 GLN B N 1
ATOM 2131 C CA . GLN B 1 124 ? 51.711 53.278 39.477 1.00 71.66 102 GLN B CA 1
ATOM 2132 C C . GLN B 1 124 ? 51.598 51.788 39.755 1.00 71.69 102 GLN B C 1
ATOM 2133 O O . GLN B 1 124 ? 51.786 50.958 38.852 1.00 72.20 102 GLN B O 1
ATOM 2139 N N . GLY B 1 125 ? 51.267 51.444 41.004 1.00 71.98 103 GLY B N 1
ATOM 2140 C CA . GLY B 1 125 ? 51.014 50.041 41.350 1.00 72.24 103 GLY B CA 1
ATOM 2141 C C . GLY B 1 125 ? 50.013 49.309 40.439 1.00 72.62 103 GLY B C 1
ATOM 2142 O O . GLY B 1 125 ? 50.184 48.105 40.194 1.00 74.38 103 GLY B O 1
ATOM 2143 N N . VAL B 1 126 ? 48.953 49.984 39.986 1.00 71.28 104 VAL B N 1
ATOM 2144 C CA . VAL B 1 126 ? 47.963 49.349 39.096 1.00 70.96 104 VAL B CA 1
ATOM 2145 C C . VAL B 1 126 ? 48.443 49.369 37.641 1.00 70.93 104 VAL B C 1
ATOM 2146 O O . VAL B 1 126 ? 48.257 48.394 36.879 1.00 70.64 104 VAL B O 1
ATOM 2150 N N . PHE B 1 127 ? 49.049 50.485 37.234 1.00 70.70 105 PHE B N 1
ATOM 2151 C CA . PHE B 1 127 ? 49.693 50.497 35.896 1.00 71.33 105 PHE B CA 1
ATOM 2152 C C . PHE B 1 127 ? 50.761 49.428 35.726 1.00 71.93 105 PHE B C 1
ATOM 2153 O O . PHE B 1 127 ? 51.012 48.982 34.578 1.00 72.83 105 PHE B O 1
ATOM 2161 N N . ALA B 1 128 ? 51.360 48.994 36.848 1.00 71.32 106 ALA B N 1
ATOM 2162 C CA . ALA B 1 128 ? 52.399 47.974 36.788 1.00 71.20 106 ALA B CA 1
ATOM 2163 C C . ALA B 1 128 ? 51.934 46.656 36.144 1.00 71.04 106 ALA B C 1
ATOM 2164 O O . ALA B 1 128 ? 52.713 45.996 35.479 1.00 72.21 106 ALA B O 1
ATOM 2166 N N . HIS B 1 129 ? 50.668 46.281 36.301 1.00 70.78 107 HIS B N 1
ATOM 2167 C CA . HIS B 1 129 ? 50.237 44.968 35.818 1.00 70.50 107 HIS B CA 1
ATOM 2168 C C . HIS B 1 129 ? 49.484 45.054 34.540 1.00 71.15 107 HIS B C 1
ATOM 2169 O O . HIS B 1 129 ? 48.857 44.076 34.115 1.00 71.54 107 HIS B O 1
ATOM 2176 N N . VAL B 1 130 ? 49.579 46.240 33.918 1.00 71.60 108 VAL B N 1
ATOM 2177 C CA . VAL B 1 130 ? 48.997 46.476 32.602 1.00 72.21 108 VAL B CA 1
ATOM 2178 C C . VAL B 1 130 ? 49.979 47.142 31.646 1.00 72.35 108 VAL B C 1
ATOM 2179 O O . VAL B 1 130 ? 50.999 47.779 32.064 1.00 71.81 108 VAL B O 1
ATOM 2183 N N . ARG B 1 131 ? 49.640 46.996 30.355 1.00 73.10 109 ARG B N 1
ATOM 2184 C CA . ARG B 1 131 ? 50.440 47.525 29.249 1.00 72.82 109 ARG B CA 1
ATOM 2185 C C . ARG B 1 131 ? 50.666 49.045 29.342 1.00 72.65 109 ARG B C 1
ATOM 2186 O O . ARG B 1 131 ? 51.820 49.485 29.197 1.00 73.31 109 ARG B O 1
ATOM 2194 N N . PRO B 1 132 ? 49.596 49.851 29.563 1.00 71.37 110 PRO B N 1
ATOM 2195 C CA . PRO B 1 132 ? 49.851 51.281 29.445 1.00 70.85 110 PRO B CA 1
ATOM 2196 C C . PRO B 1 132 ? 50.706 51.875 30.569 1.00 70.97 110 PRO B C 1
ATOM 2197 O O . PRO B 1 132 ? 50.876 51.280 31.634 1.00 70.20 110 PRO B O 1
ATOM 2201 N N . THR B 1 133 ? 51.167 53.090 30.335 1.00 71.47 111 THR B N 1
ATOM 2202 C CA . THR B 1 133 ? 52.153 53.732 31.186 1.00 72.32 111 THR B CA 1
ATOM 2203 C C . THR B 1 133 ? 51.536 54.930 31.841 1.00 71.99 111 THR B C 1
ATOM 2204 O O . THR B 1 133 ? 50.530 55.475 31.356 1.00 72.33 111 THR B O 1
ATOM 2208 N N . LEU B 1 134 ? 52.141 55.364 32.934 1.00 71.57 112 LEU B N 1
ATOM 2209 C CA . LEU B 1 134 ? 51.533 56.423 33.665 1.00 71.52 112 LEU B CA 1
ATOM 2210 C C . LEU B 1 134 ? 52.490 57.576 33.684 1.00 72.49 112 LEU B C 1
ATOM 2211 O O . LEU B 1 134 ? 53.567 57.483 34.311 1.00 72.80 112 LEU B O 1
ATOM 2216 N N . ASP B 1 135 ? 52.121 58.671 33.023 1.00 72.72 113 ASP B N 1
ATOM 2217 C CA . ASP B 1 135 ? 52.888 59.845 33.281 1.00 73.63 113 ASP B CA 1
ATOM 2218 C C . ASP B 1 135 ? 52.173 60.752 34.257 1.00 73.73 113 ASP B C 1
ATOM 2219 O O . ASP B 1 135 ? 51.150 61.389 33.956 1.00 75.32 113 ASP B O 1
ATOM 2224 N N . TRP B 1 136 ? 52.751 60.820 35.437 1.00 72.92 114 TRP B N 1
ATOM 2225 C CA . TRP B 1 136 ? 52.161 61.517 36.529 1.00 73.15 114 TRP B CA 1
ATOM 2226 C C . TRP B 1 136 ? 52.842 62.905 36.638 1.00 74.34 114 TRP B C 1
ATOM 2227 O O . TRP B 1 136 ? 54.007 63.028 37.091 1.00 73.55 114 TRP B O 1
ATOM 2238 N N . GLN B 1 137 ? 52.107 63.935 36.204 1.00 74.82 115 GLN B N 1
ATOM 2239 C CA . GLN B 1 137 ? 52.652 65.275 36.079 1.00 75.80 115 GLN B CA 1
ATOM 2240 C C . GLN B 1 137 ? 52.123 66.103 37.209 1.00 76.63 115 GLN B C 1
ATOM 2241 O O . GLN B 1 137 ? 51.892 67.306 37.055 1.00 77.84 115 GLN B O 1
ATOM 2247 N N . ILE B 1 138 ? 51.884 65.478 38.350 1.00 77.25 116 ILE B N 1
ATOM 2248 C CA . ILE B 1 138 ? 51.321 66.263 39.438 1.00 77.23 116 ILE B CA 1
ATOM 2249 C C . ILE B 1 138 ? 52.439 66.719 40.350 1.00 78.01 116 ILE B C 1
ATOM 2250 O O . ILE B 1 138 ? 53.494 66.043 40.480 1.00 78.30 116 ILE B O 1
ATOM 2255 N N . GLU B 1 139 ? 52.240 67.906 40.919 1.00 78.70 117 GLU B N 1
ATOM 2256 C CA . GLU B 1 139 ? 53.311 68.525 41.694 1.00 79.32 117 GLU B CA 1
ATOM 2257 C C . GLU B 1 139 ? 53.019 68.336 43.193 1.00 78.92 117 GLU B C 1
ATOM 2258 O O . GLU B 1 139 ? 51.878 68.625 43.645 1.00 79.00 117 GLU B O 1
ATOM 2264 N N . PRO B 1 140 ? 54.036 67.798 43.935 1.00 78.53 118 PRO B N 1
ATOM 2265 C CA . PRO B 1 140 ? 54.018 67.423 45.367 1.00 78.04 118 PRO B CA 1
ATOM 2266 C C . PRO B 1 140 ? 53.208 68.356 46.277 1.00 78.46 118 PRO B C 1
ATOM 2267 O O . PRO B 1 140 ? 53.660 69.501 46.603 1.00 79.54 118 PRO B O 1
ATOM 2271 N N . GLN B 1 141 ? 52.014 67.893 46.668 1.00 77.21 119 GLN B N 1
ATOM 2272 C CA . GLN B 1 141 ? 51.137 68.693 47.521 1.00 77.22 119 GLN B CA 1
ATOM 2273 C C . GLN B 1 141 ? 50.137 67.838 48.301 1.00 76.96 119 GLN B C 1
ATOM 2274 O O . GLN B 1 141 ? 49.892 66.663 47.989 1.00 77.56 119 GLN B O 1
ATOM 2280 N N . ALA B 1 142 ? 49.606 68.449 49.352 1.00 76.50 120 ALA B N 1
ATOM 2281 C CA . ALA B 1 142 ? 48.443 67.976 50.054 1.00 75.74 120 ALA B CA 1
ATOM 2282 C C . ALA B 1 142 ? 47.247 68.030 49.056 1.00 75.56 120 ALA B C 1
ATOM 2283 O O . ALA B 1 142 ? 46.899 69.107 48.552 1.00 75.91 120 ALA B O 1
ATOM 2285 N N . MET B 1 143 ? 46.658 66.882 48.730 1.00 74.76 121 MET B N 1
ATOM 2286 C CA . MET B 1 143 ? 45.423 66.879 47.951 1.00 73.99 121 MET B CA 1
ATOM 2287 C C . MET B 1 143 ? 44.329 66.482 48.883 1.00 73.79 121 MET B C 1
ATOM 2288 O O . MET B 1 143 ? 44.506 65.590 49.693 1.00 74.65 121 MET B O 1
ATOM 2293 N N . ASN B 1 144 ? 43.205 67.155 48.804 1.00 73.33 122 ASN B N 1
ATOM 2294 C CA . ASN B 1 144 ? 42.097 66.798 49.670 1.00 72.94 122 ASN B CA 1
ATOM 2295 C C . ASN B 1 144 ? 41.444 65.464 49.271 1.00 71.73 122 ASN B C 1
ATOM 2296 O O . ASN B 1 144 ? 41.886 64.801 48.335 1.00 72.58 122 ASN B O 1
ATOM 2301 N N . LYS B 1 145 ? 40.428 65.051 50.023 1.00 70.49 123 LYS B N 1
ATOM 2302 C CA . LYS B 1 145 ? 39.876 63.718 49.936 1.00 69.38 123 LYS B CA 1
ATOM 2303 C C . LYS B 1 145 ? 39.182 63.488 48.562 1.00 68.97 123 LYS B C 1
ATOM 2304 O O . LYS B 1 145 ? 39.462 62.488 47.873 1.00 69.12 123 LYS B O 1
ATOM 2310 N N . PRO B 1 146 ? 38.317 64.430 48.140 1.00 68.40 124 PRO B N 1
ATOM 2311 C CA . PRO B 1 146 ? 37.565 64.153 46.906 1.00 67.84 124 PRO B CA 1
ATOM 2312 C C . PRO B 1 146 ? 38.530 64.097 45.750 1.00 67.03 124 PRO B C 1
ATOM 2313 O O . PRO B 1 146 ? 38.406 63.240 44.852 1.00 67.27 124 PRO B O 1
ATOM 2317 N N . SER B 1 147 ? 39.548 64.941 45.833 1.00 66.14 125 SER B N 1
ATOM 2318 C CA . SER B 1 147 ? 40.518 65.076 44.774 1.00 65.62 125 SER B CA 1
ATOM 2319 C C . SER B 1 147 ? 41.283 63.811 44.659 1.00 64.42 125 SER B C 1
ATOM 2320 O O . SER B 1 147 ? 41.632 63.371 43.548 1.00 64.54 125 SER B O 1
ATOM 2323 N N . SER B 1 148 ? 41.623 63.262 45.816 1.00 62.99 126 SER B N 1
ATOM 2324 C CA . SER B 1 148 ? 42.443 62.075 45.841 1.00 62.33 126 SER B CA 1
ATOM 2325 C C . SER B 1 148 ? 41.637 60.877 45.392 1.00 61.86 126 SER B C 1
ATOM 2326 O O . SER B 1 148 ? 42.131 60.083 44.608 1.00 62.88 126 SER B O 1
ATOM 2329 N N . ARG B 1 149 ? 40.382 60.754 45.819 1.00 61.56 127 ARG B N 1
ATOM 2330 C CA . ARG B 1 149 ? 39.578 59.657 45.291 1.00 61.96 127 ARG B CA 1
ATOM 2331 C C . ARG B 1 149 ? 39.418 59.792 43.761 1.00 62.03 127 ARG B C 1
ATOM 2332 O O . ARG B 1 149 ? 39.537 58.819 43.022 1.00 62.70 127 ARG B O 1
ATOM 2340 N N . ALA B 1 150 ? 39.150 61.007 43.283 1.00 61.82 128 ALA B N 1
ATOM 2341 C CA . ALA B 1 150 ? 38.953 61.218 41.846 1.00 61.42 128 ALA B CA 1
ATOM 2342 C C . ALA B 1 150 ? 40.180 60.805 41.017 1.00 61.42 128 ALA B C 1
ATOM 2343 O O . ALA B 1 150 ? 40.080 60.059 40.047 1.00 61.63 128 ALA B O 1
ATOM 2345 N N . VAL B 1 151 ? 41.346 61.250 41.458 1.00 60.63 129 VAL B N 1
ATOM 2346 C CA . VAL B 1 151 ? 42.513 61.118 40.672 1.00 60.54 129 VAL B CA 1
ATOM 2347 C C . VAL B 1 151 ? 42.835 59.669 40.379 1.00 61.65 129 VAL B C 1
ATOM 2348 O O . VAL B 1 151 ? 43.267 59.324 39.258 1.00 63.47 129 VAL B O 1
ATOM 2352 N N . LEU B 1 152 ? 42.592 58.804 41.362 1.00 61.08 130 LEU B N 1
ATOM 2353 C CA . LEU B 1 152 ? 42.878 57.374 41.221 1.00 60.16 130 LEU B CA 1
ATOM 2354 C C . LEU B 1 152 ? 41.906 56.642 40.309 1.00 59.41 130 LEU B C 1
ATOM 2355 O O . LEU B 1 152 ? 42.313 55.833 39.463 1.00 59.02 130 LEU B O 1
ATOM 2360 N N . ASN B 1 153 ? 40.616 56.919 40.487 1.00 59.72 131 ASN B N 1
ATOM 2361 C CA . ASN B 1 153 ? 39.609 56.322 39.657 1.00 59.27 131 ASN B CA 1
ATOM 2362 C C . ASN B 1 153 ? 39.805 56.788 38.251 1.00 60.07 131 ASN B C 1
ATOM 2363 O O . ASN B 1 153 ? 39.741 55.967 37.309 1.00 59.98 131 ASN B O 1
ATOM 2368 N N . ILE B 1 154 ? 40.055 58.093 38.084 1.00 61.33 132 ILE B N 1
ATOM 2369 C CA . ILE B 1 154 ? 40.271 58.626 36.715 1.00 62.65 132 ILE B CA 1
ATOM 2370 C C . ILE B 1 154 ? 41.443 57.841 36.101 1.00 62.74 132 ILE B C 1
ATOM 2371 O O . ILE B 1 154 ? 41.341 57.359 34.972 1.00 64.54 132 ILE B O 1
ATOM 2376 N N . ALA B 1 155 ? 42.516 57.649 36.857 1.00 62.10 133 ALA B N 1
ATOM 2377 C CA . ALA B 1 155 ? 43.749 57.087 36.277 1.00 62.89 133 ALA B CA 1
ATOM 2378 C C . ALA B 1 155 ? 43.556 55.671 35.804 1.00 63.35 133 ALA B C 1
ATOM 2379 O O . ALA B 1 155 ? 44.091 55.296 34.771 1.00 64.31 133 ALA B O 1
ATOM 2381 N N . GLN B 1 156 ? 42.763 54.886 36.531 1.00 63.36 134 GLN B N 1
ATOM 2382 C CA . GLN B 1 156 ? 42.531 53.490 36.130 1.00 63.22 134 GLN B CA 1
ATOM 2383 C C . GLN B 1 156 ? 41.548 53.469 34.995 1.00 63.47 134 GLN B C 1
ATOM 2384 O O . GLN B 1 156 ? 41.668 52.654 34.071 1.00 64.45 134 GLN B O 1
ATOM 2390 N N . ILE B 1 157 ? 40.523 54.310 35.062 1.00 63.86 135 ILE B N 1
ATOM 2391 C CA . ILE B 1 157 ? 39.640 54.426 33.893 1.00 64.02 135 ILE B CA 1
ATOM 2392 C C . ILE B 1 157 ? 40.506 54.852 32.692 1.00 64.91 135 ILE B C 1
ATOM 2393 O O . ILE B 1 157 ? 40.414 54.258 31.652 1.00 65.50 135 ILE B O 1
ATOM 2398 N N . ALA B 1 158 ? 41.386 55.843 32.849 1.00 66.20 136 ALA B N 1
ATOM 2399 C CA . ALA B 1 158 ? 42.326 56.157 31.742 1.00 67.97 136 ALA B CA 1
ATOM 2400 C C . ALA B 1 158 ? 43.043 54.899 31.261 1.00 69.37 136 ALA B C 1
ATOM 2401 O O . ALA B 1 158 ? 43.308 54.752 30.093 1.00 71.37 136 ALA B O 1
ATOM 2403 N N . ALA B 1 159 ? 43.324 53.975 32.168 1.00 70.92 137 ALA B N 1
ATOM 2404 C CA . ALA B 1 159 ? 44.088 52.790 31.840 1.00 70.93 137 ALA B CA 1
ATOM 2405 C C . ALA B 1 159 ? 43.240 51.722 31.169 1.00 70.71 137 ALA B C 1
ATOM 2406 O O . ALA B 1 159 ? 43.706 51.003 30.287 1.00 70.35 137 ALA B O 1
ATOM 2408 N N . SER B 1 160 ? 41.984 51.605 31.570 1.00 70.84 138 SER B N 1
ATOM 2409 C CA . SER B 1 160 ? 41.139 50.561 30.962 1.00 71.01 138 SER B CA 1
ATOM 2410 C C . SER B 1 160 ? 40.552 51.035 29.642 1.00 70.64 138 SER B C 1
ATOM 2411 O O . SER B 1 160 ? 39.753 50.342 29.011 1.00 70.98 138 SER B O 1
ATOM 2414 N N . ALA B 1 161 ? 40.982 52.191 29.194 1.00 70.61 139 ALA B N 1
ATOM 2415 C CA . ALA B 1 161 ? 40.511 52.680 27.925 1.00 71.40 139 ALA B CA 1
ATOM 2416 C C . ALA B 1 161 ? 41.451 52.254 26.836 1.00 72.13 139 ALA B C 1
ATOM 2417 O O . ALA B 1 161 ? 41.140 52.369 25.679 1.00 72.24 139 ALA B O 1
ATOM 2419 N N . LEU B 1 162 ? 42.620 51.756 27.228 1.00 72.86 140 LEU B N 1
ATOM 2420 C CA . LEU B 1 162 ? 43.621 51.307 26.268 1.00 72.07 140 LEU B CA 1
ATOM 2421 C C . LEU B 1 162 ? 43.920 49.821 26.437 1.00 73.50 140 LEU B C 1
ATOM 2422 O O . LEU B 1 162 ? 44.594 49.418 27.385 1.00 76.09 140 LEU B O 1
ATOM 2427 N N . PRO B 1 163 ? 43.414 49.012 25.512 1.00 74.39 141 PRO B N 1
ATOM 2428 C CA . PRO B 1 163 ? 43.626 47.562 25.558 1.00 74.84 141 PRO B CA 1
ATOM 2429 C C . PRO B 1 163 ? 44.789 47.132 24.670 1.00 75.59 141 PRO B C 1
ATOM 2430 O O . PRO B 1 163 ? 44.867 45.968 24.278 1.00 78.27 141 PRO B O 1
ATOM 2434 N N . ALA B 1 164 ? 45.680 48.068 24.359 1.00 74.60 142 ALA B N 1
ATOM 2435 C CA . ALA B 1 164 ? 46.833 47.777 23.517 1.00 74.19 142 ALA B CA 1
ATOM 2436 C C . ALA B 1 164 ? 47.985 48.734 23.805 1.00 74.28 142 ALA B C 1
ATOM 2437 O O . ALA B 1 164 ? 48.863 48.934 22.967 1.00 76.46 142 ALA B O 1
ATOM 2439 N N . GLY B 1 165 ? 47.974 49.324 24.996 1.00 73.06 143 GLY B N 1
ATOM 2440 C CA . GLY B 1 165 ? 49.013 50.254 25.394 1.00 72.05 143 GLY B CA 1
ATOM 2441 C C . GLY B 1 165 ? 48.566 51.700 25.306 1.00 72.38 143 GLY B C 1
ATOM 2442 O O . GLY B 1 165 ? 47.388 51.983 25.087 1.00 73.47 143 GLY B O 1
ATOM 2443 N N . GLY B 1 166 ? 49.521 52.583 25.516 1.00 71.88 144 GLY B N 1
ATOM 2444 C CA . GLY B 1 166 ? 49.281 53.992 25.472 1.00 73.25 144 GLY B CA 1
ATOM 2445 C C . GLY B 1 166 ? 49.714 54.624 26.753 1.00 74.45 144 GLY B C 1
ATOM 2446 O O . GLY B 1 166 ? 49.752 53.989 27.766 1.00 75.25 144 GLY B O 1
ATOM 2447 N N . VAL B 1 167 ? 50.033 55.895 26.698 1.00 75.06 145 VAL B N 1
ATOM 2448 C CA . VAL B 1 167 ? 50.430 56.609 27.869 1.00 75.31 145 VAL B CA 1
ATOM 2449 C C . VAL B 1 167 ? 49.248 57.312 28.486 1.00 74.93 145 VAL B C 1
ATOM 2450 O O . VAL B 1 167 ? 48.544 58.043 27.830 1.00 76.17 145 VAL B O 1
ATOM 2454 N N . ALA B 1 168 ? 49.041 57.106 29.765 1.00 72.53 146 ALA B N 1
ATOM 2455 C CA . ALA B 1 168 ? 48.056 57.876 30.446 1.00 71.75 146 ALA B CA 1
ATOM 2456 C C . ALA B 1 168 ? 48.776 58.996 31.133 1.00 71.86 146 ALA B C 1
ATOM 2457 O O . ALA B 1 168 ? 49.617 58.768 31.980 1.00 71.26 146 ALA B O 1
ATOM 2459 N N . THR B 1 169 ? 48.451 60.217 30.763 1.00 70.31 147 THR B N 1
ATOM 2460 C CA . THR B 1 169 ? 49.091 61.343 31.373 1.00 69.27 147 THR B CA 1
ATOM 2461 C C . THR B 1 169 ? 48.138 61.957 32.332 1.00 69.17 147 THR B C 1
ATOM 2462 O O . THR B 1 169 ? 47.018 62.212 31.993 1.00 70.89 147 THR B O 1
ATOM 2466 N N . VAL B 1 170 ? 48.580 62.181 33.550 1.00 67.99 148 VAL B N 1
ATOM 2467 C CA . VAL B 1 170 ? 47.682 62.655 34.564 1.00 67.38 148 VAL B CA 1
ATOM 2468 C C . VAL B 1 170 ? 48.177 63.990 35.032 1.00 67.62 148 VAL B C 1
ATOM 2469 O O . VAL B 1 170 ? 49.326 64.101 35.455 1.00 67.77 148 VAL B O 1
ATOM 2473 N N . LYS B 1 171 ? 47.341 65.016 34.935 1.00 67.24 149 LYS B N 1
ATOM 2474 C CA . LYS B 1 171 ? 47.763 66.304 35.406 1.00 68.09 149 LYS B CA 1
ATOM 2475 C C . LYS B 1 171 ? 46.722 66.689 36.394 1.00 68.66 149 LYS B C 1
ATOM 2476 O O . LYS B 1 171 ? 45.582 66.213 36.317 1.00 68.46 149 LYS B O 1
ATOM 2482 N N . GLY B 1 172 ? 47.097 67.539 37.335 1.00 69.83 150 GLY B N 1
ATOM 2483 C CA . GLY B 1 172 ? 46.089 68.198 38.142 1.00 72.16 150 GLY B CA 1
ATOM 2484 C C . GLY B 1 172 ? 46.658 69.450 38.737 1.00 74.10 150 GLY B C 1
ATOM 2485 O O . GLY B 1 172 ? 47.880 69.516 38.958 1.00 75.97 150 GLY B O 1
ATOM 2486 N N . VAL B 1 173 ? 45.796 70.413 39.067 1.00 74.84 151 VAL B N 1
ATOM 2487 C CA . VAL B 1 173 ? 46.238 71.780 39.387 1.00 75.81 151 VAL B CA 1
ATOM 2488 C C . VAL B 1 173 ? 45.424 72.431 40.536 1.00 76.32 151 VAL B C 1
ATOM 2489 O O . VAL B 1 173 ? 44.201 72.310 40.557 1.00 77.56 151 VAL B O 1
ATOM 2493 N N . ALA B 1 174 ? 46.067 73.132 41.473 1.00 77.47 152 ALA B N 1
ATOM 2494 C CA . ALA B 1 174 ? 45.325 73.869 42.548 1.00 78.63 152 ALA B CA 1
ATOM 2495 C C . ALA B 1 174 ? 44.953 75.372 42.336 1.00 79.76 152 ALA B C 1
ATOM 2496 O O . ALA B 1 174 ? 45.187 76.208 43.213 1.00 80.83 152 ALA B O 1
ATOM 2498 N N . ALA B 1 175 ? 44.350 75.720 41.198 1.00 80.81 153 ALA B N 1
ATOM 2499 C CA . ALA B 1 175 ? 44.037 77.122 40.876 1.00 80.13 153 ALA B CA 1
ATOM 2500 C C . ALA B 1 175 ? 42.591 77.500 41.145 1.00 80.77 153 ALA B C 1
ATOM 2501 O O . ALA B 1 175 ? 41.714 76.626 41.278 1.00 81.01 153 ALA B O 1
ATOM 2503 N N . ASP B 1 176 ? 42.369 78.818 41.188 1.00 81.18 154 ASP B N 1
ATOM 2504 C CA . ASP B 1 176 ? 41.038 79.479 41.257 1.00 82.04 154 ASP B CA 1
ATOM 2505 C C . ASP B 1 176 ? 39.951 78.834 42.146 1.00 81.23 154 ASP B C 1
ATOM 2506 O O . ASP B 1 176 ? 38.805 78.575 41.706 1.00 81.04 154 ASP B O 1
ATOM 2511 N N . GLY B 1 177 ? 40.339 78.617 43.403 1.00 80.40 155 GLY B N 1
ATOM 2512 C CA . GLY B 1 177 ? 39.458 78.089 44.449 1.00 79.81 155 GLY B CA 1
ATOM 2513 C C . GLY B 1 177 ? 39.014 76.631 44.285 1.00 79.33 155 GLY B C 1
ATOM 2514 O O . GLY B 1 177 ? 38.131 76.167 45.026 1.00 79.82 155 GLY B O 1
ATOM 2515 N N . ARG B 1 178 ? 39.626 75.918 43.325 1.00 78.19 156 ARG B N 1
ATOM 2516 C CA . ARG B 1 178 ? 39.236 74.548 42.978 1.00 76.68 156 ARG B CA 1
ATOM 2517 C C . ARG B 1 178 ? 40.445 73.626 42.682 1.00 75.94 156 ARG B C 1
ATOM 2518 O O . ARG B 1 178 ? 41.574 74.100 42.659 1.00 76.15 156 ARG B O 1
ATOM 2526 N N . PHE B 1 179 ? 40.240 72.304 42.533 1.00 75.32 157 PHE B N 1
ATOM 2527 C CA . PHE B 1 179 ? 41.352 71.387 42.135 1.00 74.15 157 PHE B CA 1
ATOM 2528 C C . PHE B 1 179 ? 40.989 70.614 40.881 1.00 73.41 157 PHE B C 1
ATOM 2529 O O . PHE B 1 179 ? 39.936 69.989 40.837 1.00 73.14 157 PHE B O 1
ATOM 2537 N N . SER B 1 180 ? 41.860 70.642 39.871 1.00 72.94 158 SER B N 1
ATOM 2538 C CA . SER B 1 180 ? 41.442 70.232 38.521 1.00 71.74 158 SER B CA 1
ATOM 2539 C C . SER B 1 180 ? 42.356 69.228 37.925 1.00 70.53 158 SER B C 1
ATOM 2540 O O . SER B 1 180 ? 43.538 69.516 37.743 1.00 70.94 158 SER B O 1
ATOM 2543 N N . ILE B 1 181 ? 41.794 68.067 37.573 1.00 68.88 159 ILE B N 1
ATOM 2544 C CA . ILE B 1 181 ? 42.546 66.935 37.092 1.00 67.49 159 ILE B CA 1
ATOM 2545 C C . ILE B 1 181 ? 42.069 66.563 35.725 1.00 67.87 159 ILE B C 1
ATOM 2546 O O . ILE B 1 181 ? 40.841 66.503 35.468 1.00 68.10 159 ILE B O 1
ATOM 2551 N N . ILE B 1 182 ? 43.011 66.207 34.871 1.00 68.07 160 ILE B N 1
ATOM 2552 C CA . ILE B 1 182 ? 42.676 65.563 33.612 1.00 69.39 160 ILE B CA 1
ATOM 2553 C C . ILE B 1 182 ? 43.635 64.437 33.378 1.00 69.21 160 ILE B C 1
ATOM 2554 O O . ILE B 1 182 ? 44.815 64.568 33.722 1.00 70.22 160 ILE B O 1
ATOM 2559 N N . ALA B 1 183 ? 43.159 63.348 32.787 1.00 69.16 161 ALA B N 1
ATOM 2560 C CA . ALA B 1 183 ? 44.037 62.288 32.318 1.00 70.40 161 ALA B CA 1
ATOM 2561 C C . ALA B 1 183 ? 43.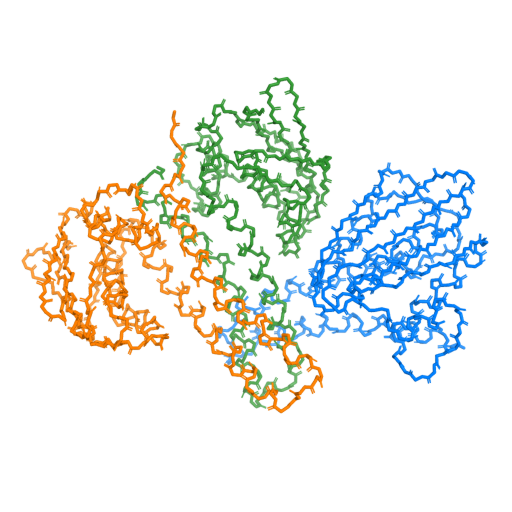768 62.060 30.867 1.00 71.11 161 ALA B C 1
ATOM 2562 O O . ALA B 1 183 ? 42.607 61.860 30.522 1.00 70.99 161 ALA B O 1
ATOM 2564 N N . ASP B 1 184 ? 44.824 62.003 30.040 1.00 72.62 162 ASP B N 1
ATOM 2565 C CA . ASP B 1 184 ? 44.711 61.690 28.591 1.00 73.76 162 ASP B CA 1
ATOM 2566 C C . ASP B 1 184 ? 45.196 60.321 28.280 1.00 73.40 162 ASP B C 1
ATOM 2567 O O . ASP B 1 184 ? 46.263 59.969 28.705 1.00 75.24 162 ASP B O 1
ATOM 2572 N N . ALA B 1 185 ? 44.440 59.566 27.507 1.00 73.04 163 ALA B N 1
ATOM 2573 C CA . ALA B 1 185 ? 44.812 58.217 27.200 1.00 73.47 163 ALA B CA 1
ATOM 2574 C C . ALA B 1 185 ? 45.167 58.048 25.711 1.00 74.64 163 ALA B C 1
ATOM 2575 O O . ALA B 1 185 ? 44.355 57.543 24.937 1.00 75.40 163 ALA B O 1
ATOM 2577 N N . LYS B 1 186 ? 46.365 58.479 25.299 1.00 75.33 164 LYS B N 1
ATOM 2578 C CA . LYS B 1 186 ? 46.800 58.309 23.893 1.00 75.58 164 LYS B CA 1
ATOM 2579 C C . LYS B 1 186 ? 47.180 56.849 23.587 1.00 76.02 164 LYS B C 1
ATOM 2580 O O . LYS B 1 186 ? 48.093 56.321 24.222 1.00 76.82 164 LYS B O 1
ATOM 2586 N N . GLY B 1 187 ? 46.535 56.187 22.630 1.00 76.40 165 GLY B N 1
ATOM 2587 C CA . GLY B 1 187 ? 46.943 54.814 22.268 1.00 76.72 165 GLY B CA 1
ATOM 2588 C C . GLY B 1 187 ? 45.920 54.037 21.451 1.00 77.60 165 GLY B C 1
ATOM 2589 O O . GLY B 1 187 ? 44.723 54.325 21.539 1.00 79.09 165 GLY B O 1
ATOM 2590 N N . PRO B 1 188 ? 46.354 53.022 20.674 1.00 77.79 166 PRO B N 1
ATOM 2591 C CA . PRO B 1 188 ? 45.532 52.349 19.605 1.00 78.10 166 PRO B CA 1
ATOM 2592 C C . PRO B 1 188 ? 44.114 51.832 19.907 1.00 78.43 166 PRO B C 1
ATOM 2593 O O . PRO B 1 188 ? 43.948 51.196 20.909 1.00 79.99 166 PRO B O 1
ATOM 2597 N N . ARG B 1 189 ? 43.128 52.034 19.023 1.00 78.46 167 ARG B N 1
ATOM 2598 C CA . ARG B 1 189 ? 41.731 51.593 19.241 1.00 78.05 167 ARG B CA 1
ATOM 2599 C C . ARG B 1 189 ? 41.206 51.999 20.633 1.00 77.56 167 ARG B C 1
ATOM 2600 O O . ARG B 1 189 ? 40.320 51.324 21.184 1.00 77.77 167 ARG B O 1
ATOM 2608 N N . ALA B 1 190 ? 41.714 53.125 21.156 1.00 76.64 168 ALA B N 1
ATOM 2609 C CA . ALA B 1 190 ? 41.402 53.627 22.497 1.00 75.44 168 ALA B CA 1
ATOM 2610 C C . ALA B 1 190 ? 39.969 54.082 22.571 1.00 75.42 168 ALA B C 1
ATOM 2611 O O . ALA B 1 190 ? 39.493 54.764 21.668 1.00 75.94 168 ALA B O 1
ATOM 2613 N N . ARG B 1 191 ? 39.292 53.741 23.666 1.00 74.72 169 ARG B N 1
ATOM 2614 C CA . ARG B 1 191 ? 37.827 53.802 23.702 1.00 73.50 169 ARG B CA 1
ATOM 2615 C C . ARG B 1 191 ? 37.273 53.756 25.135 1.00 72.44 169 ARG B C 1
ATOM 2616 O O . ARG B 1 191 ? 37.456 52.771 25.870 1.00 73.07 169 ARG B O 1
ATOM 2624 N N . LEU B 1 192 ? 36.612 54.840 25.517 1.00 70.78 170 LEU B N 1
ATOM 2625 C CA . LEU B 1 192 ? 35.699 54.871 26.644 1.00 68.75 170 LEU B CA 1
ATOM 2626 C C . LEU B 1 192 ? 34.443 54.106 26.296 1.00 68.46 170 LEU B C 1
ATOM 2627 O O . LEU B 1 192 ? 33.686 54.586 25.483 1.00 68.95 170 LEU B O 1
ATOM 2632 N N . ARG B 1 193 ? 34.227 52.918 26.876 1.00 67.68 171 ARG B N 1
ATOM 2633 C CA . ARG B 1 193 ? 33.048 52.090 26.555 1.00 66.63 171 ARG B CA 1
ATOM 2634 C C . ARG B 1 193 ? 31.760 52.781 26.927 1.00 64.60 171 ARG B C 1
ATOM 2635 O O . ARG B 1 193 ? 31.773 53.639 27.802 1.00 63.49 171 ARG B O 1
ATOM 2643 N N . PRO B 1 194 ? 30.630 52.363 26.311 1.00 63.93 172 PRO B N 1
ATOM 2644 C CA . PRO B 1 194 ? 29.379 53.108 26.610 1.00 63.52 172 PRO B CA 1
ATOM 2645 C C . PRO B 1 194 ? 28.960 53.006 28.079 1.00 63.27 172 PRO B C 1
ATOM 2646 O O . PRO B 1 194 ? 28.414 53.980 28.595 1.00 63.24 172 PRO B O 1
ATOM 2650 N N . GLU B 1 195 ? 29.266 51.882 28.756 1.00 62.36 173 GLU B N 1
ATOM 2651 C CA . GLU B 1 195 ? 28.924 51.694 30.187 1.00 62.09 173 GLU B CA 1
ATOM 2652 C C . GLU B 1 195 ? 29.555 52.775 31.011 1.00 60.34 173 GLU B C 1
ATOM 2653 O O . GLU B 1 195 ? 28.984 53.223 32.012 1.00 59.54 173 GLU B O 1
ATOM 2659 N N . VAL B 1 196 ? 30.801 53.070 30.642 1.00 59.46 174 VAL B N 1
ATOM 2660 C CA . VAL B 1 196 ? 31.665 53.948 31.379 1.00 58.86 174 VAL B CA 1
ATOM 2661 C C . VAL B 1 196 ? 31.141 55.350 31.188 1.00 59.03 174 VAL B C 1
ATOM 2662 O O . VAL B 1 196 ? 31.052 56.119 32.130 1.00 59.31 174 VAL B O 1
ATOM 2666 N N . LEU B 1 197 ? 30.785 55.696 29.955 1.00 59.78 175 LEU B N 1
ATOM 2667 C CA . LEU B 1 197 ? 30.225 57.032 29.663 1.00 59.25 175 LEU B CA 1
ATOM 2668 C C . LEU B 1 197 ? 28.862 57.217 30.335 1.00 58.43 175 LEU B C 1
ATOM 2669 O O . LEU B 1 197 ? 28.567 58.291 30.861 1.00 59.30 175 LEU B O 1
ATOM 2674 N N . ALA B 1 198 ? 28.011 56.200 30.318 1.00 56.36 176 ALA B N 1
ATOM 2675 C CA . ALA B 1 198 ? 26.797 56.363 31.038 1.00 57.58 176 ALA B CA 1
ATOM 2676 C C . ALA B 1 198 ? 27.102 56.593 32.562 1.00 57.85 176 ALA B C 1
ATOM 2677 O O . ALA B 1 198 ? 26.518 57.455 33.199 1.00 58.11 176 ALA B O 1
ATOM 2679 N N . GLY B 1 199 ? 28.077 55.890 33.109 1.00 57.25 177 GLY B N 1
ATOM 2680 C CA . GLY B 1 199 ? 28.348 56.009 34.526 1.00 57.60 177 GLY B CA 1
ATOM 2681 C C . GLY B 1 199 ? 28.891 57.378 34.893 1.00 58.21 177 GLY B C 1
ATOM 2682 O O . GLY B 1 199 ? 28.538 57.954 35.933 1.00 57.25 177 GLY B O 1
ATOM 2683 N N . LEU B 1 200 ? 29.778 57.877 34.047 1.00 59.03 178 LEU B N 1
ATOM 2684 C CA . LEU B 1 200 ? 30.297 59.209 34.213 1.00 60.83 178 LEU B CA 1
ATOM 2685 C C . LEU B 1 200 ? 29.173 60.254 34.169 1.00 62.65 178 LEU B C 1
ATOM 2686 O O . LEU B 1 200 ? 29.291 61.295 34.830 1.00 64.12 178 LEU B O 1
ATOM 2691 N N . LYS B 1 201 ? 28.066 59.983 33.475 1.00 64.31 179 LYS B N 1
ATOM 2692 C CA . LYS B 1 201 ? 26.871 60.866 33.579 1.00 66.27 179 LYS B CA 1
ATOM 2693 C C . LYS B 1 201 ? 25.980 60.598 34.775 1.00 67.18 179 LYS B C 1
ATOM 2694 O O . LYS B 1 201 ? 24.995 61.301 34.969 1.00 69.35 179 LYS B O 1
ATOM 2700 N N . GLY B 1 202 ? 26.240 59.554 35.547 1.00 67.42 180 GLY B N 1
ATOM 2701 C CA . GLY B 1 202 ? 25.338 59.214 36.635 1.00 66.43 180 GLY B CA 1
ATOM 2702 C C . GLY B 1 202 ? 24.067 58.596 36.092 1.00 66.22 180 GLY B C 1
ATOM 2703 O O . GLY B 1 202 ? 23.007 58.661 36.739 1.00 66.20 180 GLY B O 1
ATOM 2704 N N . GLU B 1 203 ? 24.177 57.995 34.908 1.00 65.26 181 GLU B N 1
ATOM 2705 C CA . GLU B 1 203 ? 23.054 57.339 34.247 1.00 66.18 181 GLU B CA 1
ATOM 2706 C C . GLU B 1 203 ? 22.962 55.823 34.483 1.00 67.34 181 GLU B C 1
ATOM 2707 O O . GLU B 1 203 ? 23.978 55.158 34.693 1.00 67.56 181 GLU B O 1
ATOM 2713 N N . PRO B 1 204 ? 21.765 55.296 34.499 1.00 68.56 182 PRO B N 1
ATOM 2714 C CA . PRO B 1 204 ? 21.581 53.938 34.942 1.00 69.92 182 PRO B CA 1
ATOM 2715 C C . PRO B 1 204 ? 22.264 52.995 34.024 1.00 72.28 182 PRO B C 1
ATOM 2716 O O . PRO B 1 204 ? 22.797 53.395 33.028 1.00 71.65 182 PRO B O 1
ATOM 2720 N N . LEU B 1 205 ? 22.259 51.735 34.393 1.00 74.74 183 LEU B N 1
ATOM 2721 C CA . LEU B 1 205 ? 22.766 50.690 33.555 1.00 77.58 183 LEU B CA 1
ATOM 2722 C C . LEU B 1 205 ? 21.561 49.892 33.150 1.00 79.55 183 LEU B C 1
ATOM 2723 O O . LEU B 1 205 ? 20.763 49.525 33.986 1.00 80.85 183 LEU B O 1
ATOM 2728 N N . ALA B 1 206 ? 21.410 49.622 31.871 1.00 81.65 184 ALA B N 1
ATOM 2729 C CA . ALA B 1 206 ? 20.270 48.832 31.442 1.00 83.37 184 ALA B CA 1
ATOM 2730 C C . ALA B 1 206 ? 20.727 47.467 30.982 1.00 84.14 184 ALA B C 1
ATOM 2731 O O . ALA B 1 206 ? 20.011 46.489 31.096 1.00 85.53 184 ALA B O 1
ATOM 2733 N N . GLU B 1 207 ? 21.941 47.423 30.471 1.00 84.49 185 GLU B N 1
ATOM 2734 C CA . GLU B 1 207 ? 22.589 46.187 30.131 1.00 84.92 185 GLU B CA 1
ATOM 2735 C C . GLU B 1 207 ? 23.977 46.582 29.720 1.00 84.94 185 GLU B C 1
ATOM 2736 O O . GLU B 1 207 ? 24.221 47.733 29.407 1.00 86.28 185 GLU B O 1
ATOM 2742 N N . GLY B 1 208 ? 24.894 45.637 29.726 1.00 83.84 186 GLY B N 1
ATOM 2743 C CA . GLY B 1 208 ? 26.276 45.953 29.457 1.00 82.22 186 GLY B CA 1
ATOM 2744 C C . GLY B 1 208 ? 27.046 45.609 30.698 1.00 80.69 186 GLY B C 1
ATOM 2745 O O . GLY B 1 208 ? 26.454 45.217 31.687 1.00 81.29 186 GLY B O 1
ATOM 2746 N N . LEU B 1 209 ? 28.359 45.747 30.656 1.00 78.36 187 LEU B N 1
ATOM 2747 C CA . LEU B 1 209 ? 29.190 45.333 31.826 1.00 76.56 187 LEU B CA 1
ATOM 2748 C C . LEU B 1 209 ? 29.090 46.202 33.114 1.00 74.09 187 LEU B C 1
ATOM 2749 O O . LEU B 1 209 ? 29.447 47.407 33.105 1.00 73.27 187 LEU B O 1
ATOM 2754 N N . GLY B 1 210 ? 28.594 45.562 34.189 1.00 71.28 188 GLY B N 1
ATOM 2755 C CA . GLY B 1 210 ? 28.403 46.173 35.523 1.00 67.71 188 GLY B CA 1
ATOM 2756 C C . GLY B 1 210 ? 29.635 46.786 36.188 1.00 65.66 188 GLY B C 1
ATOM 2757 O O . G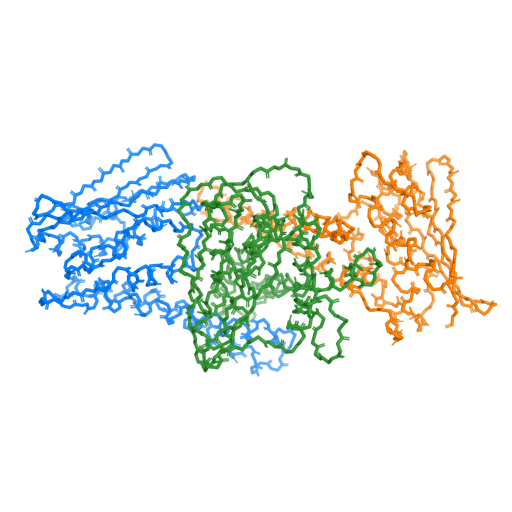LY B 1 210 ? 29.554 47.853 36.835 1.00 64.00 188 GLY B O 1
ATOM 2758 N N . GLY B 1 211 ? 30.784 46.135 36.017 1.00 64.28 189 GLY B N 1
ATOM 2759 C CA . GLY B 1 211 ? 31.984 46.557 36.710 1.00 63.20 189 GLY B CA 1
ATOM 2760 C C . GLY B 1 211 ? 32.584 47.835 36.136 1.00 62.63 189 GLY B C 1
ATOM 2761 O O . GLY B 1 211 ? 32.981 48.720 36.884 1.00 61.98 189 GLY B O 1
ATOM 2762 N N . PRO B 1 212 ? 32.695 47.932 34.792 1.00 61.91 190 PRO B N 1
ATOM 2763 C CA . PRO B 1 212 ? 33.155 49.259 34.349 1.00 61.27 190 PRO B CA 1
ATOM 2764 C C . PRO B 1 212 ? 32.170 50.407 34.715 1.00 60.50 190 PRO B C 1
ATOM 2765 O O . PRO B 1 212 ? 32.617 51.458 35.138 1.00 60.32 190 PRO B O 1
ATOM 2769 N N . TRP B 1 213 ? 30.860 50.163 34.616 1.00 59.93 191 TRP B N 1
ATOM 2770 C CA . TRP B 1 213 ? 29.802 51.102 35.051 1.00 59.40 191 TRP B CA 1
ATOM 2771 C C . TRP B 1 213 ? 29.885 51.578 36.504 1.00 58.95 191 TRP B C 1
ATOM 2772 O O . TRP B 1 213 ? 29.846 52.793 36.716 1.00 59.43 191 TRP B O 1
ATOM 2783 N N . VAL B 1 214 ? 29.954 50.683 37.506 1.00 57.83 192 VAL B N 1
ATOM 2784 C CA . VAL B 1 214 ? 29.936 51.168 38.898 1.00 56.57 192 VAL B CA 1
ATOM 2785 C C . VAL B 1 214 ? 31.117 52.059 39.221 1.00 57.15 192 VAL B C 1
ATOM 2786 O O . VAL B 1 214 ? 30.939 53.048 39.927 1.00 56.69 192 VAL B O 1
ATOM 2790 N N . GLN B 1 215 ? 32.322 51.703 38.748 1.00 56.68 193 GLN B N 1
ATOM 2791 C CA . GLN B 1 215 ? 33.457 52.550 39.006 1.00 56.62 193 GLN B CA 1
ATOM 2792 C C . GLN B 1 215 ? 33.175 53.980 38.493 1.00 57.32 193 GLN B C 1
ATOM 2793 O O . GLN B 1 215 ? 33.347 54.949 39.237 1.00 57.96 193 GLN B O 1
ATOM 2799 N N . ALA B 1 216 ? 32.714 54.115 37.236 1.00 56.47 194 ALA B N 1
ATOM 2800 C CA . ALA B 1 216 ? 32.423 55.444 36.679 1.00 56.33 194 ALA B CA 1
ATOM 2801 C C . ALA B 1 216 ? 31.225 56.131 37.405 1.00 56.31 194 ALA B C 1
ATOM 2802 O O . ALA B 1 216 ? 31.288 57.299 37.734 1.00 55.98 194 ALA B O 1
ATOM 2804 N N . ALA B 1 217 ? 30.136 55.412 37.681 1.00 56.97 195 ALA B N 1
ATOM 2805 C CA . ALA B 1 217 ? 29.054 56.009 38.483 1.00 56.82 195 ALA B CA 1
ATOM 2806 C C . ALA B 1 217 ? 29.593 56.416 39.869 1.00 57.74 195 ALA B C 1
ATOM 2807 O O . ALA B 1 217 ? 29.191 57.436 40.432 1.00 58.28 195 ALA B O 1
ATOM 2809 N N . TYR B 1 218 ? 30.513 55.628 40.415 1.00 56.99 196 TYR B N 1
ATOM 2810 C CA . TYR B 1 218 ? 31.066 55.978 41.713 1.00 57.46 196 TYR B CA 1
ATOM 2811 C C . TYR B 1 218 ? 31.813 57.318 41.605 1.00 57.80 196 TYR B C 1
ATOM 2812 O O . TYR B 1 218 ? 31.603 58.268 42.427 1.00 58.13 196 TYR B O 1
ATOM 2821 N N . LEU B 1 219 ? 32.707 57.389 40.636 1.00 56.44 197 LEU B N 1
ATOM 2822 C CA . LEU B 1 219 ? 33.372 58.641 40.419 1.00 58.38 197 LEU B CA 1
ATOM 2823 C C . LEU B 1 219 ? 32.398 59.807 40.223 1.00 59.02 197 LEU B C 1
ATOM 2824 O O . LEU B 1 219 ? 32.599 60.860 40.800 1.00 60.56 197 LEU B O 1
ATOM 2829 N N . ASN B 1 220 ? 31.356 59.626 39.411 1.00 59.83 198 ASN B N 1
ATOM 2830 C CA . ASN B 1 220 ? 30.369 60.658 39.193 1.00 60.64 198 ASN B CA 1
ATOM 2831 C C . ASN B 1 220 ? 29.819 61.126 40.519 1.00 60.94 198 ASN B C 1
ATOM 2832 O O . ASN B 1 220 ? 29.777 62.342 40.786 1.00 60.63 198 ASN B O 1
ATOM 2837 N N . ALA B 1 221 ? 29.423 60.163 41.357 1.00 60.57 199 ALA B N 1
ATOM 2838 C CA . ALA B 1 221 ? 28.675 60.485 42.561 1.00 61.61 199 ALA B CA 1
ATOM 2839 C C . ALA B 1 221 ? 29.541 61.226 43.546 1.00 62.14 199 ALA B C 1
ATOM 2840 O O . ALA B 1 221 ? 29.054 62.146 44.191 1.00 63.42 199 ALA B O 1
ATOM 2842 N N . LEU B 1 222 ? 30.815 60.844 43.665 1.00 61.92 200 LEU B N 1
ATOM 2843 C CA . LEU B 1 222 ? 31.668 61.492 44.644 1.00 61.89 200 LEU B CA 1
ATOM 2844 C C . LEU B 1 222 ? 31.948 62.908 44.188 1.00 62.21 200 LEU B C 1
ATOM 2845 O O . LEU B 1 222 ? 31.958 63.852 45.001 1.00 61.62 200 LEU B O 1
ATOM 2850 N N . VAL B 1 223 ? 32.166 63.056 42.877 1.00 62.63 201 VAL B N 1
ATOM 2851 C CA . VAL B 1 223 ? 32.354 64.396 42.288 1.00 62.62 201 VAL B CA 1
ATOM 2852 C C . VAL B 1 223 ? 31.087 65.277 42.436 1.00 63.82 201 VAL B C 1
ATOM 2853 O O . VAL B 1 223 ? 31.206 66.358 42.974 1.00 64.66 201 VAL B O 1
ATOM 2857 N N . ARG B 1 224 ? 29.885 64.817 42.066 1.00 64.97 202 ARG B N 1
ATOM 2858 C CA . ARG B 1 224 ? 28.669 65.648 42.324 1.00 67.08 202 ARG B CA 1
ATOM 2859 C C . ARG B 1 224 ? 28.543 66.023 43.832 1.00 68.37 202 ARG B C 1
ATOM 2860 O O . ARG B 1 224 ? 28.203 67.180 44.183 1.00 68.65 202 ARG B O 1
ATOM 2868 N N . ALA B 1 225 ? 28.845 65.047 44.706 1.00 68.25 203 ALA B N 1
ATOM 2869 C CA . ALA B 1 225 ? 28.798 65.230 46.149 1.00 67.75 203 ALA B CA 1
ATOM 2870 C C . ALA B 1 225 ? 29.763 66.329 46.582 1.00 68.21 203 ALA B C 1
ATOM 2871 O O . ALA B 1 225 ? 29.401 67.191 47.392 1.00 69.26 203 ALA B O 1
ATOM 2873 N N . ALA B 1 226 ? 30.978 66.326 46.049 1.00 67.34 204 ALA B N 1
ATOM 2874 C CA . ALA B 1 226 ? 31.945 67.368 46.414 1.00 67.16 204 ALA B CA 1
ATOM 2875 C C . ALA B 1 226 ? 31.667 68.729 45.711 1.00 68.04 204 ALA B C 1
ATOM 2876 O O . ALA B 1 226 ? 32.453 69.705 45.874 1.00 68.86 204 ALA B O 1
ATOM 2878 N N . GLY B 1 227 ? 30.558 68.806 44.958 1.00 67.53 205 GLY B N 1
ATOM 2879 C CA . GLY B 1 227 ? 30.204 70.034 44.227 1.00 66.89 205 GLY B CA 1
ATOM 2880 C C . GLY B 1 227 ? 30.998 70.312 42.944 1.00 66.68 205 GLY B C 1
ATOM 2881 O O . GLY B 1 227 ? 30.943 71.430 42.425 1.00 67.44 205 GLY B O 1
ATOM 2882 N N . GLY B 1 228 ? 31.729 69.314 42.427 1.00 65.56 206 GLY B N 1
ATOM 2883 C CA . GLY B 1 228 ? 32.498 69.458 41.185 1.00 64.45 206 GLY B CA 1
ATOM 2884 C C . GLY B 1 228 ? 31.770 68.961 39.930 1.00 63.75 206 GLY B C 1
ATOM 2885 O O . GLY B 1 228 ? 30.537 68.767 39.956 1.00 63.81 206 GLY B O 1
ATOM 2886 N N . GLN B 1 229 ? 32.540 68.744 38.854 1.00 62.38 207 GLN B N 1
ATOM 2887 C CA . GLN B 1 229 ? 32.030 68.320 37.539 1.00 63.28 207 GLN B CA 1
ATOM 2888 C C . GLN B 1 229 ? 32.959 67.346 36.766 1.00 62.94 207 GLN B C 1
ATOM 2889 O O . GLN B 1 229 ? 34.199 67.397 36.889 1.00 64.29 207 GLN B O 1
ATOM 2895 N N . ILE B 1 230 ? 32.374 66.493 35.936 1.00 62.71 208 ILE B N 1
ATOM 2896 C CA . ILE B 1 230 ? 33.142 65.582 35.085 1.00 62.50 208 ILE B CA 1
ATOM 2897 C C . ILE B 1 230 ? 33.058 65.967 33.589 1.00 63.60 208 ILE B C 1
ATOM 2898 O O . ILE B 1 230 ? 31.961 66.229 33.057 1.00 64.46 208 ILE B O 1
ATOM 2903 N N . ALA B 1 231 ? 34.201 65.971 32.917 1.00 63.55 209 ALA B N 1
ATOM 2904 C CA . ALA B 1 231 ? 34.232 66.099 31.472 1.00 64.49 209 ALA B CA 1
ATOM 2905 C C . ALA B 1 231 ? 35.098 65.059 30.806 1.00 64.72 209 ALA B C 1
ATOM 2906 O O . ALA B 1 231 ? 36.103 64.588 31.361 1.00 63.86 209 ALA B O 1
ATOM 2908 N N . VAL B 1 232 ? 34.698 64.776 29.564 1.00 64.84 210 VAL B N 1
ATOM 2909 C CA . VAL B 1 232 ? 35.292 63.782 28.704 1.00 64.56 210 VAL B CA 1
ATOM 2910 C C . VAL B 1 232 ? 35.633 64.444 27.334 1.00 65.36 210 VAL B C 1
ATOM 2911 O O . VAL B 1 232 ? 34.919 65.349 26.834 1.00 64.78 210 VAL B O 1
ATOM 2915 N N . GLU B 1 233 ? 36.734 63.986 26.751 1.00 65.76 211 GLU B N 1
ATOM 2916 C CA . GLU B 1 233 ? 37.081 64.293 25.373 1.00 67.05 211 GLU B CA 1
ATOM 2917 C C . GLU B 1 233 ? 37.302 62.954 24.697 1.00 66.48 211 GLU B C 1
ATOM 2918 O O . GLU B 1 233 ? 37.951 62.092 25.283 1.00 65.97 211 GLU B O 1
ATOM 2924 N N . ILE B 1 234 ? 36.757 62.781 23.489 1.00 65.82 212 ILE B N 1
ATOM 2925 C CA . ILE B 1 234 ? 37.025 61.614 22.679 1.00 66.02 212 ILE B CA 1
ATOM 2926 C C . ILE B 1 234 ? 37.579 62.050 21.297 1.00 67.83 212 ILE B C 1
ATOM 2927 O O . ILE B 1 234 ? 36.959 62.903 20.621 1.00 67.46 212 ILE B O 1
ATOM 2932 N N . GLY B 1 235 ? 38.728 61.488 20.896 1.00 68.65 213 GLY B N 1
ATOM 2933 C CA . GLY B 1 235 ? 39.306 61.659 19.557 1.00 69.42 213 GLY B CA 1
ATOM 2934 C C . GLY B 1 235 ? 39.763 60.316 18.975 1.00 70.77 213 GLY B C 1
ATOM 2935 O O . GLY B 1 235 ? 39.567 59.262 19.576 1.00 71.65 213 GLY B O 1
ATOM 2936 N N . GLU B 1 236 ? 40.343 60.351 17.784 1.00 71.56 214 GLU B N 1
ATOM 2937 C CA . GLU B 1 236 ? 40.996 59.173 17.151 1.00 72.38 214 GLU B CA 1
ATOM 2938 C C . GLU B 1 236 ? 42.090 58.534 18.037 1.00 71.58 214 GLU B C 1
ATOM 2939 O O . GLU B 1 236 ? 43.098 59.192 18.360 1.00 71.13 214 GLU B O 1
ATOM 2945 N N . ASP B 1 237 ? 41.918 57.268 18.419 1.00 71.61 215 ASP B N 1
ATOM 2946 C CA . ASP B 1 237 ? 42.953 56.613 19.276 1.00 72.45 215 ASP B CA 1
ATOM 2947 C C . ASP B 1 237 ? 43.282 57.471 20.463 1.00 71.51 215 ASP B C 1
ATOM 2948 O O . ASP B 1 237 ? 44.440 57.552 20.842 1.00 72.41 215 ASP B O 1
ATOM 2953 N N . ARG B 1 238 ? 42.271 58.133 21.021 1.00 71.08 216 ARG B N 1
ATOM 2954 C CA . ARG B 1 238 ? 42.452 59.111 22.072 1.00 70.62 216 ARG B CA 1
ATOM 2955 C C . ARG B 1 238 ? 41.169 59.129 22.929 1.00 70.50 216 ARG B C 1
ATOM 2956 O O . ARG B 1 238 ? 40.044 58.832 22.411 1.00 71.49 216 ARG B O 1
ATOM 2964 N N . ALA B 1 239 ? 41.326 59.452 24.225 1.00 68.96 217 ALA B N 1
ATOM 2965 C CA . ALA B 1 239 ? 40.187 59.644 25.154 1.00 68.30 217 ALA B CA 1
ATOM 2966 C C . ALA B 1 239 ? 40.670 60.275 26.413 1.00 68.32 217 ALA B C 1
ATOM 2967 O O . ALA B 1 239 ? 41.761 59.964 26.873 1.00 70.31 217 ALA B O 1
ATOM 2969 N N . SER B 1 240 ? 39.905 61.173 26.998 1.00 68.01 218 SER B N 1
ATOM 2970 C CA . SER B 1 240 ? 40.348 61.736 28.269 1.00 67.63 218 SER B CA 1
ATOM 2971 C C . SER B 1 240 ? 39.219 62.045 29.250 1.00 67.11 218 SER B C 1
ATOM 2972 O O . SER B 1 240 ? 38.071 62.330 28.853 1.00 66.59 218 SER B O 1
ATOM 2975 N N . ILE B 1 241 ? 39.564 61.966 30.537 1.00 66.03 219 ILE B N 1
ATOM 2976 C CA . ILE B 1 241 ? 38.616 62.134 31.600 1.00 64.52 219 ILE B CA 1
ATOM 2977 C C . ILE B 1 241 ? 39.105 63.238 32.528 1.00 64.19 219 ILE B C 1
ATOM 2978 O O . ILE B 1 241 ? 40.274 63.298 32.925 1.00 64.41 219 ILE B O 1
ATOM 2983 N N . ALA B 1 242 ? 38.197 64.123 32.883 1.00 63.26 220 ALA B N 1
ATOM 2984 C CA . ALA B 1 242 ? 38.548 65.292 33.659 1.00 63.16 220 ALA B CA 1
ATOM 2985 C C . ALA B 1 242 ? 37.620 65.397 34.830 1.00 62.58 220 ALA B C 1
ATOM 2986 O O . ALA B 1 242 ? 36.480 64.943 34.798 1.00 62.70 220 ALA B O 1
ATOM 2988 N N . ALA B 1 243 ? 38.082 66.022 35.880 1.00 63.12 221 ALA B N 1
ATOM 2989 C CA . ALA B 1 243 ? 37.135 66.430 36.922 1.00 63.90 221 ALA B CA 1
ATOM 2990 C C . ALA B 1 243 ? 37.740 67.573 37.615 1.00 64.56 221 ALA B C 1
ATOM 2991 O O . ALA B 1 243 ? 38.969 67.741 37.575 1.00 65.20 221 ALA B O 1
ATOM 2993 N N . TRP B 1 244 ? 36.892 68.363 38.249 1.00 64.87 222 TRP B N 1
ATOM 2994 C CA . TRP B 1 244 ? 37.401 69.279 39.217 1.00 66.03 222 TRP B CA 1
ATOM 2995 C C . TRP B 1 244 ? 36.526 69.207 40.435 1.00 66.87 222 TRP B C 1
ATOM 2996 O O . TRP B 1 244 ? 35.313 68.831 40.380 1.00 66.46 222 TRP B O 1
ATOM 3007 N N . VAL B 1 245 ? 37.114 69.654 41.531 1.00 67.74 223 VAL B N 1
ATOM 3008 C CA . VAL B 1 245 ? 36.440 69.594 42.796 1.00 70.02 223 VAL B CA 1
ATOM 3009 C C . VAL B 1 245 ? 36.846 70.853 43.585 1.00 71.27 223 VAL B C 1
ATOM 3010 O O . VAL B 1 245 ? 37.915 71.430 43.337 1.00 71.23 223 VAL B O 1
ATOM 3014 N N . PRO B 1 246 ? 35.978 71.343 44.479 1.00 73.04 224 PRO B N 1
ATOM 3015 C CA . PRO B 1 246 ? 36.406 72.526 45.257 1.00 74.60 224 PRO B CA 1
ATOM 3016 C C . PRO B 1 246 ? 37.667 72.205 46.070 1.00 76.64 224 PRO B C 1
ATOM 3017 O O . PRO B 1 246 ? 37.987 71.017 46.256 1.00 77.31 224 PRO B O 1
ATOM 3021 N N . ALA B 1 247 ? 38.400 73.203 46.568 1.00 79.02 225 ALA B N 1
ATOM 3022 C CA . ALA B 1 247 ? 39.616 72.852 47.335 1.00 80.52 225 ALA B CA 1
ATOM 3023 C C . ALA B 1 247 ? 39.650 73.308 48.830 1.00 82.33 225 ALA B C 1
ATOM 3024 O O . ALA B 1 247 ? 39.568 72.421 49.742 1.00 83.55 225 ALA B O 1
ATOM 3027 N N . VAL C 1 40 ? 22.161 54.174 51.229 1.00 72.86 18 VAL C N 1
ATOM 3028 C CA . VAL C 1 40 ? 22.488 52.738 50.863 1.00 72.75 18 VAL C CA 1
ATOM 3029 C C . VAL C 1 40 ? 22.842 52.681 49.388 1.00 72.07 18 VAL C C 1
ATOM 3030 O O . VAL C 1 40 ? 23.749 51.925 48.973 1.00 73.33 18 VAL C O 1
ATOM 3034 N N . GLN C 1 41 ? 22.144 53.492 48.600 1.00 70.77 19 GLN C N 1
ATOM 3035 C CA . GLN C 1 41 ? 22.584 53.764 47.236 1.00 70.88 19 GLN C CA 1
ATOM 3036 C C . GLN C 1 41 ? 23.697 54.807 47.056 1.00 70.55 19 GLN C C 1
ATOM 3037 O O . GLN C 1 41 ? 24.353 54.857 46.000 1.00 71.63 19 GLN C O 1
ATOM 3043 N N . GLY C 1 42 ? 23.926 55.635 48.061 1.00 69.97 20 GLY C N 1
ATOM 3044 C CA . GLY C 1 42 ? 24.954 56.661 47.928 1.00 68.92 20 GLY C CA 1
ATOM 3045 C C . GLY C 1 42 ? 26.401 56.134 47.927 1.00 68.12 20 GLY C C 1
ATOM 3046 O O . GLY C 1 42 ? 26.647 55.001 48.382 1.00 67.59 20 GLY C O 1
ATOM 3047 N N . PRO C 1 43 ? 27.363 56.999 47.459 1.00 67.17 21 PRO C N 1
ATOM 3048 C CA . PRO C 1 43 ? 28.775 56.656 47.343 1.00 65.82 21 PRO C CA 1
ATOM 3049 C C . PRO C 1 43 ? 29.303 56.292 48.743 1.00 65.82 21 PRO C C 1
ATOM 3050 O O . PRO C 1 43 ? 30.238 55.499 48.855 1.00 65.48 21 PRO C O 1
ATOM 3054 N N . ASP C 1 44 ? 28.715 56.862 49.793 1.00 65.29 22 ASP C N 1
ATOM 3055 C CA . ASP C 1 44 ? 29.318 56.718 51.132 1.00 65.82 22 ASP C CA 1
ATOM 3056 C C . ASP C 1 44 ? 29.102 55.330 51.694 1.00 63.57 22 ASP C C 1
ATOM 3057 O O . ASP C 1 44 ? 30.023 54.767 52.277 1.00 63.35 22 ASP C O 1
ATOM 3062 N N . PHE C 1 45 ? 27.908 54.785 51.487 1.00 61.15 23 PHE C N 1
ATOM 3063 C CA . PHE C 1 45 ? 27.644 53.410 51.796 1.00 60.60 23 PHE C CA 1
ATOM 3064 C C . PHE C 1 45 ? 28.580 52.473 51.024 1.00 60.53 23 PHE C C 1
ATOM 3065 O O . PHE C 1 45 ? 29.256 51.653 51.595 1.00 60.89 23 PHE C O 1
ATOM 3073 N N . ALA C 1 46 ? 28.631 52.630 49.721 1.00 60.22 24 ALA C N 1
ATOM 3074 C CA . ALA C 1 46 ? 29.417 51.750 48.923 1.00 58.74 24 ALA C CA 1
ATOM 3075 C C . ALA C 1 46 ? 30.886 51.819 49.339 1.00 58.10 24 ALA C C 1
ATOM 3076 O O . ALA C 1 46 ? 31.618 50.799 49.349 1.00 58.21 24 ALA C O 1
ATOM 3078 N N . ALA C 1 47 ? 31.320 53.005 49.705 1.00 56.96 25 ALA C N 1
ATOM 3079 C CA . ALA C 1 47 ? 32.720 53.211 50.022 1.00 56.89 25 ALA C CA 1
ATOM 3080 C C . ALA C 1 47 ? 33.013 52.451 51.281 1.00 56.54 25 ALA C C 1
ATOM 3081 O O . ALA C 1 47 ? 34.061 51.896 51.387 1.00 57.33 25 ALA C O 1
ATOM 3083 N N . MET C 1 48 ? 32.106 52.461 52.241 1.00 56.41 26 MET C N 1
ATOM 3084 C CA . MET C 1 48 ? 32.356 51.774 53.510 1.00 58.15 26 MET C CA 1
ATOM 3085 C C . MET C 1 48 ? 32.376 50.255 53.290 1.00 56.58 26 MET C C 1
ATOM 3086 O O . MET C 1 48 ? 33.125 49.519 53.948 1.00 54.73 26 MET C O 1
ATOM 3091 N N . LEU C 1 49 ? 31.557 49.804 52.333 1.00 55.49 27 LEU C N 1
ATOM 3092 C CA . LEU C 1 49 ? 31.589 48.388 52.011 1.00 54.54 27 LEU C CA 1
ATOM 3093 C C . LEU C 1 49 ? 32.906 48.011 51.330 1.00 54.66 27 LEU C C 1
ATOM 3094 O O . LEU C 1 49 ? 33.537 47.023 51.681 1.00 55.60 27 LEU C O 1
ATOM 3099 N N . ALA C 1 50 ? 33.363 48.816 50.400 1.00 54.64 28 ALA C N 1
ATOM 3100 C CA . ALA C 1 50 ? 34.649 48.568 49.776 1.00 54.36 28 ALA C CA 1
ATOM 3101 C C . ALA C 1 50 ? 35.763 48.575 50.822 1.00 54.29 28 ALA C C 1
ATOM 3102 O O . ALA C 1 50 ? 36.671 47.730 50.734 1.00 54.62 28 ALA C O 1
ATOM 3104 N N . ALA C 1 51 ? 35.728 49.532 51.767 1.00 52.70 29 ALA C N 1
ATOM 3105 C CA . ALA C 1 51 ? 36.768 49.575 52.833 1.00 52.80 29 ALA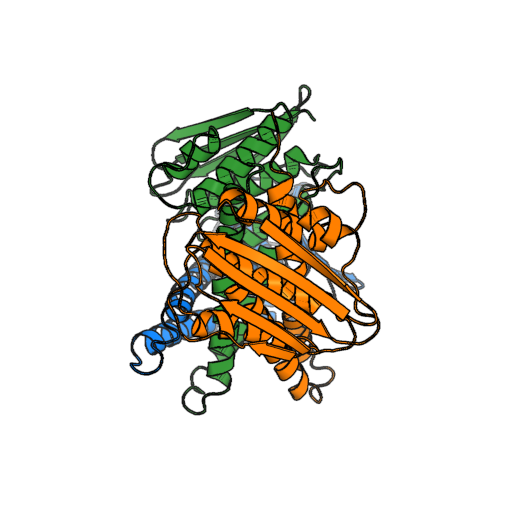 C CA 1
ATOM 3106 C C . ALA C 1 51 ? 36.768 48.270 53.686 1.00 52.36 29 ALA C C 1
ATOM 3107 O O . ALA C 1 51 ? 37.846 47.746 54.042 1.00 52.07 29 ALA C O 1
ATOM 3109 N N . ARG C 1 52 ? 35.577 47.796 54.034 1.00 51.58 30 ARG C N 1
ATOM 3110 C CA . ARG C 1 52 ? 35.433 46.539 54.745 1.00 52.46 30 ARG C CA 1
ATOM 3111 C C . ARG C 1 52 ? 36.026 45.301 53.970 1.00 51.89 30 ARG C C 1
ATOM 3112 O O . ARG C 1 52 ? 36.814 44.516 54.538 1.00 51.35 30 ARG C O 1
ATOM 3120 N N . LEU C 1 53 ? 35.657 45.150 52.699 1.00 51.02 31 LEU C N 1
ATOM 3121 C CA . LEU C 1 53 ? 36.253 44.149 51.813 1.00 51.92 31 LEU C CA 1
ATOM 3122 C C . LEU C 1 53 ? 37.755 44.293 51.752 1.00 52.78 31 LEU C C 1
ATOM 3123 O O . LEU C 1 53 ? 38.465 43.316 51.940 1.00 52.88 31 LEU C O 1
ATOM 3128 N N . CYS C 1 54 ? 38.264 45.485 51.500 1.00 53.46 32 CYS C N 1
ATOM 3129 C CA . CYS C 1 54 ? 39.706 45.620 51.451 1.00 55.89 32 CYS C CA 1
ATOM 3130 C C . CYS C 1 54 ? 40.349 45.240 52.773 1.00 56.78 32 CYS C C 1
ATOM 3131 O O . CYS C 1 54 ? 41.380 44.565 52.777 1.00 58.15 32 CYS C O 1
ATOM 3134 N N . HIS C 1 55 ? 39.746 45.647 53.892 1.00 56.71 33 HIS C N 1
ATOM 3135 C CA . HIS C 1 55 ? 40.358 45.378 55.184 1.00 57.32 33 HIS C CA 1
ATOM 3136 C C . HIS C 1 55 ? 40.474 43.843 55.367 1.00 56.86 33 HIS C C 1
ATOM 3137 O O . HIS C 1 55 ? 41.496 43.364 55.844 1.00 56.89 33 HIS C O 1
ATOM 3144 N N . ASP C 1 56 ? 39.435 43.096 54.967 1.00 56.02 34 ASP C N 1
ATOM 3145 C CA . ASP C 1 56 ? 39.349 41.655 55.170 1.00 55.12 34 ASP C CA 1
ATOM 3146 C C . ASP C 1 56 ? 40.358 40.929 54.273 1.00 53.54 34 ASP C C 1
ATOM 3147 O O . ASP C 1 56 ? 40.969 39.956 54.710 1.00 53.25 34 ASP C O 1
ATOM 3152 N N . PHE C 1 57 ? 40.529 41.377 53.019 1.00 52.19 35 PHE C N 1
ATOM 3153 C CA . PHE C 1 57 ? 41.483 40.729 52.087 1.00 50.50 35 PHE C CA 1
ATOM 3154 C C . PHE C 1 57 ? 42.927 41.129 52.262 1.00 50.96 35 PHE C C 1
ATOM 3155 O O . PHE C 1 57 ? 43.817 40.381 51.864 1.00 51.23 35 PHE C O 1
ATOM 3163 N N . ILE C 1 58 ? 43.189 42.314 52.808 1.00 51.46 36 ILE C N 1
ATOM 3164 C CA . ILE C 1 58 ? 44.565 42.789 52.886 1.00 52.82 36 ILE C CA 1
ATOM 3165 C C . ILE C 1 58 ? 45.435 41.912 53.823 1.00 52.89 36 ILE C C 1
ATOM 3166 O O . ILE C 1 58 ? 46.567 41.604 53.498 1.00 53.35 36 ILE C O 1
ATOM 3171 N N . SER C 1 59 ? 44.878 41.437 54.925 1.00 51.96 37 SER C N 1
ATOM 3172 C CA . SER C 1 59 ? 45.664 40.614 55.821 1.00 52.43 37 SER C CA 1
ATOM 3173 C C . SER C 1 59 ? 46.244 39.391 55.121 1.00 51.74 37 SER C C 1
ATOM 3174 O O . SER C 1 59 ? 47.424 39.225 55.129 1.00 51.86 37 SER C O 1
ATOM 3177 N N . PRO C 1 60 ? 45.402 38.544 54.514 1.00 51.54 38 PRO C N 1
ATOM 3178 C CA . PRO C 1 60 ? 46.051 37.359 53.934 1.00 51.55 38 PRO C CA 1
ATOM 3179 C C . PRO C 1 60 ? 46.988 37.682 52.766 1.00 51.62 38 PRO C C 1
ATOM 3180 O O . PRO C 1 60 ? 48.061 37.059 52.624 1.00 51.56 38 PRO C O 1
ATOM 3184 N N . ALA C 1 61 ? 46.625 38.711 52.011 1.00 51.57 39 ALA C N 1
ATOM 3185 C CA . ALA C 1 61 ? 47.390 39.151 50.852 1.00 51.71 39 ALA C CA 1
ATOM 3186 C C . ALA C 1 61 ? 48.742 39.690 51.269 1.00 51.94 39 ALA C C 1
ATOM 3187 O O . ALA C 1 61 ? 49.705 39.353 50.695 1.00 52.47 39 ALA C O 1
ATOM 3189 N N . SER C 1 62 ? 48.802 40.514 52.300 1.00 52.84 40 SER C N 1
ATOM 3190 C CA . SER C 1 62 ? 50.071 40.957 52.844 1.00 54.22 40 SER C CA 1
ATOM 3191 C C . SER C 1 62 ? 50.918 39.788 53.382 1.00 54.53 40 SER C C 1
ATOM 3192 O O . SER C 1 62 ? 52.157 39.760 53.208 1.00 55.89 40 SER C O 1
ATOM 3195 N N . ALA C 1 63 ? 50.280 38.819 54.045 1.00 54.38 41 ALA C N 1
ATOM 3196 C CA . ALA C 1 63 ? 51.020 37.639 54.557 1.00 53.85 41 ALA C CA 1
ATOM 3197 C C . ALA C 1 63 ? 51.717 36.878 53.421 1.00 54.95 41 ALA C C 1
ATOM 3198 O O . ALA C 1 63 ? 52.831 36.353 53.611 1.00 55.18 41 ALA C O 1
ATOM 3200 N N . ILE C 1 64 ? 51.071 36.807 52.250 1.00 55.59 42 ILE C N 1
ATOM 3201 C CA . ILE C 1 64 ? 51.659 36.112 51.124 1.00 56.63 42 ILE C CA 1
ATOM 3202 C C . ILE C 1 64 ? 52.939 36.818 50.710 1.00 59.09 42 ILE C C 1
ATOM 3203 O O . ILE C 1 64 ? 53.987 36.147 50.447 1.00 59.86 42 ILE C O 1
ATOM 3208 N N . VAL C 1 65 ? 52.890 38.154 50.643 1.00 60.45 43 VAL C N 1
ATOM 3209 C CA . VAL C 1 65 ? 54.095 38.848 50.256 1.00 60.51 43 VAL C CA 1
ATOM 3210 C C . VAL C 1 65 ? 55.109 38.827 51.362 1.00 60.21 43 VAL C C 1
ATOM 3211 O O . VAL C 1 65 ? 56.275 38.684 51.076 1.00 60.61 43 VAL C O 1
ATOM 3215 N N . SER C 1 66 ? 54.696 38.967 52.619 1.00 59.83 44 SER C N 1
ATOM 3216 C CA . SER C 1 66 ? 55.671 38.829 53.709 1.00 59.48 44 SER C CA 1
ATOM 3217 C C . SER C 1 66 ? 56.390 37.494 53.599 1.00 59.22 44 SER C C 1
ATOM 3218 O O . SER C 1 66 ? 57.607 37.436 53.675 1.00 59.05 44 SER C O 1
ATOM 3221 N N . GLY C 1 67 ? 55.618 36.444 53.349 1.00 59.03 45 GLY C N 1
ATOM 3222 C CA . GLY C 1 67 ? 56.146 35.111 53.124 1.00 60.14 45 GLY C CA 1
ATOM 3223 C C . GLY C 1 67 ? 57.148 35.005 51.991 1.00 61.05 45 GLY C C 1
ATOM 3224 O O . GLY C 1 67 ? 58.203 34.363 52.130 1.00 61.00 45 GLY C O 1
ATOM 3225 N N . LEU C 1 68 ? 56.835 35.633 50.865 1.00 61.91 46 LEU C N 1
ATOM 3226 C CA . LEU C 1 68 ? 57.761 35.625 49.723 1.00 61.82 46 LEU C CA 1
ATOM 3227 C C . LEU C 1 68 ? 59.072 36.346 50.046 1.00 61.89 46 LEU C C 1
ATOM 3228 O O . LEU C 1 68 ? 60.149 35.880 49.661 1.00 61.82 46 LEU C O 1
ATOM 3233 N N . ASP C 1 69 ? 58.961 37.463 50.769 1.00 61.87 47 ASP C N 1
ATOM 3234 C CA . ASP C 1 69 ? 60.107 38.255 51.178 1.00 62.15 47 ASP C CA 1
ATOM 3235 C C . ASP C 1 69 ? 60.990 37.386 52.033 1.00 61.93 47 ASP C C 1
ATOM 3236 O O . ASP C 1 69 ? 62.169 37.329 51.803 1.00 63.09 47 ASP C O 1
ATOM 3241 N N . LEU C 1 70 ? 60.409 36.660 52.981 1.00 61.77 48 LEU C N 1
ATOM 3242 C CA . LEU C 1 70 ? 61.159 35.658 53.727 1.00 61.74 48 LEU C CA 1
ATOM 3243 C C . LEU C 1 70 ? 61.914 34.592 52.899 1.00 62.38 48 LEU C C 1
ATOM 3244 O O . LEU C 1 70 ? 63.127 34.385 53.097 1.00 62.03 48 LEU C O 1
ATOM 3249 N N . LEU C 1 71 ? 61.249 33.942 51.959 1.00 63.74 49 LEU C N 1
ATOM 3250 C CA . LEU C 1 71 ? 61.946 32.943 51.103 1.00 65.44 49 LEU C CA 1
ATOM 3251 C C . LEU C 1 71 ? 63.168 33.480 50.345 1.00 67.86 49 LEU C C 1
ATOM 3252 O O . LEU C 1 71 ? 64.102 32.705 49.980 1.00 68.24 49 LEU C O 1
ATOM 3257 N N . GLU C 1 72 ? 63.162 34.802 50.176 1.00 69.70 50 GLU C N 1
ATOM 3258 C CA . GLU C 1 72 ? 64.148 35.564 49.410 1.00 72.23 50 GLU C CA 1
ATOM 3259 C C . GLU C 1 72 ? 65.287 36.114 50.248 1.00 72.10 50 GLU C C 1
ATOM 3260 O O . GLU C 1 72 ? 66.364 36.407 49.721 1.00 73.72 50 GLU C O 1
ATOM 3266 N N . ASP C 1 73 ? 65.025 36.327 51.529 1.00 71.12 51 ASP C N 1
ATOM 3267 C CA . ASP C 1 73 ? 66.029 36.789 52.452 1.00 70.49 51 ASP C CA 1
ATOM 3268 C C . ASP C 1 73 ? 66.949 35.605 52.811 1.00 71.01 51 ASP C C 1
ATOM 3269 O O . ASP C 1 73 ? 66.465 34.609 53.411 1.00 71.38 51 ASP C O 1
ATOM 3274 N N . PRO C 1 74 ? 68.254 35.691 52.437 1.00 71.20 52 PRO C N 1
ATOM 3275 C CA . PRO C 1 74 ? 69.310 34.723 52.811 1.00 71.65 52 PRO C CA 1
ATOM 3276 C C . PRO C 1 74 ? 69.572 34.657 54.330 1.00 72.00 52 PRO C C 1
ATOM 3277 O O . PRO C 1 74 ? 70.119 33.665 54.850 1.00 71.71 52 PRO C O 1
ATOM 3281 N N . SER C 1 75 ? 69.179 35.717 55.032 1.00 72.79 53 SER C N 1
ATOM 3282 C CA . SER C 1 75 ? 69.236 35.739 56.491 1.00 73.20 53 SER C CA 1
ATOM 3283 C C . SER C 1 75 ? 68.047 35.007 57.164 1.00 72.54 53 SER C C 1
ATOM 3284 O O . SER C 1 75 ? 68.067 34.793 58.387 1.00 73.53 53 SER C O 1
ATOM 3287 N N . ALA C 1 76 ? 67.025 34.591 56.397 1.00 71.01 54 ALA C N 1
ATOM 3288 C CA . ALA C 1 76 ? 65.762 34.097 57.029 1.00 69.63 54 ALA C CA 1
ATOM 3289 C C . ALA C 1 76 ? 65.480 32.630 56.757 1.00 68.65 54 ALA C C 1
ATOM 3290 O O . ALA C 1 76 ? 64.365 32.151 56.970 1.00 67.44 54 ALA C O 1
ATOM 3292 N N . GLN C 1 77 ? 66.498 31.929 56.280 1.00 68.99 55 GLN C N 1
ATOM 3293 C CA . GLN C 1 77 ? 66.332 30.571 55.805 1.00 69.61 55 GLN C CA 1
ATOM 3294 C C . GLN C 1 77 ? 65.992 29.582 56.932 1.00 69.41 55 GLN C C 1
ATOM 3295 O O . GLN C 1 77 ? 65.440 28.530 56.633 1.00 70.33 55 GLN C O 1
ATOM 3301 N N . ASP C 1 78 ? 66.220 29.933 58.212 1.00 68.56 56 ASP C N 1
ATOM 3302 C CA . ASP C 1 78 ? 65.670 29.075 59.306 1.00 68.93 56 ASP C CA 1
ATOM 3303 C C . ASP C 1 78 ? 64.117 29.013 59.328 1.00 66.78 56 ASP C C 1
ATOM 3304 O O . ASP C 1 78 ? 63.565 28.110 59.941 1.00 66.29 56 ASP C O 1
ATOM 3309 N N . MET C 1 79 ? 63.445 29.976 58.677 1.00 64.86 57 MET C N 1
ATOM 3310 C CA . MET C 1 79 ? 61.968 30.046 58.609 1.00 63.42 57 MET C CA 1
ATOM 3311 C C . MET C 1 79 ? 61.385 29.688 57.259 1.00 62.51 57 MET C C 1
ATOM 3312 O O . MET C 1 79 ? 60.239 30.038 56.963 1.00 62.70 57 MET C O 1
ATOM 3317 N N . ARG C 1 80 ? 62.160 29.029 56.423 1.00 62.11 58 ARG C N 1
ATOM 3318 C CA . ARG C 1 80 ? 61.722 28.729 55.067 1.00 61.69 58 ARG C CA 1
ATOM 3319 C C . ARG C 1 80 ? 60.433 27.930 55.034 1.00 60.58 58 ARG C C 1
ATOM 3320 O O . ARG C 1 80 ? 59.510 28.233 54.255 1.00 59.44 58 ARG C O 1
ATOM 3328 N N . ASP C 1 81 ? 60.343 26.938 55.910 1.00 58.89 59 ASP C N 1
ATOM 3329 C CA . ASP C 1 81 ? 59.152 26.110 55.982 1.00 58.32 59 ASP C CA 1
ATOM 3330 C C . ASP C 1 81 ? 57.894 26.892 56.415 1.00 55.93 59 ASP C C 1
ATOM 3331 O O . ASP C 1 81 ? 56.880 26.817 55.767 1.00 55.41 59 ASP C O 1
ATOM 3336 N N . ASP C 1 82 ? 57.990 27.668 57.475 1.00 55.02 60 ASP C N 1
ATOM 3337 C CA . ASP C 1 82 ? 56.830 28.385 57.965 1.00 54.55 60 ASP C CA 1
ATOM 3338 C C . ASP C 1 82 ? 56.385 29.496 57.000 1.00 54.67 60 ASP C C 1
ATOM 3339 O O . ASP C 1 82 ? 55.178 29.778 56.854 1.00 54.92 60 ASP C O 1
ATOM 3344 N N . ALA C 1 83 ? 57.345 30.094 56.325 1.00 54.27 61 ALA C N 1
ATOM 3345 C CA . ALA C 1 83 ? 57.029 31.102 55.288 1.00 55.22 61 ALA C CA 1
ATOM 3346 C C . ALA C 1 83 ? 56.263 30.490 54.158 1.00 55.59 61 ALA C C 1
ATOM 3347 O O . ALA C 1 83 ? 55.286 31.074 53.710 1.00 55.29 61 ALA C O 1
ATOM 3349 N N . MET C 1 84 ? 56.712 29.320 53.687 1.00 56.34 62 MET C N 1
ATOM 3350 C CA . MET C 1 84 ? 56.000 28.604 52.645 1.00 57.21 62 MET C CA 1
ATOM 3351 C C . MET C 1 84 ? 54.600 28.153 53.077 1.00 57.03 62 MET C C 1
ATOM 3352 O O . MET C 1 84 ? 53.659 28.309 52.301 1.00 57.54 62 MET C O 1
ATOM 3357 N N . ASN C 1 85 ? 54.439 27.603 54.308 1.00 55.51 63 ASN C N 1
ATOM 3358 C CA . ASN C 1 85 ? 53.108 27.261 54.844 1.00 52.88 63 ASN C CA 1
ATOM 3359 C C . ASN C 1 85 ? 52.196 28.482 54.959 1.00 51.77 63 ASN C C 1
ATOM 3360 O O . ASN C 1 85 ? 50.969 28.385 54.778 1.00 51.36 63 ASN C O 1
ATOM 3365 N N . LEU C 1 86 ? 52.807 29.612 55.297 1.00 51.08 64 LEU C N 1
ATOM 3366 C CA . LEU C 1 86 ? 52.112 30.878 55.355 1.00 51.79 64 LEU C CA 1
ATOM 3367 C C . LEU C 1 86 ? 51.619 31.342 53.989 1.00 51.46 64 LEU C C 1
ATOM 3368 O O . LEU C 1 86 ? 50.453 31.748 53.863 1.00 49.52 64 LEU C O 1
ATOM 3373 N N . ILE C 1 87 ? 52.469 31.202 52.970 1.00 52.55 65 ILE C N 1
ATOM 3374 C CA . ILE C 1 87 ? 52.028 31.519 51.603 1.00 52.36 65 ILE C CA 1
ATOM 3375 C C . ILE C 1 87 ? 50.785 30.673 51.324 1.00 51.56 65 ILE C C 1
ATOM 3376 O O . ILE C 1 87 ? 49.756 31.204 50.827 1.00 49.97 65 ILE C O 1
ATOM 3381 N N . ALA C 1 88 ? 50.870 29.369 51.671 1.00 50.94 66 ALA C N 1
ATOM 3382 C CA . ALA C 1 88 ? 49.791 28.454 51.274 1.00 50.47 66 ALA C CA 1
ATOM 3383 C C . ALA C 1 88 ? 48.538 28.597 52.108 1.00 49.52 66 ALA C C 1
ATOM 3384 O O . ALA C 1 88 ? 47.446 28.474 51.572 1.00 49.02 66 ALA C O 1
ATOM 3386 N N . SER C 1 89 ? 48.681 28.804 53.407 1.00 49.30 67 SER C N 1
ATOM 3387 C CA . SER C 1 89 ? 47.480 29.034 54.198 1.00 49.80 67 SER C CA 1
ATOM 3388 C C . SER C 1 89 ? 46.819 30.369 53.841 1.00 49.82 67 SER C C 1
ATOM 3389 O O . SER C 1 89 ? 45.588 30.422 53.747 1.00 50.46 67 SER C O 1
ATOM 3392 N N . SER C 1 90 ? 47.601 31.433 53.633 1.00 49.47 68 SER C N 1
ATOM 3393 C CA . SER C 1 90 ? 47.006 32.706 53.233 1.00 49.94 68 SER C CA 1
ATOM 3394 C C . SER C 1 90 ? 46.252 32.676 51.868 1.00 49.89 68 SER C C 1
ATOM 3395 O O . SER C 1 90 ? 45.202 33.329 51.687 1.00 49.96 68 SER C O 1
ATOM 3398 N N . ALA C 1 91 ? 46.777 31.931 50.918 1.00 49.47 69 ALA C N 1
ATOM 3399 C CA . ALA C 1 91 ? 46.052 31.689 49.704 1.00 50.48 69 ALA C CA 1
ATOM 3400 C C . ALA C 1 91 ? 44.724 30.962 49.888 1.00 51.58 69 ALA C C 1
ATOM 3401 O O . ALA C 1 91 ? 43.771 31.307 49.172 1.00 50.64 69 ALA C O 1
ATOM 3403 N N . ARG C 1 92 ? 44.625 29.963 50.806 1.00 51.85 70 ARG C N 1
ATOM 3404 C CA . ARG C 1 92 ? 43.351 29.286 50.951 1.00 51.99 70 ARG C CA 1
ATOM 3405 C C . ARG C 1 92 ? 42.422 30.241 51.638 1.00 49.93 70 ARG C C 1
ATOM 3406 O O . ARG C 1 92 ? 41.250 30.297 51.296 1.00 47.43 70 ARG C O 1
ATOM 3414 N N . LYS C 1 93 ? 42.948 30.967 52.618 1.00 50.29 71 LYS C N 1
ATOM 3415 C CA . LYS C 1 93 ? 42.150 31.954 53.320 1.00 49.42 71 LYS C CA 1
ATOM 3416 C C . LYS C 1 93 ? 41.548 32.954 52.331 1.00 50.15 71 LYS C C 1
ATOM 3417 O O . LYS C 1 93 ? 40.316 33.166 52.287 1.00 50.95 71 LYS C O 1
ATOM 3423 N N . LEU C 1 94 ? 42.385 33.530 51.489 1.00 50.69 72 LEU C N 1
ATOM 3424 C CA . LEU C 1 94 ? 41.829 34.355 50.396 1.00 52.31 72 LEU C CA 1
ATOM 3425 C C . LEU C 1 94 ? 40.756 33.675 49.600 1.00 51.94 72 LEU C C 1
ATOM 3426 O O . LEU C 1 94 ? 39.687 34.247 49.409 1.00 51.75 72 LEU C O 1
ATOM 3431 N N . ALA C 1 95 ? 41.016 32.463 49.131 1.00 51.95 73 ALA C N 1
ATOM 3432 C CA . ALA C 1 95 ? 39.962 31.798 48.335 1.00 52.11 73 ALA C CA 1
ATOM 3433 C C . ALA C 1 95 ? 38.699 31.575 49.161 1.00 51.56 73 ALA C C 1
ATOM 3434 O O . ALA C 1 95 ? 37.582 31.667 48.619 1.00 52.73 73 ALA C O 1
ATOM 3436 N N . ASP C 1 96 ? 38.825 31.290 50.456 1.00 50.67 74 ASP C N 1
ATOM 3437 C CA . ASP C 1 96 ? 37.600 31.125 51.233 1.00 50.96 74 ASP C CA 1
ATOM 3438 C C . ASP C 1 96 ? 36.800 32.451 51.333 1.00 51.54 74 ASP C C 1
ATOM 3439 O O . ASP C 1 96 ? 35.559 32.486 51.146 1.00 51.82 74 ASP C O 1
ATOM 3444 N N . LEU C 1 97 ? 37.509 33.521 51.652 1.00 51.19 75 LEU C N 1
ATOM 3445 C CA . LEU C 1 97 ? 36.894 34.843 51.776 1.00 53.71 75 LEU C CA 1
ATOM 3446 C C . LEU C 1 97 ? 36.264 35.366 50.476 1.00 53.03 75 LEU C C 1
ATOM 3447 O O . LEU C 1 97 ? 35.092 35.797 50.465 1.00 54.08 75 LEU C O 1
ATOM 3452 N N . LEU C 1 98 ? 37.010 35.283 49.398 1.00 52.76 76 LEU C N 1
ATOM 3453 C CA . LEU C 1 98 ? 36.507 35.713 48.071 1.00 52.50 76 LEU C CA 1
ATOM 3454 C C . LEU C 1 98 ? 35.235 34.982 47.686 1.00 52.59 76 LEU C C 1
ATOM 3455 O O . LEU C 1 98 ? 34.291 35.617 47.224 1.00 53.08 76 LEU C O 1
ATOM 3460 N N . GLN C 1 99 ? 35.168 33.666 47.954 1.00 51.45 77 GLN C N 1
ATOM 3461 C CA . GLN C 1 99 ? 34.063 32.880 47.483 1.00 50.33 77 GLN C CA 1
ATOM 3462 C C . GLN C 1 99 ? 32.870 33.232 48.337 1.00 48.83 77 GLN C C 1
ATOM 3463 O O . GLN C 1 99 ? 31.775 33.319 47.839 1.00 46.45 77 GLN C O 1
ATOM 3469 N N . PHE C 1 100 ? 33.088 33.415 49.650 1.00 48.46 78 PHE C N 1
ATOM 3470 C CA . PHE C 1 100 ? 32.002 33.869 50.540 1.00 48.12 78 PHE C CA 1
ATOM 3471 C C . PHE C 1 100 ? 31.463 35.249 50.099 1.00 47.43 78 PHE C C 1
ATOM 3472 O O . PHE C 1 100 ? 30.278 35.503 50.030 1.00 46.65 78 PHE C O 1
ATOM 3480 N N . THR C 1 101 ? 32.379 36.147 49.875 1.00 48.72 79 THR C N 1
ATOM 3481 C CA . THR C 1 101 ? 32.020 37.490 49.528 1.00 51.15 79 THR C CA 1
ATOM 3482 C C . THR C 1 101 ? 31.240 37.594 48.208 1.00 53.55 79 THR C C 1
ATOM 3483 O O . THR C 1 101 ? 30.287 38.354 48.176 1.00 54.64 79 THR C O 1
ATOM 3487 N N . ARG C 1 102 ? 31.601 36.842 47.152 1.00 54.56 80 ARG C N 1
ATOM 3488 C CA . ARG C 1 102 ? 30.868 36.925 45.869 1.00 55.63 80 ARG C CA 1
ATOM 3489 C C . ARG C 1 102 ? 29.379 36.835 46.082 1.00 54.46 80 ARG C C 1
ATOM 3490 O O . ARG C 1 102 ? 28.605 37.489 45.380 1.00 53.77 80 ARG C O 1
ATOM 3498 N N . VAL C 1 103 ? 28.980 35.971 47.028 1.00 53.46 81 VAL C N 1
ATOM 3499 C CA . VAL C 1 103 ? 27.580 35.666 47.263 1.00 51.75 81 VAL C CA 1
ATOM 3500 C C . VAL C 1 103 ? 27.003 36.550 48.370 1.00 52.31 81 VAL C C 1
ATOM 3501 O O . VAL C 1 103 ? 25.899 37.044 48.222 1.00 52.03 81 VAL C O 1
ATOM 3505 N N . ALA C 1 104 ? 27.713 36.664 49.505 1.00 52.35 82 ALA C N 1
ATOM 3506 C CA . ALA C 1 104 ? 27.232 37.450 50.643 1.00 51.92 82 ALA C CA 1
ATOM 3507 C C . ALA C 1 104 ? 27.043 38.948 50.320 1.00 51.77 82 ALA C C 1
ATOM 3508 O O . ALA C 1 104 ? 26.044 39.563 50.722 1.00 50.67 82 ALA C O 1
ATOM 3510 N N . PHE C 1 105 ? 28.011 39.512 49.608 1.00 51.84 83 PHE C N 1
ATOM 3511 C CA . PHE C 1 105 ? 27.982 40.923 49.239 1.00 53.54 83 PHE C CA 1
ATOM 3512 C C . PHE C 1 105 ? 27.871 41.234 47.722 1.00 55.65 83 PHE C C 1
ATOM 3513 O O . PHE C 1 105 ? 27.374 42.313 47.364 1.00 56.22 83 PHE C O 1
ATOM 3521 N N . GLY C 1 106 ? 28.380 40.367 46.847 1.00 56.70 84 GLY C N 1
ATOM 3522 C CA . GLY C 1 106 ? 28.403 40.718 45.441 1.00 60.86 84 GLY C CA 1
ATOM 3523 C C . GLY C 1 106 ? 27.403 39.995 44.569 1.00 63.57 84 GLY C C 1
ATOM 3524 O O . GLY C 1 106 ? 27.710 39.726 43.439 1.00 66.70 84 GLY C O 1
ATOM 3525 N N . ALA C 1 107 ? 26.239 39.673 45.086 1.00 65.16 85 ALA C N 1
ATOM 3526 C CA . ALA C 1 107 ? 25.278 38.927 44.334 1.00 67.30 85 ALA C CA 1
ATOM 3527 C C . ALA C 1 107 ? 24.446 39.878 43.538 1.00 70.80 85 ALA C C 1
ATOM 3528 O O . ALA C 1 107 ? 24.272 41.004 43.924 1.00 72.73 85 ALA C O 1
ATOM 3530 N N . SER C 1 108 ? 23.920 39.415 42.419 1.00 73.15 86 SER C N 1
ATOM 3531 C CA . SER C 1 108 ? 22.919 40.172 41.705 1.00 75.77 86 SER C CA 1
ATOM 3532 C C . SER C 1 108 ? 21.600 39.869 42.375 1.00 76.66 86 SER C C 1
ATOM 3533 O O . SER C 1 108 ? 21.222 38.724 42.493 1.00 78.94 86 SER C O 1
ATOM 3536 N N . ALA C 1 109 ? 20.905 40.889 42.833 1.00 77.26 87 ALA C N 1
ATOM 3537 C CA . ALA C 1 109 ? 19.647 40.671 43.523 1.00 77.88 87 ALA C CA 1
ATOM 3538 C C . ALA C 1 109 ? 18.560 40.069 42.647 1.00 77.98 87 ALA C C 1
ATOM 3539 O O . ALA C 1 109 ? 17.406 40.040 43.049 1.00 78.46 87 ALA C O 1
ATOM 3541 N N . SER C 1 110 ? 18.917 39.593 41.460 1.00 77.26 88 SER C N 1
ATOM 3542 C CA . SER C 1 110 ? 17.904 38.997 40.548 1.00 77.01 88 SER C CA 1
ATOM 3543 C C . SER C 1 110 ? 17.617 37.499 40.820 1.00 75.74 88 SER C C 1
ATOM 3544 O O . SER C 1 110 ? 18.508 36.766 41.196 1.00 75.98 88 SER C O 1
ATOM 3547 N N . ALA C 1 111 ? 16.372 37.052 40.635 1.00 74.93 89 ALA C N 1
ATOM 3548 C CA . ALA C 1 111 ? 15.947 35.735 41.172 1.00 73.36 89 ALA C CA 1
ATOM 3549 C C . ALA C 1 111 ? 16.681 34.489 40.707 1.00 71.83 89 ALA C C 1
ATOM 3550 O O . ALA C 1 111 ? 16.697 34.176 39.519 1.00 74.23 89 ALA C O 1
ATOM 3552 N N . GLU C 1 112 ? 17.184 33.734 41.668 1.00 70.20 90 GLU C N 1
ATOM 3553 C CA . GLU C 1 112 ? 18.136 32.658 41.419 1.00 69.26 90 GLU C CA 1
ATOM 3554 C C . GLU C 1 112 ? 18.121 31.863 42.724 1.00 67.06 90 GLU C C 1
ATOM 3555 O O . GLU C 1 112 ? 18.039 32.460 43.793 1.00 65.61 90 GLU C O 1
ATOM 3561 N N . ASN C 1 113 ? 18.105 30.545 42.629 1.00 65.44 91 ASN C N 1
ATOM 3562 C CA . ASN C 1 113 ? 18.145 29.692 43.795 1.00 65.02 91 ASN C CA 1
ATOM 3563 C C . ASN C 1 113 ? 19.562 29.252 44.048 1.00 64.06 91 ASN C C 1
ATOM 3564 O O . ASN C 1 113 ? 20.359 29.231 43.103 1.00 64.52 91 ASN C O 1
ATOM 3569 N N . PHE C 1 114 ? 19.876 28.925 45.313 1.00 62.00 92 PHE C N 1
ATOM 3570 C CA . PHE C 1 114 ? 21.174 28.367 45.696 1.00 59.93 92 PHE C CA 1
ATOM 3571 C C . PHE C 1 114 ? 20.914 27.062 46.424 1.00 60.14 92 PHE C C 1
ATOM 3572 O O . PHE C 1 114 ? 19.794 26.862 46.949 1.00 61.67 92 PHE C O 1
ATOM 3580 N N . ASP C 1 115 ? 21.920 26.175 46.438 1.00 58.20 93 ASP C N 1
ATOM 3581 C CA . ASP C 1 115 ? 21.883 24.946 47.182 1.00 57.94 93 ASP C CA 1
ATOM 3582 C C . ASP C 1 115 ? 22.420 25.247 48.593 1.00 57.00 93 ASP C C 1
ATOM 3583 O O . ASP C 1 115 ? 23.566 25.739 48.770 1.00 55.55 93 ASP C O 1
ATOM 3588 N N . SER C 1 116 ? 21.634 24.910 49.603 1.00 55.54 94 SER C N 1
ATOM 3589 C CA . SER C 1 116 ? 22.050 25.231 50.950 1.00 54.61 94 SER C CA 1
ATOM 3590 C C . SER C 1 116 ? 23.364 24.531 51.330 1.00 54.30 94 SER C C 1
ATOM 3591 O O . SER C 1 116 ? 24.129 25.097 52.087 1.00 52.95 94 SER C O 1
ATOM 3594 N N . ARG C 1 117 ? 23.623 23.328 50.798 1.00 54.47 95 ARG C N 1
ATOM 3595 C CA . ARG C 1 117 ? 24.869 22.632 51.044 1.00 55.33 95 ARG C CA 1
ATOM 3596 C C . ARG C 1 117 ? 26.006 23.522 50.572 1.00 55.93 95 ARG C C 1
ATOM 3597 O O . ARG C 1 117 ? 27.120 23.487 51.132 1.00 55.70 95 ARG C O 1
ATOM 3605 N N . GLU C 1 118 ? 25.746 24.306 49.517 1.00 55.25 96 GLU C N 1
ATOM 3606 C CA . GLU C 1 118 ? 26.807 25.147 49.008 1.00 55.57 96 GLU C CA 1
ATOM 3607 C C . GLU C 1 118 ? 26.972 26.375 49.917 1.00 53.60 96 GLU C C 1
ATOM 3608 O O . GLU C 1 118 ? 28.082 26.877 50.109 1.00 52.52 96 GLU C O 1
ATOM 3614 N N . LEU C 1 119 ? 25.862 26.825 50.488 1.00 51.84 97 LEU C N 1
ATOM 3615 C CA . LEU C 1 119 ? 25.889 27.910 51.435 1.00 51.51 97 LEU C CA 1
ATOM 3616 C C . LEU C 1 119 ? 26.721 27.456 52.658 1.00 51.66 97 LEU C C 1
ATOM 3617 O O . LEU C 1 119 ? 27.646 28.192 53.115 1.00 50.91 97 LEU C O 1
ATOM 3622 N N . GLU C 1 120 ? 26.494 26.207 53.107 1.00 51.21 98 GLU C N 1
ATOM 3623 C CA . GLU C 1 120 ? 27.271 25.651 54.226 1.00 51.00 98 GLU C CA 1
ATOM 3624 C C . GLU C 1 120 ? 28.752 25.684 53.895 1.00 51.01 98 GLU C C 1
ATOM 3625 O O . GLU C 1 120 ? 29.536 26.060 54.725 1.00 50.41 98 GLU C O 1
ATOM 3631 N N . LYS C 1 121 ? 29.140 25.268 52.695 1.00 50.32 99 LYS C N 1
ATOM 3632 C CA . LYS C 1 121 ? 30.565 25.312 52.289 1.00 50.26 99 LYS C CA 1
ATOM 3633 C C . LYS C 1 121 ? 31.215 26.728 52.439 1.00 48.53 99 LYS C C 1
ATOM 3634 O O . LYS C 1 121 ? 32.382 26.905 52.859 1.00 46.10 99 LYS C O 1
ATOM 3640 N N . LEU C 1 122 ? 30.445 27.712 52.010 1.00 46.99 100 LEU C N 1
ATOM 3641 C CA . LEU C 1 122 ? 30.869 29.102 52.025 1.00 48.73 100 LEU C CA 1
ATOM 3642 C C . LEU C 1 122 ? 31.032 29.637 53.487 1.00 47.97 100 LEU C C 1
ATOM 3643 O O . LEU C 1 122 ? 32.072 30.231 53.802 1.00 48.60 100 LEU C O 1
ATOM 3648 N N . ALA C 1 123 ? 30.022 29.402 54.330 1.00 45.94 101 ALA C N 1
ATOM 3649 C CA . ALA C 1 123 ? 30.099 29.740 55.745 1.00 46.58 101 ALA C CA 1
ATOM 3650 C C . ALA C 1 123 ? 31.174 29.007 56.486 1.00 46.80 101 ALA C C 1
ATOM 3651 O O . ALA C 1 123 ? 31.847 29.628 57.294 1.00 46.32 101 ALA C O 1
ATOM 3653 N N . GLN C 1 124 ? 31.317 27.699 56.256 1.00 46.10 102 GLN C N 1
ATOM 3654 C CA . GLN C 1 124 ? 32.400 26.935 56.841 1.00 46.66 102 GLN C CA 1
ATOM 3655 C C . GLN C 1 124 ? 33.804 27.479 56.471 1.00 47.92 102 GLN C C 1
ATOM 3656 O O . GLN C 1 124 ? 34.754 27.379 57.288 1.00 47.48 102 GLN C O 1
ATOM 3662 N N . GLY C 1 125 ? 33.961 28.008 55.238 1.00 47.91 103 GLY C N 1
ATOM 3663 C CA . GLY C 1 125 ? 35.249 28.534 54.798 1.00 47.35 103 GLY C CA 1
ATOM 3664 C C . GLY C 1 125 ? 35.621 29.782 55.641 1.00 48.80 103 GLY C C 1
ATOM 3665 O O . GLY C 1 125 ? 36.820 30.091 55.888 1.00 48.65 103 GLY C O 1
ATOM 3666 N N . VAL C 1 126 ? 34.589 30.500 56.062 1.00 47.88 104 VAL C N 1
ATOM 3667 C CA . VAL C 1 126 ? 34.762 31.750 56.813 1.00 49.45 104 VAL C CA 1
ATOM 3668 C C . VAL C 1 126 ? 35.069 31.390 58.257 1.00 48.14 104 VAL C C 1
ATOM 3669 O O . VAL C 1 126 ? 35.983 31.914 58.849 1.00 47.06 104 VAL C O 1
ATOM 3673 N N . PHE C 1 127 ? 34.357 30.413 58.782 1.00 49.22 105 PHE C N 1
ATOM 3674 C CA . PHE C 1 127 ? 34.578 29.980 60.170 1.00 48.54 105 PHE C CA 1
ATOM 3675 C C . PHE C 1 127 ? 35.929 29.349 60.370 1.00 47.66 105 PHE C C 1
ATOM 3676 O O . PHE C 1 127 ? 36.380 29.200 61.497 1.00 49.07 105 PHE C O 1
ATOM 3684 N N . ALA C 1 128 ? 36.563 28.955 59.279 1.00 46.21 106 ALA C N 1
ATOM 3685 C CA . ALA C 1 128 ? 37.795 28.220 59.331 1.00 45.34 106 ALA C CA 1
ATOM 3686 C C . ALA C 1 128 ? 38.861 29.195 59.710 1.00 45.50 106 ALA C C 1
ATOM 3687 O O . ALA C 1 128 ? 39.933 28.797 60.082 1.00 45.47 106 ALA C O 1
ATOM 3689 N N . HIS C 1 129 ? 38.568 30.495 59.640 1.00 45.30 107 HIS C N 1
ATOM 3690 C CA . HIS C 1 129 ? 39.618 31.462 59.986 1.00 45.31 107 HIS C CA 1
ATOM 3691 C C . HIS C 1 129 ? 39.361 32.356 61.199 1.00 44.80 107 HIS C C 1
ATOM 3692 O O . HIS C 1 129 ? 40.031 33.348 61.342 1.00 45.03 107 HIS C O 1
ATOM 3699 N N . VAL C 1 130 ? 38.434 31.957 62.078 1.00 44.99 108 VAL C N 1
ATOM 3700 C CA . VAL C 1 130 ? 38.163 32.651 63.323 1.00 44.35 108 VAL C CA 1
ATOM 3701 C C . VAL C 1 130 ? 38.109 31.529 64.419 1.00 45.62 108 VAL C C 1
ATOM 3702 O O . VAL C 1 130 ? 38.316 30.364 64.091 1.00 45.64 108 VAL C O 1
ATOM 3706 N N . ARG C 1 131 ? 37.855 31.870 65.701 1.00 45.33 109 ARG C N 1
ATOM 3707 C CA . ARG C 1 131 ? 37.788 30.916 66.811 1.00 44.62 109 ARG C CA 1
ATOM 3708 C C . ARG C 1 131 ? 36.482 30.113 66.923 1.00 44.30 109 ARG C C 1
ATOM 3709 O O . ARG C 1 131 ? 36.534 28.967 67.203 1.00 44.88 109 ARG C O 1
ATOM 3717 N N . PRO C 1 132 ? 35.299 30.711 66.754 1.00 44.43 110 PRO C N 1
ATOM 3718 C CA . PRO C 1 132 ? 34.123 29.857 67.015 1.00 45.79 110 PRO C CA 1
ATOM 3719 C C . PRO C 1 132 ? 33.950 28.647 66.019 1.00 46.38 110 PRO C C 1
ATOM 3720 O O . PRO C 1 132 ? 34.449 28.759 64.953 1.00 45.48 110 PRO C O 1
ATOM 3724 N N . THR C 1 133 ? 33.234 27.565 66.366 1.00 47.04 111 THR C N 1
ATOM 3725 C CA . THR C 1 133 ? 32.797 26.544 65.394 1.00 49.65 111 THR C CA 1
ATOM 3726 C C . THR C 1 133 ? 31.427 26.904 64.828 1.00 48.74 111 THR C C 1
ATOM 3727 O O . THR C 1 133 ? 30.673 27.632 65.434 1.00 48.52 111 THR C O 1
ATOM 3731 N N . LEU C 1 134 ? 31.110 26.308 63.689 1.00 47.64 112 LEU C N 1
ATOM 3732 C CA . LEU C 1 134 ? 29.807 26.408 63.107 1.00 47.68 112 LEU C CA 1
ATOM 3733 C C . LEU C 1 134 ? 29.076 25.077 63.221 1.00 47.63 112 LEU C C 1
ATOM 3734 O O . LEU C 1 134 ? 29.627 24.033 62.830 1.00 47.98 112 LEU C O 1
ATOM 3739 N N . ASP C 1 135 ? 27.853 25.135 63.730 1.00 47.38 113 ASP C N 1
ATOM 3740 C CA . ASP C 1 135 ? 26.911 24.043 63.778 1.00 47.94 113 ASP C CA 1
ATOM 3741 C C . ASP C 1 135 ? 25.795 24.385 62.785 1.00 48.41 113 ASP C C 1
ATOM 3742 O O . ASP C 1 135 ? 24.760 25.014 63.136 1.00 47.03 113 ASP C O 1
ATOM 3747 N N . TRP C 1 136 ? 25.961 23.938 61.546 1.00 49.26 114 TRP C N 1
ATOM 3748 C CA . TRP C 1 136 ? 24.968 24.222 60.527 1.00 51.52 114 TRP C CA 1
ATOM 3749 C C . TRP C 1 136 ? 23.831 23.219 60.475 1.00 51.53 114 TRP C C 1
ATOM 3750 O O . TRP C 1 136 ? 24.068 22.061 60.271 1.00 54.44 114 TRP C O 1
ATOM 3761 N N . GLN C 1 137 ? 22.597 23.648 60.594 1.00 52.59 115 GLN C N 1
ATOM 3762 C CA . GLN C 1 137 ? 21.476 22.725 60.808 1.00 52.82 115 GLN C CA 1
ATOM 3763 C C . GLN C 1 137 ? 20.342 22.862 59.782 1.00 54.32 115 GLN C C 1
ATOM 3764 O O . GLN C 1 137 ? 19.232 22.262 59.960 1.00 55.24 115 GLN C O 1
ATOM 3770 N N . ILE C 1 138 ? 20.588 23.614 58.717 1.00 54.16 116 ILE C N 1
ATOM 3771 C CA . ILE C 1 138 ? 19.648 23.696 57.599 1.00 55.74 116 ILE C CA 1
ATOM 3772 C C . ILE C 1 138 ? 19.644 22.377 56.778 1.00 56.54 116 ILE C C 1
ATOM 3773 O O . ILE C 1 138 ? 20.677 21.946 56.270 1.00 56.25 116 ILE C O 1
ATOM 3778 N N . GLU C 1 139 ? 18.492 21.726 56.708 1.00 58.43 117 GLU C N 1
ATOM 3779 C CA . GLU C 1 139 ? 18.337 20.520 55.877 1.00 61.17 117 GLU C CA 1
ATOM 3780 C C . GLU C 1 139 ? 18.609 20.877 54.436 1.00 60.48 117 GLU C C 1
ATOM 3781 O O . GLU C 1 139 ? 18.240 21.981 54.006 1.00 59.61 117 GLU C O 1
ATOM 3787 N N . PRO C 1 140 ? 19.222 19.946 53.675 1.00 60.44 118 PRO C N 1
ATOM 3788 C CA . PRO C 1 140 ? 19.634 20.318 52.320 1.00 60.15 118 PRO C CA 1
ATOM 3789 C C . PRO C 1 140 ? 18.432 20.677 51.486 1.00 60.10 118 PRO C C 1
ATOM 3790 O O . PRO C 1 140 ? 17.406 19.969 51.517 1.00 60.44 118 PRO C O 1
ATOM 3794 N N . GLN C 1 141 ? 18.521 21.803 50.787 1.00 58.72 119 GLN C N 1
ATOM 3795 C CA . GLN C 1 141 ? 17.362 22.287 50.105 1.00 58.57 119 GLN C CA 1
ATOM 3796 C C . GLN C 1 141 ? 17.841 23.481 49.334 1.00 58.88 119 GLN C C 1
ATOM 3797 O O . GLN C 1 141 ? 18.962 23.995 49.601 1.00 58.45 119 GLN C O 1
ATOM 3803 N N . ALA C 1 142 ? 17.047 23.840 48.317 1.00 59.13 120 ALA C N 1
ATOM 3804 C CA . ALA C 1 142 ? 17.238 25.007 47.477 1.00 58.55 120 ALA C CA 1
ATOM 3805 C C . ALA C 1 142 ? 16.750 26.233 48.277 1.00 58.60 120 ALA C C 1
ATOM 3806 O O . ALA C 1 142 ? 15.713 26.155 48.979 1.00 58.85 120 ALA C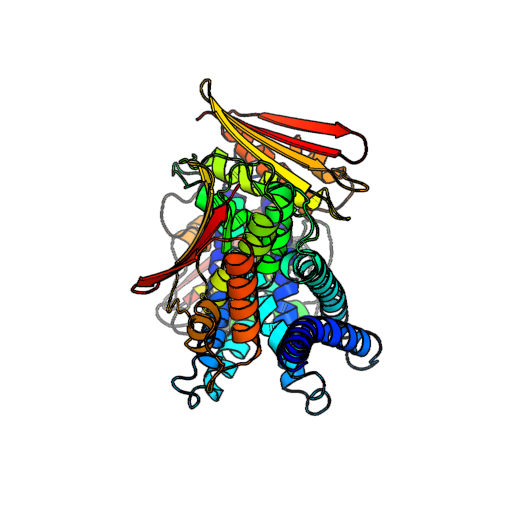 O 1
ATOM 3808 N N . MET C 1 143 ? 17.485 27.349 48.186 1.00 57.43 121 MET C N 1
ATOM 3809 C CA . MET C 1 143 ? 17.121 28.563 48.898 1.00 56.58 121 MET C CA 1
ATOM 3810 C C . MET C 1 143 ? 17.116 29.726 47.905 1.00 56.46 121 MET C C 1
ATOM 3811 O O . MET C 1 143 ? 17.920 29.767 46.999 1.00 57.39 121 MET C O 1
ATOM 3816 N N . ASN C 1 144 ? 16.187 30.661 48.058 1.00 56.76 122 ASN C N 1
ATOM 3817 C CA . ASN C 1 144 ? 16.093 31.765 47.146 1.00 55.90 122 ASN C CA 1
ATOM 3818 C C . ASN C 1 144 ? 17.130 32.797 47.483 1.00 55.84 122 ASN C C 1
ATOM 3819 O O . ASN C 1 144 ? 17.869 32.658 48.502 1.00 55.55 122 ASN C O 1
ATOM 3824 N N . LYS C 1 145 ? 17.224 33.797 46.593 1.00 55.14 123 LYS C N 1
ATOM 3825 C CA . LYS C 1 145 ? 18.277 34.846 46.604 1.00 56.28 123 LYS C CA 1
ATOM 3826 C C . LYS C 1 145 ? 18.371 35.637 47.943 1.00 55.08 123 LYS C C 1
ATOM 3827 O O . LYS C 1 145 ? 19.460 35.780 48.512 1.00 55.24 123 LYS C O 1
ATOM 3833 N N . PRO C 1 146 ? 17.228 36.171 48.404 1.00 54.11 124 PRO C N 1
ATOM 3834 C CA . PRO C 1 146 ? 17.324 36.926 49.655 1.00 54.17 124 PRO C CA 1
ATOM 3835 C C . PRO C 1 146 ? 17.712 35.994 50.817 1.00 55.02 124 PRO C C 1
ATOM 3836 O O . PRO C 1 146 ? 18.535 36.378 51.621 1.00 57.26 124 PRO C O 1
ATOM 3840 N N . SER C 1 147 ? 17.164 34.780 50.867 1.00 55.11 125 SER C N 1
ATOM 3841 C CA . SER C 1 147 ? 17.471 33.795 51.877 1.00 54.69 125 SER C CA 1
ATOM 3842 C C . SER C 1 147 ? 18.954 33.483 51.934 1.00 54.06 125 SER C C 1
ATOM 3843 O O . SER C 1 147 ? 19.514 33.265 53.028 1.00 53.09 125 SER C O 1
ATOM 3846 N N . SER C 1 148 ? 19.584 33.458 50.757 1.00 53.15 126 SER C N 1
ATOM 3847 C CA . SER C 1 148 ? 20.931 32.917 50.659 1.00 51.78 126 SER C CA 1
ATOM 3848 C C . SER C 1 148 ? 21.893 33.993 51.061 1.00 51.51 126 SER C C 1
ATOM 3849 O O . SER C 1 148 ? 22.877 33.721 51.740 1.00 52.67 126 SER C O 1
ATOM 3852 N N . ARG C 1 149 ? 21.622 35.208 50.591 1.00 50.94 127 ARG C N 1
ATOM 3853 C CA . ARG C 1 149 ? 22.371 36.384 50.982 1.00 51.05 127 ARG C CA 1
ATOM 3854 C C . ARG C 1 149 ? 22.222 36.660 52.466 1.00 50.68 127 ARG C C 1
ATOM 3855 O O . ARG C 1 149 ? 23.220 37.024 53.096 1.00 50.18 127 ARG C O 1
ATOM 3863 N N . ALA C 1 150 ? 21.003 36.488 53.003 1.00 49.24 128 ALA C N 1
ATOM 3864 C CA . ALA C 1 150 ? 20.798 36.696 54.423 1.00 48.53 128 ALA C CA 1
ATOM 3865 C C . ALA C 1 150 ? 21.613 35.747 55.266 1.00 48.19 128 ALA C C 1
ATOM 3866 O O . ALA C 1 150 ? 22.246 36.176 56.202 1.00 49.48 128 ALA C O 1
ATOM 3868 N N . VAL C 1 151 ? 21.564 34.454 54.967 1.00 48.29 129 VAL C N 1
ATOM 3869 C CA . VAL C 1 151 ? 22.035 33.441 55.859 1.00 48.05 129 VAL C CA 1
ATOM 3870 C C . VAL C 1 151 ? 23.540 33.519 55.904 1.00 48.64 129 VAL C C 1
ATOM 3871 O O . VAL C 1 151 ? 24.145 33.286 56.935 1.00 48.98 129 VAL C O 1
ATOM 3875 N N . LEU C 1 152 ? 24.171 33.849 54.791 1.00 48.73 130 LEU C N 1
ATOM 3876 C CA . LEU C 1 152 ? 25.616 34.003 54.814 1.00 48.26 130 LEU C CA 1
ATOM 3877 C C . LEU C 1 152 ? 26.063 35.217 55.672 1.00 48.73 130 LEU C C 1
ATOM 3878 O O . LEU C 1 152 ? 27.074 35.133 56.414 1.00 47.66 130 LEU C O 1
ATOM 3883 N N . ASN C 1 153 ? 25.355 36.338 55.569 1.00 47.41 131 ASN C N 1
ATOM 3884 C CA . ASN C 1 153 ? 25.754 37.481 56.381 1.00 49.21 131 ASN C CA 1
ATOM 3885 C C . ASN C 1 153 ? 25.449 37.239 57.863 1.00 49.65 131 ASN C C 1
ATOM 3886 O O . ASN C 1 153 ? 26.233 37.586 58.712 1.00 50.51 131 ASN C O 1
ATOM 3891 N N . ILE C 1 154 ? 24.320 36.605 58.145 1.00 50.05 132 ILE C N 1
ATOM 3892 C CA . ILE C 1 154 ? 23.899 36.308 59.500 1.00 50.47 132 ILE C CA 1
ATOM 3893 C C . ILE C 1 154 ? 24.852 35.325 60.155 1.00 51.13 132 ILE C C 1
ATOM 3894 O O . ILE C 1 154 ? 25.175 35.451 61.328 1.00 52.27 132 ILE C O 1
ATOM 3899 N N . ALA C 1 155 ? 25.311 34.319 59.414 1.00 51.41 133 ALA C N 1
ATOM 3900 C CA . ALA C 1 155 ? 26.250 33.370 59.983 1.00 49.82 133 ALA C CA 1
ATOM 3901 C C . ALA C 1 155 ? 27.548 34.095 60.335 1.00 49.63 133 ALA C C 1
ATOM 3902 O O . ALA C 1 155 ? 28.172 33.804 61.362 1.00 49.17 133 ALA C O 1
ATOM 3904 N N . GLN C 1 156 ? 27.963 35.043 59.516 1.00 48.68 134 GLN C N 1
ATOM 3905 C CA . GLN C 1 156 ? 29.241 35.724 59.826 1.00 49.08 134 GLN C CA 1
ATOM 3906 C C . GLN C 1 156 ? 29.087 36.752 61.005 1.00 48.33 134 GLN C C 1
ATOM 3907 O O . GLN C 1 156 ? 29.965 36.901 61.866 1.00 46.67 134 GLN C O 1
ATOM 3913 N N . ILE C 1 157 ? 27.948 37.412 61.037 1.00 48.71 135 ILE C N 1
ATOM 3914 C CA . ILE C 1 157 ? 27.625 38.297 62.200 1.00 48.87 135 ILE C CA 1
ATOM 3915 C C . ILE C 1 157 ? 27.656 37.471 63.484 1.00 49.49 135 ILE C C 1
ATOM 3916 O O . ILE C 1 157 ? 28.190 37.917 64.479 1.00 48.60 135 ILE C O 1
ATOM 3921 N N . ALA C 1 158 ? 27.133 36.236 63.425 1.00 48.88 136 ALA C N 1
ATOM 3922 C CA . ALA C 1 158 ? 27.245 35.318 64.559 1.00 48.60 136 ALA C CA 1
ATOM 3923 C C . ALA C 1 158 ? 28.732 34.941 64.816 1.00 49.22 136 ALA C C 1
ATOM 3924 O O . ALA C 1 158 ? 29.195 35.033 65.947 1.00 51.13 136 ALA C O 1
ATOM 3926 N N . ALA C 1 159 ? 29.523 34.613 63.814 1.00 47.16 137 ALA C N 1
ATOM 3927 C CA . ALA C 1 159 ? 30.971 34.419 64.066 1.00 46.49 137 ALA C CA 1
ATOM 3928 C C . ALA C 1 159 ? 31.596 35.653 64.813 1.00 48.22 137 ALA C C 1
ATOM 3929 O O . ALA C 1 159 ? 32.284 35.516 65.871 1.00 48.18 137 ALA C O 1
ATOM 3931 N N . SER C 1 160 ? 31.278 36.841 64.313 1.00 47.90 138 SER C N 1
ATOM 3932 C CA . SER C 1 160 ? 31.838 38.067 64.780 1.00 49.02 138 SER C CA 1
ATOM 3933 C C . SER C 1 160 ? 31.349 38.457 66.181 1.00 50.00 138 SER C C 1
ATOM 3934 O O . SER C 1 160 ? 31.961 39.271 66.791 1.00 50.26 138 SER C O 1
ATOM 3937 N N . ALA C 1 161 ? 30.249 37.874 66.642 1.00 49.93 139 ALA C N 1
ATOM 3938 C CA . ALA C 1 161 ? 29.745 38.062 67.955 1.00 50.77 139 ALA C CA 1
ATOM 3939 C C . ALA C 1 161 ? 30.459 37.173 68.971 1.00 51.20 139 ALA C C 1
ATOM 3940 O O . ALA C 1 161 ? 30.157 37.244 70.180 1.00 51.32 139 ALA C O 1
ATOM 3942 N N . LEU C 1 162 ? 31.381 36.355 68.502 1.00 51.08 140 LEU C N 1
ATOM 3943 C CA . LEU C 1 162 ? 32.129 35.412 69.352 1.00 51.96 140 LEU C CA 1
ATOM 3944 C C . LEU C 1 162 ? 33.637 35.617 69.331 1.00 52.42 140 LEU C C 1
ATOM 3945 O O . LEU C 1 162 ? 34.407 34.699 68.995 1.00 54.30 140 LEU C O 1
ATOM 3950 N N . PRO C 1 163 ? 34.091 36.803 69.740 1.00 53.54 141 PRO C N 1
ATOM 3951 C CA . PRO C 1 163 ? 35.539 37.148 69.707 1.00 54.22 141 PRO C CA 1
ATOM 3952 C C . PRO C 1 163 ? 36.417 36.203 70.585 1.00 54.40 141 PRO C C 1
ATOM 3953 O O . PRO C 1 163 ? 37.698 36.042 70.350 1.00 54.71 141 PRO C O 1
ATOM 3957 N N . ALA C 1 164 ? 35.773 35.588 71.577 1.00 50.70 142 ALA C N 1
ATOM 3958 C CA . ALA C 1 164 ? 36.507 34.670 72.404 1.00 51.36 142 ALA C CA 1
ATOM 3959 C C . ALA C 1 164 ? 36.129 33.198 72.203 1.00 51.07 142 ALA C C 1
ATOM 3960 O O . ALA C 1 164 ? 36.250 32.414 73.135 1.00 51.42 142 ALA C O 1
ATOM 3962 N N . GLY C 1 165 ? 35.655 32.820 71.017 1.00 49.82 143 GLY C N 1
ATOM 3963 C CA . GLY C 1 165 ? 35.317 31.429 70.782 1.00 49.16 143 GLY C CA 1
ATOM 3964 C C . GLY C 1 165 ? 33.894 31.104 71.192 1.00 50.24 143 GLY C C 1
ATOM 3965 O O . GLY C 1 165 ? 33.140 31.979 71.700 1.00 49.87 143 GLY C O 1
ATOM 3966 N N . GLY C 1 166 ? 33.533 29.833 70.979 1.00 49.84 144 GLY C N 1
ATOM 3967 C CA . GLY C 1 166 ? 32.199 29.346 71.202 1.00 49.93 144 GLY C CA 1
ATOM 3968 C C . GLY C 1 166 ? 31.623 28.752 69.926 1.00 50.85 144 GLY C C 1
ATOM 3969 O O . GLY C 1 166 ? 32.401 28.351 68.980 1.00 50.14 144 GLY C O 1
ATOM 3970 N N . VAL C 1 167 ? 30.277 28.707 69.908 1.00 50.38 145 VAL C N 1
ATOM 3971 C CA . VAL C 1 167 ? 29.464 28.014 68.892 1.00 51.21 145 VAL C CA 1
ATOM 3972 C C . VAL C 1 167 ? 28.368 28.866 68.301 1.00 51.59 145 VAL C C 1
ATOM 3973 O O . VAL C 1 167 ? 27.474 29.372 69.029 1.00 50.80 145 VAL C O 1
ATOM 3977 N N . ALA C 1 168 ? 28.365 28.933 66.971 1.00 51.40 146 ALA C N 1
ATOM 3978 C CA . ALA C 1 168 ? 27.273 29.536 66.210 1.00 50.28 146 ALA C CA 1
ATOM 3979 C C . ALA C 1 168 ? 26.450 28.425 65.568 1.00 50.93 146 ALA C C 1
ATOM 3980 O O . ALA C 1 168 ? 26.971 27.643 64.782 1.00 50.68 146 ALA C O 1
ATOM 3982 N N . THR C 1 169 ? 25.174 28.357 65.927 1.00 51.76 147 THR C N 1
ATOM 3983 C CA . THR C 1 169 ? 24.241 27.359 65.466 1.00 52.85 147 THR C CA 1
ATOM 3984 C C . THR C 1 169 ? 23.362 28.075 64.431 1.00 54.33 147 THR C C 1
ATOM 3985 O O . THR C 1 169 ? 22.798 29.109 64.736 1.00 54.27 147 THR C O 1
ATOM 3989 N N . VAL C 1 170 ? 23.335 27.590 63.175 1.00 55.20 148 VAL C N 1
ATOM 3990 C CA . VAL C 1 170 ? 22.564 28.254 62.108 1.00 54.06 148 VAL C CA 1
ATOM 3991 C C . VAL C 1 170 ? 21.413 27.352 61.729 1.00 55.27 148 VAL C C 1
ATOM 3992 O O . VAL C 1 170 ? 21.625 26.199 61.376 1.00 54.20 148 VAL C O 1
ATOM 3996 N N . LYS C 1 171 ? 20.189 27.856 61.910 1.00 56.04 149 LYS C N 1
ATOM 3997 C CA . LYS C 1 171 ? 18.975 27.113 61.602 1.00 56.75 149 LYS C CA 1
ATOM 3998 C C . LYS C 1 171 ? 18.250 27.869 60.499 1.00 56.34 149 LYS C C 1
ATOM 3999 O O . LYS C 1 171 ? 18.398 29.099 60.371 1.00 53.69 149 LYS C O 1
ATOM 4005 N N . GLY C 1 172 ? 17.471 27.128 59.713 1.00 56.90 150 GLY C N 1
ATOM 4006 C CA . GLY C 1 172 ? 16.738 27.715 58.597 1.00 58.89 150 GLY C CA 1
ATOM 4007 C C . GLY C 1 172 ? 15.689 26.758 58.109 1.00 60.44 150 GLY C C 1
ATOM 4008 O O . GLY C 1 172 ? 15.993 25.625 57.808 1.00 61.57 150 GLY C O 1
ATOM 4009 N N . VAL C 1 173 ? 14.455 27.228 58.037 1.00 62.38 151 VAL C N 1
ATOM 4010 C CA . VAL C 1 173 ? 13.292 26.415 57.720 1.00 64.05 151 VAL C CA 1
ATOM 4011 C C . VAL C 1 173 ? 12.357 27.179 56.746 1.00 64.54 151 VAL C C 1
ATOM 4012 O O . VAL C 1 173 ? 12.092 28.360 56.933 1.00 63.61 151 VAL C O 1
ATOM 4016 N N . ALA C 1 174 ? 11.884 26.504 55.692 1.00 65.89 152 ALA C N 1
ATOM 4017 C CA . ALA C 1 174 ? 10.891 27.097 54.782 1.00 67.24 152 ALA C CA 1
ATOM 4018 C C . ALA C 1 174 ? 9.576 26.684 55.319 1.00 68.08 152 ALA C C 1
ATOM 4019 O O . ALA C 1 174 ? 9.299 25.500 55.324 1.00 69.08 152 ALA C O 1
ATOM 4021 N N . ALA C 1 175 ? 8.751 27.620 55.782 1.00 69.19 153 ALA C N 1
ATOM 4022 C CA . ALA C 1 175 ? 7.403 27.240 56.232 1.00 70.14 153 ALA C CA 1
ATOM 4023 C C . ALA C 1 175 ? 6.466 28.404 56.082 1.00 71.25 153 ALA C C 1
ATOM 4024 O O . ALA C 1 175 ? 6.913 29.546 56.073 1.00 72.62 153 ALA C O 1
ATOM 4026 N N . ASP C 1 176 ? 5.161 28.139 55.921 1.00 71.67 154 ASP C N 1
ATOM 4027 C CA . ASP C 1 176 ? 4.174 29.206 56.164 1.00 71.45 154 ASP C CA 1
ATOM 4028 C C . ASP C 1 176 ? 4.392 30.411 55.255 1.00 70.21 154 ASP C C 1
ATOM 4029 O O . ASP C 1 176 ? 4.185 31.552 55.712 1.00 70.13 154 ASP C O 1
ATOM 4034 N N . GLY C 1 177 ? 4.816 30.186 54.004 1.00 68.68 155 GLY C N 1
ATOM 4035 C CA . GLY C 1 177 ? 5.072 31.293 53.050 1.00 67.98 155 GLY C CA 1
ATOM 4036 C C . GLY C 1 177 ? 6.357 32.088 53.285 1.00 68.12 155 GLY C C 1
ATOM 4037 O O . GLY C 1 177 ? 6.566 33.191 52.721 1.00 68.54 155 GLY C O 1
ATOM 4038 N N . ARG C 1 178 ? 7.223 31.559 54.145 1.00 67.52 156 ARG C N 1
ATOM 4039 C CA . ARG C 1 178 ? 8.504 32.205 54.331 1.00 66.94 156 ARG C CA 1
ATOM 4040 C C . ARG C 1 178 ? 9.688 31.256 54.542 1.00 66.30 156 ARG C C 1
ATOM 4041 O O . ARG C 1 178 ? 9.503 30.022 54.736 1.00 66.67 156 ARG C O 1
ATOM 4049 N N . PHE C 1 179 ? 10.894 31.822 54.424 1.00 63.77 157 PHE C N 1
ATOM 4050 C CA . PHE C 1 179 ? 12.082 31.126 54.885 1.00 61.78 157 PHE C CA 1
ATOM 4051 C C . PHE C 1 179 ? 12.627 31.876 56.108 1.00 60.49 157 PHE C C 1
ATOM 4052 O O . PHE C 1 179 ? 12.921 33.057 56.014 1.00 58.69 157 PHE C O 1
ATOM 4060 N N . SER C 1 180 ? 12.749 31.165 57.232 1.00 59.63 158 SER C N 1
ATOM 4061 C CA . SER C 1 180 ? 13.101 31.767 58.526 1.00 59.41 158 SER C CA 1
ATOM 4062 C C . SER C 1 180 ? 14.416 31.286 59.026 1.00 57.87 158 SER C C 1
ATOM 4063 O O . SER C 1 180 ? 14.617 30.096 59.272 1.00 58.30 158 SER C O 1
ATOM 4066 N N . ILE C 1 181 ? 15.332 32.220 59.150 1.00 56.87 159 ILE C N 1
ATOM 4067 C CA . ILE C 1 181 ? 16.676 31.916 59.576 1.00 56.27 159 ILE C CA 1
ATOM 4068 C C . ILE C 1 181 ? 16.904 32.411 61.026 1.00 57.57 159 ILE C C 1
ATOM 4069 O O . ILE C 1 181 ? 16.526 33.546 61.367 1.00 59.16 159 ILE C O 1
ATOM 4074 N N . ILE C 1 182 ? 17.595 31.639 61.835 1.00 57.35 160 ILE C N 1
ATOM 4075 C CA . ILE C 1 182 ? 18.059 32.138 63.104 1.00 57.50 160 ILE C CA 1
ATOM 4076 C C . ILE C 1 182 ? 19.417 31.592 63.421 1.00 56.14 160 ILE C C 1
ATOM 4077 O O . ILE C 1 182 ? 19.618 30.420 63.371 1.00 58.03 160 ILE C O 1
ATOM 4082 N N . ALA C 1 183 ? 20.344 32.453 63.778 1.00 54.16 161 ALA C N 1
ATOM 4083 C CA . ALA C 1 183 ? 21.636 32.019 64.259 1.00 53.05 161 ALA C CA 1
ATOM 4084 C C . ALA C 1 183 ? 21.854 32.330 65.737 1.00 54.57 161 ALA C C 1
ATOM 4085 O O . ALA C 1 183 ? 21.810 33.456 66.135 1.00 54.74 161 ALA C O 1
ATOM 4087 N N . ASP C 1 184 ? 22.118 31.318 66.537 1.00 55.32 162 ASP C N 1
ATOM 4088 C CA . ASP C 1 184 ? 22.441 31.511 67.925 1.00 56.00 162 ASP C CA 1
ATOM 4089 C C . ASP C 1 184 ? 23.928 31.451 68.154 1.00 55.50 162 ASP C C 1
ATOM 4090 O O . ASP C 1 184 ? 24.534 30.464 67.860 1.00 55.93 162 ASP C O 1
ATOM 4095 N N . ALA C 1 185 ? 24.503 32.505 68.701 1.00 53.13 163 ALA C N 1
ATOM 4096 C CA . ALA C 1 185 ? 25.890 32.502 69.124 1.00 54.77 163 ALA C CA 1
ATOM 4097 C C . ALA C 1 185 ? 26.023 32.362 70.631 1.00 56.09 163 ALA C C 1
ATOM 4098 O O . ALA C 1 185 ? 25.447 33.119 71.356 1.00 56.20 163 ALA C O 1
ATOM 4100 N N . LYS C 1 186 ? 26.799 31.391 71.083 1.00 56.24 164 LYS C N 1
ATOM 4101 C CA . LYS C 1 186 ? 27.009 31.122 72.491 1.00 57.11 164 LYS C CA 1
ATOM 4102 C C . LYS C 1 186 ? 28.477 30.941 72.826 1.00 56.79 164 LYS C C 1
ATOM 4103 O O . LYS C 1 186 ? 29.104 30.044 72.341 1.00 56.46 164 LYS C O 1
ATOM 4109 N N . GLY C 1 187 ? 29.015 31.770 73.699 1.00 55.89 165 GLY C N 1
ATOM 4110 C CA . GLY C 1 187 ? 30.446 31.722 74.003 1.00 56.65 165 GLY C CA 1
ATOM 4111 C C . GLY C 1 187 ? 30.872 32.789 75.020 1.00 57.05 165 GLY C C 1
ATOM 4112 O O . GLY C 1 187 ? 30.128 33.735 75.258 1.00 57.31 165 GLY C O 1
ATOM 4113 N N . PRO C 1 188 ? 32.055 32.632 75.637 1.00 57.08 166 PRO C N 1
ATOM 4114 C CA . PRO C 1 188 ? 32.402 33.619 76.671 1.00 56.95 166 PRO C CA 1
ATOM 4115 C C . PRO C 1 188 ? 32.380 35.016 76.070 1.00 57.19 166 PRO C C 1
ATOM 4116 O O . PRO C 1 188 ? 32.958 35.257 75.003 1.00 56.72 166 PRO C O 1
ATOM 4120 N N . ARG C 1 189 ? 31.682 35.922 76.770 1.00 57.01 167 ARG C N 1
ATOM 4121 C CA . 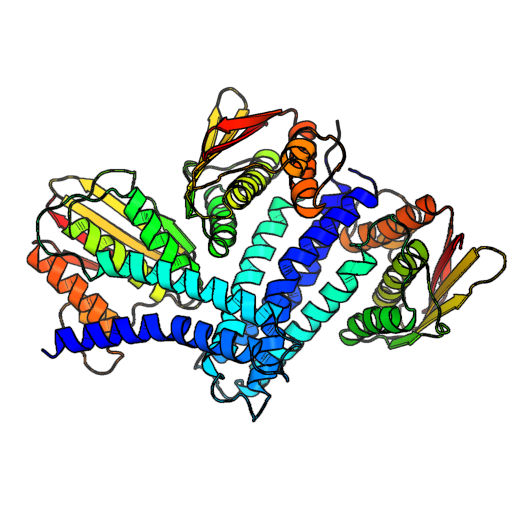ARG C 1 189 ? 31.526 37.292 76.341 1.00 57.33 167 ARG C CA 1
ATOM 4122 C C . ARG C 1 189 ? 30.807 37.508 74.960 1.00 57.04 167 ARG C C 1
ATOM 4123 O O . ARG C 1 189 ? 31.002 38.541 74.332 1.00 57.68 167 ARG C O 1
ATOM 4131 N N . ALA C 1 190 ? 29.923 36.60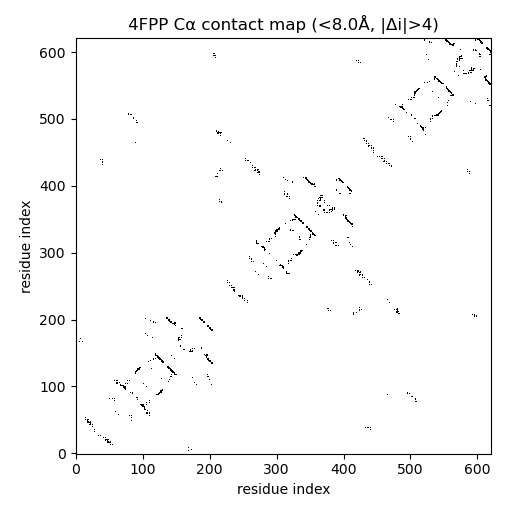5 74.522 1.00 55.75 168 ALA C N 1
ATOM 4132 C CA . ALA C 1 190 ? 29.186 36.868 73.260 1.00 55.01 168 ALA C CA 1
ATOM 4133 C C . ALA C 1 190 ? 28.509 38.218 73.281 1.00 55.20 168 ALA C C 1
ATOM 4134 O O . ALA C 1 190 ? 27.861 38.591 74.252 1.00 53.90 168 ALA C O 1
ATOM 4136 N N . ARG C 1 191 ? 28.680 38.962 72.196 1.00 56.49 169 ARG C N 1
ATOM 4137 C CA . ARG C 1 191 ? 28.168 40.322 72.157 1.00 58.15 169 ARG C CA 1
ATOM 4138 C C . ARG C 1 191 ? 27.958 40.788 70.727 1.00 58.13 169 ARG C C 1
ATOM 4139 O O . ARG C 1 191 ? 28.877 40.647 69.875 1.00 58.93 169 ARG C O 1
ATOM 4147 N N . LEU C 1 192 ? 26.778 41.343 70.465 1.00 57.21 170 LEU C N 1
ATOM 4148 C CA . LEU C 1 192 ? 26.558 42.160 69.262 1.00 57.48 170 LEU C CA 1
ATOM 4149 C C . LEU C 1 192 ? 26.916 43.615 69.605 1.00 57.75 170 LEU C C 1
ATOM 4150 O O . LEU C 1 192 ? 26.251 44.259 70.428 1.00 55.53 170 LEU C O 1
ATOM 4155 N N . ARG C 1 193 ? 27.968 44.119 68.967 1.00 58.57 171 ARG C N 1
ATOM 4156 C CA . ARG C 1 193 ? 28.451 45.479 69.203 1.00 59.25 171 ARG C CA 1
ATOM 4157 C C . ARG C 1 193 ? 27.471 46.572 68.840 1.00 58.91 171 ARG C C 1
ATOM 4158 O O . ARG C 1 193 ? 26.601 46.358 67.994 1.00 59.70 171 ARG C O 1
ATOM 4166 N N . PRO C 1 194 ? 27.581 47.750 69.490 1.00 58.35 172 PRO C N 1
ATOM 4167 C CA . PRO C 1 194 ? 26.550 48.781 69.196 1.00 57.98 172 PRO C CA 1
ATOM 4168 C C . PRO C 1 194 ? 26.376 49.156 67.714 1.00 56.24 172 PRO C C 1
ATOM 4169 O O . PRO C 1 194 ? 25.242 49.375 67.294 1.00 54.40 172 PRO C O 1
ATOM 4173 N N . GLU C 1 195 ? 27.472 49.261 66.960 1.00 55.13 173 GLU C N 1
ATOM 4174 C CA . GLU C 1 195 ? 27.379 49.554 65.522 1.00 56.25 173 GLU C CA 1
ATOM 4175 C C . GLU C 1 195 ? 26.643 48.418 64.785 1.00 55.46 173 GLU C C 1
ATOM 4176 O O . GLU C 1 195 ? 26.035 48.669 63.746 1.00 57.39 173 GLU C O 1
ATOM 4182 N N . VAL C 1 196 ? 26.739 47.182 65.269 1.00 53.22 174 VAL C N 1
ATOM 4183 C CA . VAL C 1 196 ? 26.099 46.100 64.586 1.00 53.19 174 VAL C CA 1
ATOM 4184 C C . VAL C 1 196 ? 24.625 46.220 64.893 1.00 54.07 174 VAL C C 1
ATOM 4185 O O . VAL C 1 196 ? 23.788 46.122 63.973 1.00 55.72 174 VAL C O 1
ATOM 4189 N N . LEU C 1 197 ? 24.252 46.481 66.144 1.00 53.75 175 LEU C N 1
ATOM 4190 C CA . LEU C 1 197 ? 22.810 46.595 66.391 1.00 55.19 175 LEU C CA 1
ATOM 4191 C C . LEU C 1 197 ? 22.243 47.784 65.656 1.00 54.96 175 LEU C C 1
ATOM 4192 O O . LEU C 1 197 ? 21.139 47.716 65.143 1.00 56.63 175 LEU C O 1
ATOM 4197 N N . ALA C 1 198 ? 22.984 48.870 65.603 1.00 55.31 176 ALA C N 1
ATOM 4198 C CA . ALA C 1 198 ? 22.531 50.029 64.783 1.00 56.14 176 ALA C CA 1
ATOM 4199 C C . ALA C 1 198 ? 22.371 49.667 63.294 1.00 56.18 176 ALA C C 1
ATOM 4200 O O . ALA C 1 198 ? 21.340 49.952 62.706 1.00 56.36 176 ALA C O 1
ATOM 4202 N N . GLY C 1 199 ? 23.378 49.018 62.698 1.00 56.66 177 GLY C N 1
ATOM 4203 C CA . GLY C 1 199 ? 23.244 48.610 61.276 1.00 56.46 177 GLY C CA 1
ATOM 4204 C C . GLY C 1 199 ? 22.023 47.710 61.047 1.00 56.56 177 GLY C C 1
ATOM 4205 O O . GLY C 1 199 ? 21.360 47.835 60.028 1.00 56.42 177 GLY C O 1
ATOM 4206 N N . LEU C 1 200 ? 21.725 46.815 61.997 1.00 57.31 178 LEU C N 1
ATOM 4207 C CA . LEU C 1 200 ? 20.613 45.850 61.870 1.00 59.20 178 LEU C CA 1
ATOM 4208 C C . LEU C 1 200 ? 19.238 46.467 61.990 1.00 62.24 178 LEU C C 1
ATOM 4209 O O . LEU C 1 200 ? 18.282 45.757 61.752 1.00 62.74 178 LEU C O 1
ATOM 4214 N N . LYS C 1 201 ? 19.142 47.744 62.408 1.00 64.41 179 LYS C N 1
ATOM 4215 C CA . LYS C 1 201 ? 17.889 48.503 62.390 1.00 66.68 179 LYS C CA 1
ATOM 4216 C C . LYS C 1 201 ? 17.931 49.538 61.284 1.00 67.78 179 LYS C C 1
ATOM 4217 O O . LYS C 1 201 ? 17.068 50.395 61.229 1.00 68.48 179 LYS C O 1
ATOM 4223 N N . GLY C 1 202 ? 18.952 49.514 60.433 1.00 68.33 180 GLY C N 1
ATOM 4224 C CA . GLY C 1 202 ? 19.080 50.545 59.418 1.00 69.14 180 GLY C CA 1
ATOM 4225 C C . GLY C 1 202 ? 19.362 51.977 59.884 1.00 70.63 180 GLY C C 1
ATOM 4226 O O . GLY C 1 202 ? 19.324 52.921 59.065 1.00 71.69 180 GLY C O 1
ATOM 4227 N N . GLU C 1 203 ? 19.691 52.164 61.167 1.00 70.88 181 GLU C N 1
ATOM 4228 C CA . GLU C 1 203 ? 20.154 53.473 61.682 1.00 70.95 181 GLU C CA 1
ATOM 4229 C C . GLU C 1 203 ? 21.580 53.830 61.217 1.00 71.02 181 GLU C C 1
ATOM 4230 O O . GLU C 1 203 ? 22.333 52.948 60.859 1.00 72.13 181 GLU C O 1
ATOM 4236 N N . PRO C 1 204 ? 21.967 55.119 61.242 1.00 71.09 182 PRO C N 1
ATOM 4237 C CA . PRO C 1 204 ? 23.314 55.495 60.825 1.00 71.06 182 PRO C CA 1
ATOM 4238 C C . PRO C 1 204 ? 24.441 55.049 61.787 1.00 71.59 182 PRO C C 1
ATOM 4239 O O . PRO C 1 204 ? 24.196 54.764 62.978 1.00 71.12 182 PRO C O 1
ATOM 4243 N N . LEU C 1 205 ? 25.671 55.040 61.266 1.00 71.90 183 LEU C N 1
ATOM 4244 C CA . LEU C 1 205 ? 26.853 54.762 62.083 1.00 72.74 183 LEU C CA 1
ATOM 4245 C C . LEU C 1 205 ? 26.985 55.885 63.099 1.00 74.01 183 LEU C C 1
ATOM 4246 O O . LEU C 1 205 ? 27.115 57.052 62.697 1.00 75.21 183 LEU C O 1
ATOM 4251 N N . ALA C 1 206 ? 26.938 55.555 64.392 1.00 75.33 184 ALA C N 1
ATOM 4252 C CA . ALA C 1 206 ? 27.185 56.566 65.463 1.00 77.03 184 ALA C CA 1
ATOM 4253 C C . ALA C 1 206 ? 28.622 56.553 66.024 1.00 78.36 184 ALA C C 1
ATOM 4254 O O . ALA C 1 206 ? 29.481 57.392 65.635 1.00 79.84 184 ALA C O 1
ATOM 4256 N N . GLU C 1 207 ? 28.863 55.627 66.959 1.00 79.11 185 GLU C N 1
ATOM 4257 C CA . GLU C 1 207 ? 30.206 55.370 67.463 1.00 80.32 185 GLU C CA 1
ATOM 4258 C C . GLU C 1 207 ? 30.635 53.939 67.031 1.00 79.66 185 GLU C C 1
ATOM 4259 O O . GLU C 1 207 ? 29.786 53.082 66.713 1.00 78.73 185 GLU C O 1
ATOM 4265 N N . GLY C 1 208 ? 31.953 53.695 67.027 1.00 78.70 186 GLY C N 1
ATOM 4266 C CA . GLY C 1 208 ? 32.516 52.426 66.520 1.00 77.06 186 GLY C CA 1
ATOM 4267 C C . GLY C 1 208 ? 32.708 52.263 65.003 1.00 75.18 186 GLY C C 1
ATOM 4268 O O . GLY C 1 208 ? 32.483 53.179 64.192 1.00 76.11 186 GLY C O 1
ATOM 4269 N N . LEU C 1 209 ? 33.104 51.061 64.618 1.00 73.10 187 LEU C N 1
ATOM 4270 C CA . LEU C 1 209 ? 33.758 50.864 63.338 1.00 70.17 187 LEU C CA 1
ATOM 4271 C C . LEU C 1 209 ? 32.757 50.702 62.168 1.00 67.13 187 LEU C C 1
ATOM 4272 O O . LEU C 1 209 ? 31.661 50.118 62.334 1.00 66.39 187 LEU C O 1
ATOM 4277 N N . GLY C 1 210 ? 33.117 51.280 61.024 1.00 64.00 188 GLY C N 1
ATOM 4278 C CA . GLY C 1 210 ? 32.339 51.181 59.764 1.00 60.64 188 GLY C CA 1
ATOM 4279 C C . GLY C 1 210 ? 32.131 49.741 59.280 1.00 58.63 188 GLY C C 1
ATOM 4280 O O . GLY C 1 210 ? 31.036 49.375 58.868 1.00 56.29 188 GLY C O 1
ATOM 4281 N N . GLY C 1 211 ? 33.167 48.921 59.358 1.00 57.59 189 GLY C N 1
ATOM 4282 C CA . GLY C 1 211 ? 33.125 47.523 58.809 1.00 58.19 189 GLY C CA 1
ATOM 4283 C C . GLY C 1 211 ? 31.983 46.630 59.320 1.00 58.01 189 GLY C C 1
ATOM 4284 O O . GLY C 1 211 ? 31.178 46.097 58.543 1.00 56.61 189 GLY C O 1
ATOM 4285 N N . PRO C 1 212 ? 31.893 46.472 60.664 1.00 58.43 190 PRO C N 1
ATOM 4286 C CA . PRO C 1 212 ? 30.763 45.713 61.256 1.00 57.03 190 PRO C CA 1
ATOM 4287 C C . PRO C 1 212 ? 29.435 46.388 60.926 1.00 56.73 190 PRO C C 1
ATOM 4288 O O . PRO C 1 212 ? 28.449 45.707 60.587 1.00 56.32 190 PRO C O 1
ATOM 4292 N N . TRP C 1 213 ? 29.413 47.719 60.997 1.00 55.79 191 TRP C N 1
ATOM 4293 C CA . TRP C 1 213 ? 28.201 48.457 60.670 1.00 55.71 191 TRP C CA 1
ATOM 4294 C C . TRP C 1 213 ? 27.731 48.236 59.215 1.00 54.60 191 TRP C C 1
ATOM 4295 O O . TRP C 1 213 ? 26.551 47.927 59.045 1.00 53.69 191 TRP C O 1
ATOM 4306 N N . VAL C 1 214 ? 28.608 48.369 58.198 1.00 53.51 192 VAL C N 1
ATOM 4307 C CA . VAL C 1 214 ? 28.113 48.203 56.816 1.00 54.81 192 VAL C CA 1
ATOM 4308 C C . VAL C 1 214 ? 27.457 46.833 56.635 1.00 53.55 192 VAL C C 1
ATOM 4309 O O . VAL C 1 214 ? 26.415 46.746 56.025 1.00 52.71 192 VAL C O 1
ATOM 4313 N N . GLN C 1 215 ? 28.089 45.783 57.165 1.00 53.20 193 GLN C N 1
ATOM 4314 C CA . GLN C 1 215 ? 27.591 44.431 56.927 1.00 51.89 193 GLN C CA 1
ATOM 4315 C C . GLN C 1 215 ? 26.183 44.345 57.440 1.00 52.11 193 GLN C C 1
ATOM 4316 O O . GLN C 1 215 ? 25.294 43.763 56.765 1.00 52.30 193 GLN C O 1
ATOM 4322 N N . ALA C 1 216 ? 25.955 44.944 58.617 1.00 51.61 194 ALA C N 1
ATOM 4323 C CA . ALA C 1 216 ? 24.660 44.766 59.222 1.00 51.55 194 ALA C CA 1
ATOM 4324 C C . ALA C 1 216 ? 23.617 45.631 58.532 1.00 52.01 194 ALA C C 1
ATOM 4325 O O . ALA C 1 216 ? 22.498 45.186 58.373 1.00 53.95 194 ALA C O 1
ATOM 4327 N N . ALA C 1 217 ? 23.968 46.853 58.117 1.00 51.82 195 ALA C N 1
ATOM 4328 C CA . ALA C 1 217 ? 23.008 47.716 57.427 1.00 52.86 195 ALA C CA 1
ATOM 4329 C C . ALA C 1 217 ? 22.709 47.130 56.064 1.00 53.18 195 ALA C C 1
ATOM 4330 O O . ALA C 1 217 ? 21.565 47.175 55.620 1.00 52.95 195 ALA C O 1
ATOM 4332 N N . TYR C 1 218 ? 23.754 46.604 55.407 1.00 53.75 196 TYR C N 1
ATOM 4333 C CA . TYR C 1 218 ? 23.584 45.911 54.108 1.00 53.44 196 TYR C CA 1
ATOM 4334 C C . TYR C 1 218 ? 22.538 44.796 54.221 1.00 53.67 196 TYR C C 1
ATOM 4335 O O . TYR C 1 218 ? 21.609 44.647 53.359 1.00 54.32 196 TYR C O 1
ATOM 4344 N N . LEU C 1 219 ? 22.683 44.005 55.284 1.00 53.94 197 LEU C N 1
ATOM 4345 C CA . LEU C 1 219 ? 21.787 42.902 55.522 1.00 53.65 197 LEU C CA 1
ATOM 4346 C C . LEU C 1 219 ? 20.378 43.438 55.788 1.00 56.03 197 LEU C C 1
ATOM 4347 O O . LEU C 1 219 ? 19.415 42.837 55.300 1.00 55.82 197 LEU C O 1
ATOM 4352 N N . ASN C 1 220 ? 20.258 44.551 56.559 1.00 56.77 198 ASN C N 1
ATOM 4353 C CA . ASN C 1 220 ? 18.960 45.122 56.854 1.00 58.69 198 ASN C CA 1
ATOM 4354 C C . ASN C 1 220 ? 18.302 45.571 55.546 1.00 58.92 198 ASN C C 1
ATOM 4355 O O . ASN C 1 220 ? 17.103 45.325 55.321 1.00 59.12 198 ASN C O 1
ATOM 4360 N N . ALA C 1 221 ? 19.082 46.231 54.691 1.00 58.72 199 ALA C N 1
ATOM 4361 C CA . ALA C 1 221 ? 18.524 46.765 53.449 1.00 59.30 199 ALA C CA 1
ATOM 4362 C C . ALA C 1 221 ? 17.980 45.610 52.572 1.00 59.47 199 ALA C C 1
ATOM 4363 O O . ALA C 1 221 ? 16.886 45.700 51.984 1.00 60.64 199 ALA C O 1
ATOM 4365 N N . LEU C 1 222 ? 18.734 44.518 52.472 1.00 58.86 200 LEU C N 1
ATOM 4366 C CA . LEU C 1 222 ? 18.341 43.474 51.522 1.00 57.23 200 LEU C CA 1
ATOM 4367 C C . LEU C 1 222 ? 17.158 42.711 52.064 1.00 57.28 200 LEU C C 1
ATOM 4368 O O . LEU C 1 222 ? 16.311 42.258 51.303 1.00 57.42 200 LEU C O 1
ATOM 4373 N N . VAL C 1 223 ? 17.103 42.551 53.383 1.00 56.65 201 VAL C N 1
ATOM 4374 C CA . VAL C 1 223 ? 16.004 41.820 53.961 1.00 57.24 201 VAL C CA 1
ATOM 4375 C C . VAL C 1 223 ? 14.762 42.727 53.858 1.00 58.98 201 VAL C C 1
ATOM 4376 O O . VAL C 1 223 ? 13.687 42.268 53.493 1.00 59.33 201 VAL C O 1
ATOM 4380 N N . ARG C 1 224 ? 14.915 44.011 54.153 1.00 60.00 202 ARG C N 1
ATOM 4381 C CA . ARG C 1 224 ? 13.768 44.907 54.011 1.00 63.07 202 ARG C CA 1
ATOM 4382 C C . ARG C 1 224 ? 13.240 44.980 52.588 1.00 63.41 202 ARG C C 1
ATOM 4383 O O . ARG C 1 224 ? 12.044 44.781 52.376 1.00 63.85 202 ARG C O 1
ATOM 4391 N N . ALA C 1 225 ? 14.112 45.264 51.624 1.00 64.09 203 ALA C N 1
ATOM 4392 C CA . ALA C 1 225 ? 13.719 45.229 50.197 1.00 64.02 203 ALA C CA 1
ATOM 4393 C C . ALA C 1 225 ? 13.000 43.948 49.820 1.00 64.07 203 ALA C C 1
ATOM 4394 O O . ALA C 1 225 ? 12.170 43.965 48.925 1.00 64.92 203 ALA C O 1
ATOM 4396 N N . ALA C 1 226 ? 13.256 42.842 50.516 1.00 63.87 204 ALA C N 1
ATOM 4397 C CA . ALA C 1 226 ? 12.530 41.588 50.188 1.00 63.46 204 ALA C CA 1
ATOM 4398 C C . ALA C 1 226 ? 11.217 41.403 50.939 1.00 63.58 204 ALA C C 1
ATOM 4399 O O . ALA C 1 226 ? 10.556 40.379 50.779 1.00 65.12 204 ALA C O 1
ATOM 4401 N N . GLY C 1 227 ? 10.860 42.349 51.792 1.00 63.23 205 GLY C N 1
ATOM 4402 C CA . GLY C 1 227 ? 9.572 42.295 52.482 1.00 62.88 205 GLY C CA 1
ATOM 4403 C C . GLY C 1 227 ? 9.685 41.576 53.800 1.00 62.73 205 GLY C C 1
ATOM 4404 O O . GLY C 1 227 ? 8.663 41.281 54.425 1.00 64.25 205 GLY C O 1
ATOM 4405 N N . GLY C 1 228 ? 10.903 41.253 54.232 1.00 61.38 206 GLY C N 1
ATOM 4406 C CA . GLY C 1 228 ? 11.073 40.458 55.470 1.00 60.99 206 GLY C CA 1
ATOM 4407 C C . GLY C 1 228 ? 11.489 41.279 56.697 1.00 61.07 206 GLY C C 1
ATOM 4408 O O . GLY C 1 228 ? 11.607 42.500 56.605 1.00 61.08 206 GLY C O 1
ATOM 4409 N N . GLN C 1 229 ? 11.755 40.630 57.833 1.00 61.15 207 GLN C N 1
ATOM 4410 C CA . GLN C 1 229 ? 12.237 41.381 59.016 1.00 62.27 207 GLN C CA 1
ATOM 4411 C C . GLN C 1 229 ? 13.426 40.783 59.731 1.00 61.78 207 GLN C C 1
ATOM 4412 O O . GLN C 1 229 ? 13.685 39.567 59.654 1.00 62.92 207 GLN C O 1
ATOM 4418 N N . ILE C 1 230 ? 14.106 41.629 60.482 1.00 60.70 208 ILE C N 1
ATOM 4419 C CA . ILE C 1 230 ? 15.182 41.181 61.328 1.00 60.05 208 ILE C CA 1
ATOM 4420 C C . ILE C 1 230 ? 14.859 41.261 62.817 1.00 60.99 208 ILE C C 1
ATOM 4421 O O . ILE C 1 230 ? 14.287 42.249 63.287 1.00 61.09 208 ILE C O 1
ATOM 4426 N N . ALA C 1 231 ? 15.262 40.225 63.562 1.00 61.74 209 ALA C N 1
ATOM 4427 C CA . ALA C 1 231 ? 15.126 40.184 65.031 1.00 61.92 209 ALA C CA 1
ATOM 4428 C C . ALA C 1 231 ? 16.441 39.759 65.685 1.00 62.34 209 ALA C C 1
ATOM 4429 O O . ALA C 1 231 ? 17.298 39.137 65.026 1.00 62.87 209 ALA C O 1
ATOM 4431 N N . VAL C 1 232 ? 16.632 40.147 66.952 1.00 61.99 210 VAL C N 1
ATOM 4432 C CA . VAL C 1 232 ? 17.845 39.911 67.701 1.00 61.63 210 VAL C CA 1
ATOM 4433 C C . VAL C 1 232 ? 17.407 39.543 69.105 1.00 62.48 210 VAL C C 1
ATOM 4434 O O . VAL C 1 232 ? 16.370 40.003 69.579 1.00 63.22 210 VAL C O 1
ATOM 4438 N N . GLU C 1 233 ? 18.200 38.717 69.768 1.00 63.20 211 GLU C N 1
ATOM 4439 C CA . GLU C 1 233 ? 18.027 38.343 71.165 1.00 63.76 211 GLU C CA 1
ATOM 4440 C C . GLU C 1 233 ? 19.404 38.478 71.786 1.00 62.77 211 GLU C C 1
ATOM 4441 O O . GLU C 1 233 ? 20.379 38.256 71.081 1.00 63.08 211 GLU C O 1
ATOM 4447 N N . ILE C 1 234 ? 19.480 38.873 73.066 1.00 61.55 212 ILE C N 1
ATOM 4448 C CA . ILE C 1 234 ? 20.727 39.062 73.812 1.00 60.91 212 ILE C CA 1
ATOM 4449 C C . ILE C 1 234 ? 20.527 38.537 75.224 1.00 61.23 212 ILE C C 1
ATOM 4450 O O . ILE C 1 234 ? 19.479 38.778 75.846 1.00 62.33 212 ILE C O 1
ATOM 4455 N N . GLY C 1 235 ? 21.515 37.816 75.727 1.00 60.54 213 GLY C N 1
ATOM 4456 C CA . GLY C 1 235 ? 21.467 37.184 77.047 1.00 60.39 213 GLY C CA 1
ATOM 4457 C C . GLY C 1 235 ? 22.878 37.206 77.551 1.00 60.96 213 GLY C C 1
ATOM 4458 O O . GLY C 1 235 ? 23.740 37.847 76.935 1.00 60.04 213 GLY C O 1
ATOM 4459 N N . GLU C 1 236 ? 23.125 36.555 78.689 1.00 62.47 214 GLU C N 1
ATOM 4460 C CA . GLU C 1 236 ? 24.509 36.361 79.172 1.00 63.93 214 GLU C CA 1
ATOM 4461 C C . GLU C 1 236 ? 25.294 35.414 78.259 1.00 62.21 214 GLU C C 1
ATOM 4462 O O . GLU C 1 236 ? 24.917 34.256 78.082 1.00 62.26 214 GLU C O 1
ATOM 4468 N N . ASP C 1 237 ? 26.406 35.876 77.727 1.00 61.35 215 ASP C N 1
ATOM 4469 C CA . ASP C 1 237 ? 27.200 35.001 76.859 1.00 60.80 215 ASP C CA 1
ATOM 4470 C C . ASP C 1 237 ? 26.406 34.381 75.689 1.00 58.90 215 ASP C C 1
ATOM 4471 O O . ASP C 1 237 ? 26.693 33.299 75.253 1.00 57.01 215 ASP C O 1
ATOM 4476 N N . ARG C 1 238 ? 25.374 35.066 75.236 1.00 58.85 216 ARG C N 1
ATOM 4477 C CA . ARG C 1 238 ? 24.630 34.615 74.071 1.00 59.75 216 ARG C CA 1
ATOM 4478 C C . ARG C 1 238 ? 24.131 35.803 73.299 1.00 58.60 216 ARG C C 1
ATOM 4479 O O . ARG C 1 238 ? 23.892 36.866 73.864 1.00 58.58 216 ARG C O 1
ATOM 4487 N N . ALA C 1 239 ? 23.966 35.616 71.990 1.00 58.09 217 ALA C N 1
ATOM 4488 C CA . ALA C 1 239 ? 23.297 36.594 71.104 1.00 56.84 217 ALA C CA 1
ATOM 4489 C C . ALA C 1 239 ? 22.735 35.783 69.963 1.00 57.22 217 ALA C C 1
ATOM 4490 O O . ALA C 1 239 ? 23.312 34.760 69.559 1.00 58.25 217 ALA C O 1
ATOM 4492 N N . SER C 1 240 ? 21.587 36.183 69.458 1.00 56.97 218 SER C N 1
ATOM 4493 C CA . SER C 1 240 ? 21.062 35.514 68.302 1.00 56.74 218 SER C CA 1
ATOM 4494 C C . SER C 1 240 ? 20.564 36.544 67.281 1.00 55.81 218 SER C C 1
ATOM 4495 O O . SER C 1 240 ? 20.148 37.623 67.655 1.00 52.98 218 SER C O 1
ATOM 4498 N N . ILE C 1 241 ? 20.695 36.224 65.983 1.00 55.35 219 ILE C N 1
ATOM 4499 C CA . ILE C 1 241 ? 20.352 37.142 64.891 1.00 55.18 219 ILE C CA 1
ATOM 4500 C C . ILE C 1 241 ? 19.396 36.336 64.007 1.00 55.63 219 ILE C C 1
ATOM 4501 O O . ILE C 1 241 ? 19.735 35.230 63.564 1.00 55.34 219 ILE C O 1
ATOM 4506 N N . ALA C 1 242 ? 18.192 36.850 63.810 1.00 55.99 220 ALA C N 1
ATOM 4507 C CA . ALA C 1 242 ? 17.129 36.168 63.056 1.00 57.62 220 ALA C CA 1
ATOM 4508 C C . ALA C 1 242 ? 16.715 37.013 61.864 1.00 57.78 220 ALA C C 1
ATOM 4509 O O . ALA C 1 242 ? 16.748 38.215 61.943 1.00 57.42 220 ALA C O 1
ATOM 4511 N N . ALA C 1 243 ? 16.325 36.367 60.774 1.00 57.89 221 ALA C N 1
ATOM 4512 C CA . ALA C 1 243 ? 15.590 37.060 59.714 1.00 58.13 221 ALA C CA 1
ATOM 4513 C C . ALA C 1 243 ? 14.690 36.077 59.042 1.00 58.31 221 ALA C C 1
ATOM 4514 O O . ALA C 1 243 ? 15.075 34.931 58.880 1.00 58.45 221 ALA C O 1
ATOM 4516 N N . TRP C 1 244 ? 13.486 36.516 58.689 1.00 58.19 222 TRP C N 1
ATOM 4517 C CA . TRP C 1 244 ? 12.723 35.807 57.707 1.00 59.12 222 TRP C CA 1
ATOM 4518 C C . TRP C 1 244 ? 12.587 36.641 56.424 1.00 59.45 222 TRP C C 1
ATOM 4519 O O . TRP C 1 244 ? 12.779 37.869 56.391 1.00 56.77 222 TRP C O 1
ATOM 4530 N N . VAL C 1 245 ? 12.265 35.935 55.350 1.00 60.97 223 VAL C N 1
ATOM 4531 C CA . VAL C 1 245 ? 12.099 36.561 54.061 1.00 61.75 223 VAL C CA 1
ATOM 4532 C C . VAL C 1 245 ? 11.002 35.729 53.372 1.00 63.08 223 VAL C C 1
ATOM 4533 O O . VAL C 1 245 ? 10.770 34.560 53.771 1.00 63.45 223 VAL C O 1
ATOM 4537 N N . PRO C 1 246 ? 10.239 36.322 52.412 1.00 64.55 224 PRO C N 1
ATOM 4538 C CA . PRO C 1 246 ? 9.202 35.471 51.769 1.00 65.19 224 PRO C CA 1
ATOM 4539 C C . PRO C 1 246 ? 9.925 34.453 50.919 1.00 66.73 224 PRO C C 1
ATOM 4540 O O . PRO C 1 246 ? 10.990 34.794 50.340 1.00 67.18 224 PRO C O 1
ATOM 4544 N N . ALA C 1 247 ? 9.395 33.224 50.895 1.00 68.30 225 ALA C N 1
ATOM 4545 C CA . ALA C 1 247 ? 9.894 32.130 50.022 1.00 69.95 225 ALA C CA 1
ATOM 4546 C C . ALA C 1 247 ? 8.807 31.234 49.461 1.00 71.23 225 ALA C C 1
ATOM 4547 O O . ALA C 1 247 ? 9.044 30.574 48.455 1.00 72.19 225 ALA C O 1
#

Sequence (621 aa):
PDFAAMLAARLCHDFISPASAIVSGLDLLEDPSAQDMRDDAMNLIASSARKLADLLQFTRVAFGASASAENFDSRELEKLAQGVFAHVRPTLDWQIEPQAMNKPSSRAVLNIAQIAASALPAGGVATVKGVAADGRFSIIADAKGPRARLRPEVLAGLKGEPLAEGLGGPWVQAAYLNALVRAAGGQIAVEIGEDRASIAAWVPAVQGPDFAAMLAARLCHDFISPASAIVSGLDLLEDPSAQDMRDDAMNLIASSARKLADLLQFTRVAFGASASAENFDSRELEKLAQGVFAHVRPTLDWQIEPQAMNKPSSRAVLNIAQIAASALPAGGVATVKGVAADGRFSIIADAKGPRARLRPEVLAGLKGEPLAEGLGGPWVQAAYLNALVRAAGGQIAVEIGEDRASIAAWVPAVQGPDFAAMLAARLCHDFISPASAIVSGLDLLEDPSAQDMRDDAMNLIASSARKLADLLQFTRVAFGASASAENFDSRELEKLAQGVFAHVRPTLDWQIEPQAMNKPSSRAVLNIAQIAASALPAGGVATVKGVAADGRFSIIADAKGPRARLRPEVLAGLKGEPLAEGLGGPWVQAAYLNALVRAAGGQIAVEIGEDRASIAAWVPA